Protein AF-A0A1V5TAX4-F1 (afdb_monomer_lite)

Radius of gyration: 34.19 Å; chains: 1; bounding box: 86×56×98 Å

Structure (mmCIF, N/CA/C/O backbone):
data_AF-A0A1V5TAX4-F1
#
_entry.id   AF-A0A1V5TAX4-F1
#
loop_
_atom_site.group_PDB
_atom_site.id
_atom_site.type_symbol
_atom_site.label_atom_id
_atom_site.label_alt_id
_atom_site.label_comp_id
_atom_site.label_asym_id
_atom_site.label_entity_id
_atom_site.label_seq_id
_atom_site.pdbx_PDB_ins_code
_atom_site.Cartn_x
_atom_site.Cartn_y
_atom_site.Cartn_z
_atom_site.occupancy
_atom_site.B_iso_or_equiv
_atom_site.auth_seq_id
_atom_site.auth_comp_id
_atom_site.auth_asym_id
_atom_site.auth_atom_id
_atom_site.pdbx_PDB_model_num
ATOM 1 N N . MET A 1 1 ? 27.373 -28.537 -57.378 1.00 30.25 1 MET A N 1
ATOM 2 C CA . MET A 1 1 ? 28.022 -27.230 -57.664 1.00 30.25 1 MET A CA 1
ATOM 3 C C . MET A 1 1 ? 27.100 -26.155 -57.091 1.00 30.25 1 MET A C 1
ATOM 5 O O . MET A 1 1 ? 25.917 -26.263 -57.348 1.00 30.25 1 MET A O 1
ATOM 9 N N . LEU A 1 2 ? 27.549 -25.235 -56.225 1.00 28.95 2 LEU A N 1
ATOM 10 C CA . LEU A 1 2 ? 26.648 -24.230 -55.622 1.00 28.95 2 LEU A CA 1
ATOM 11 C C . LEU A 1 2 ? 26.411 -23.094 -56.626 1.00 28.95 2 LEU A C 1
ATOM 13 O O . LEU A 1 2 ? 27.360 -22.399 -56.983 1.00 28.95 2 LEU A O 1
ATOM 17 N N . GLU A 1 3 ? 25.168 -22.939 -57.076 1.00 29.92 3 GLU A N 1
ATOM 18 C CA . GLU A 1 3 ? 24.719 -21.819 -57.904 1.00 29.92 3 GLU A CA 1
ATOM 19 C C . GLU A 1 3 ? 24.086 -20.773 -56.977 1.00 29.92 3 GLU A C 1
ATOM 21 O O . GLU A 1 3 ? 23.146 -21.067 -56.239 1.00 29.92 3 GLU A O 1
ATOM 26 N N . GLY A 1 4 ? 24.651 -19.566 -56.957 1.00 33.88 4 GLY A N 1
ATOM 27 C CA . GLY A 1 4 ? 24.093 -18.413 -56.251 1.00 33.88 4 GLY A CA 1
ATOM 28 C C . GLY A 1 4 ? 23.714 -17.331 -57.257 1.00 33.88 4 GLY A C 1
ATOM 29 O O . GLY A 1 4 ? 24.447 -17.110 -58.224 1.00 33.88 4 GLY A O 1
ATOM 30 N N . CYS A 1 5 ? 22.576 -16.674 -57.034 1.00 30.06 5 CYS A N 1
ATOM 31 C CA . CYS A 1 5 ? 22.114 -15.544 -57.839 1.00 30.06 5 CYS A CA 1
ATOM 32 C C . CYS A 1 5 ? 22.278 -14.237 -57.060 1.00 30.06 5 CYS A C 1
ATOM 34 O O . CYS A 1 5 ? 21.798 -14.126 -55.935 1.00 30.06 5 CYS A O 1
ATOM 36 N N . ASP A 1 6 ? 22.884 -13.243 -57.705 1.00 34.69 6 ASP A N 1
ATOM 37 C CA . ASP A 1 6 ? 22.826 -11.834 -57.312 1.00 34.69 6 ASP A CA 1
ATOM 38 C C . ASP A 1 6 ? 22.212 -11.041 -58.477 1.00 34.69 6 ASP A C 1
ATOM 40 O O . ASP A 1 6 ? 22.542 -11.285 -59.641 1.00 34.69 6 ASP A O 1
ATOM 44 N N . ALA A 1 7 ? 21.251 -10.164 -58.179 1.00 27.81 7 ALA A N 1
ATOM 45 C CA . ALA A 1 7 ? 20.572 -9.284 -59.140 1.00 27.81 7 ALA A CA 1
ATOM 46 C C . ALA A 1 7 ? 20.101 -9.937 -60.470 1.00 27.81 7 ALA A C 1
ATOM 48 O O . ALA A 1 7 ? 20.047 -9.282 -61.511 1.00 27.81 7 ALA A O 1
ATOM 49 N N . GLY A 1 8 ? 19.735 -11.225 -60.454 1.00 26.69 8 GLY A N 1
ATOM 50 C CA . GLY A 1 8 ? 19.229 -11.947 -61.630 1.00 26.69 8 GLY A CA 1
ATOM 51 C C . GLY A 1 8 ? 20.292 -12.538 -62.571 1.00 26.69 8 GLY A C 1
ATOM 52 O O . GLY A 1 8 ? 19.939 -12.941 -63.679 1.00 26.69 8 GLY A O 1
ATOM 53 N N . GLN A 1 9 ? 21.565 -12.628 -62.163 1.00 28.41 9 GLN A N 1
ATOM 54 C CA . GLN A 1 9 ? 22.606 -13.363 -62.902 1.00 28.41 9 GLN A CA 1
ATOM 55 C C . GLN A 1 9 ? 23.028 -14.654 -62.183 1.00 28.41 9 GLN A C 1
ATOM 57 O O . GLN A 1 9 ? 23.311 -14.643 -60.987 1.00 28.41 9 GLN A O 1
ATOM 62 N N . ILE A 1 10 ? 23.109 -15.761 -62.938 1.00 32.53 10 ILE A N 1
ATOM 63 C CA . ILE A 1 10 ? 23.636 -17.056 -62.474 1.00 32.53 10 ILE A CA 1
ATOM 64 C C . ILE A 1 10 ? 25.164 -16.968 -62.427 1.00 32.53 10 ILE A C 1
ATOM 66 O O . ILE A 1 10 ? 25.805 -16.770 -63.463 1.00 32.53 10 ILE A O 1
ATOM 70 N N . LEU A 1 11 ? 25.759 -17.141 -61.245 1.00 37.88 11 LEU A N 1
ATOM 71 C CA . LEU A 1 11 ? 27.212 -17.115 -61.068 1.00 37.88 11 LEU A CA 1
ATOM 72 C C . LEU A 1 11 ? 27.762 -18.540 -60.916 1.00 37.88 11 LEU A C 1
ATOM 74 O O . LEU A 1 11 ? 27.433 -19.255 -59.971 1.00 37.88 11 LEU A O 1
ATOM 78 N N . VAL A 1 12 ? 28.629 -18.949 -61.849 1.00 31.73 12 VAL A N 1
ATOM 79 C CA . VAL A 1 12 ? 29.267 -20.277 -61.861 1.00 31.73 12 VAL A CA 1
ATOM 80 C C . VAL A 1 12 ? 30.652 -20.185 -61.217 1.00 31.73 12 VAL A C 1
ATOM 82 O O . VAL A 1 12 ? 31.579 -19.605 -61.782 1.00 31.73 12 VAL A O 1
ATOM 85 N N . GLY A 1 13 ? 30.805 -20.756 -60.021 1.00 32.81 13 GLY A N 1
ATOM 86 C CA . GLY A 1 13 ? 32.071 -20.766 -59.286 1.00 32.81 13 GLY A CA 1
ATOM 87 C C . GLY A 1 13 ? 33.007 -21.897 -59.720 1.00 32.81 13 GLY A C 1
ATOM 88 O O . GLY A 1 13 ? 32.785 -23.060 -59.383 1.00 32.81 13 GLY A O 1
ATOM 89 N N . GLY A 1 14 ? 34.099 -21.556 -60.406 1.00 28.22 14 GLY A N 1
ATOM 90 C CA . GLY A 1 14 ? 35.268 -22.426 -60.527 1.00 28.22 14 GLY A CA 1
ATOM 91 C C . GLY A 1 14 ? 36.064 -22.447 -59.218 1.00 28.22 14 GLY A C 1
ATOM 92 O O . GLY A 1 14 ? 36.423 -21.394 -58.711 1.00 28.22 14 GLY A O 1
ATOM 93 N N . ALA A 1 15 ? 36.295 -23.652 -58.689 1.00 32.88 15 ALA A N 1
ATOM 94 C CA . ALA A 1 15 ? 37.219 -24.043 -57.617 1.00 32.88 15 ALA A CA 1
ATOM 95 C C . ALA A 1 15 ? 37.524 -23.021 -56.490 1.00 32.88 15 ALA A C 1
ATOM 97 O O . ALA A 1 15 ? 38.348 -22.127 -56.641 1.00 32.88 15 ALA A O 1
ATOM 98 N N . LEU A 1 16 ? 36.994 -23.344 -55.300 1.00 35.94 16 LEU A N 1
ATOM 99 C CA . LEU A 1 16 ? 37.415 -22.888 -53.962 1.00 35.94 16 LEU A CA 1
ATOM 100 C C . LEU A 1 16 ? 36.917 -21.496 -53.526 1.00 35.94 16 LEU A C 1
ATOM 102 O O . LEU A 1 16 ? 37.687 -20.556 -53.399 1.00 35.94 16 LEU A O 1
ATOM 106 N N . ALA A 1 17 ? 35.632 -21.464 -53.155 1.00 36.53 17 ALA A N 1
ATOM 107 C CA . ALA A 1 17 ? 34.961 -20.438 -52.346 1.00 36.53 17 ALA A CA 1
ATOM 108 C C . ALA A 1 17 ? 34.808 -19.045 -53.006 1.00 36.53 17 ALA A C 1
ATOM 110 O O . ALA A 1 17 ? 35.741 -18.246 -52.987 1.00 36.53 17 ALA A O 1
ATOM 111 N N . PRO A 1 18 ? 33.618 -18.703 -53.543 1.00 38.00 18 PRO A N 1
ATOM 112 C CA . PRO A 1 18 ? 33.317 -17.319 -53.892 1.00 38.00 18 PRO A CA 1
ATOM 113 C C . PRO A 1 18 ? 33.297 -16.452 -52.623 1.00 38.00 18 PRO A C 1
ATOM 115 O O . PRO A 1 18 ? 32.702 -16.827 -51.611 1.00 38.00 18 PRO A O 1
ATOM 118 N N . TYR A 1 19 ? 33.958 -15.298 -52.682 1.00 39.53 19 TYR A N 1
ATOM 119 C CA . TYR A 1 19 ? 33.909 -14.270 -51.644 1.00 39.53 19 TYR A CA 1
ATOM 120 C C . TYR A 1 19 ? 32.885 -13.212 -52.053 1.00 39.53 19 TYR A C 1
ATOM 122 O O . TYR A 1 19 ? 32.942 -12.704 -53.171 1.00 39.53 19 TYR A O 1
ATOM 130 N N . PHE A 1 20 ? 31.972 -12.869 -51.146 1.00 42.69 20 PHE A N 1
ATOM 131 C CA . PHE A 1 20 ? 30.978 -11.815 -51.346 1.00 42.69 20 PHE A CA 1
ATOM 132 C C . PHE A 1 20 ? 31.385 -10.581 -50.528 1.00 42.69 20 PHE A C 1
ATOM 134 O O . PHE A 1 20 ? 31.726 -10.708 -49.352 1.00 42.69 20 PHE A O 1
ATOM 141 N N . GLY A 1 21 ? 31.369 -9.397 -51.140 1.00 37.69 21 GLY A N 1
ATOM 142 C CA . GLY A 1 21 ? 31.559 -8.108 -50.467 1.00 37.69 21 GLY A CA 1
ATOM 143 C C . GLY A 1 21 ? 30.286 -7.269 -50.570 1.00 37.69 21 GLY A C 1
ATOM 144 O O . GLY A 1 21 ? 29.580 -7.390 -51.562 1.00 37.69 21 GLY A O 1
ATOM 145 N N . GLU A 1 22 ? 29.998 -6.449 -49.552 1.00 38.50 22 GLU A N 1
ATOM 146 C CA . GLU A 1 22 ? 28.878 -5.481 -49.546 1.00 38.50 22 GLU A CA 1
ATOM 147 C C . GLU A 1 22 ? 27.509 -6.084 -49.918 1.00 38.50 22 GLU A C 1
ATOM 149 O O . GLU A 1 22 ? 26.767 -5.581 -50.761 1.00 38.50 22 GLU A O 1
ATOM 154 N N . VAL A 1 23 ? 27.170 -7.196 -49.264 1.00 41.09 23 VAL A N 1
ATOM 155 C CA . VAL A 1 23 ? 25.893 -7.891 -49.447 1.00 41.09 23 VAL A CA 1
ATOM 156 C C . VAL A 1 23 ? 24.772 -7.074 -48.794 1.00 41.09 23 VAL A C 1
ATOM 158 O O . VAL A 1 23 ? 24.582 -7.134 -47.583 1.00 41.09 23 VAL A O 1
ATOM 161 N N . ASN A 1 24 ? 24.034 -6.316 -49.605 1.00 35.78 24 ASN A N 1
ATOM 162 C CA . ASN A 1 24 ? 22.920 -5.464 -49.160 1.00 35.78 24 ASN A CA 1
ATOM 163 C C . ASN A 1 24 ? 21.535 -6.117 -49.359 1.00 35.78 24 ASN A C 1
ATOM 165 O O . ASN A 1 24 ? 20.512 -5.484 -49.105 1.00 35.78 24 ASN A O 1
ATOM 169 N N . GLN A 1 25 ? 21.487 -7.357 -49.856 1.00 35.28 25 GLN A N 1
ATOM 170 C CA . GLN A 1 25 ? 20.264 -8.138 -50.065 1.00 35.28 25 GLN A CA 1
ATOM 171 C C . GLN A 1 25 ? 20.465 -9.587 -49.592 1.00 35.28 25 GLN A C 1
ATOM 173 O O . GLN A 1 25 ? 21.597 -10.072 -49.604 1.00 35.28 25 GLN A O 1
ATOM 178 N N . PRO A 1 26 ? 19.399 -10.300 -49.180 1.00 38.97 26 PRO A N 1
ATOM 179 C CA . PRO A 1 26 ? 19.498 -11.700 -48.773 1.00 38.97 26 PRO A CA 1
ATOM 180 C C . PRO A 1 26 ? 20.116 -12.572 -49.870 1.00 38.97 26 PRO A C 1
ATOM 182 O O . PRO A 1 26 ? 19.692 -12.507 -51.024 1.00 38.97 26 PRO A O 1
ATOM 185 N N . ILE A 1 27 ? 21.074 -13.429 -49.508 1.00 46.72 27 ILE A N 1
ATOM 186 C CA . ILE A 1 27 ? 21.619 -14.416 -50.447 1.00 46.72 27 ILE A CA 1
ATOM 187 C C . ILE A 1 27 ? 20.744 -15.662 -50.387 1.00 46.72 27 ILE A C 1
ATOM 189 O O . ILE A 1 27 ? 20.585 -16.278 -49.328 1.00 46.72 27 ILE A O 1
ATOM 193 N N . TYR A 1 28 ? 20.195 -16.030 -51.539 1.00 39.81 28 TYR A N 1
ATOM 194 C CA . TYR A 1 28 ? 19.432 -17.255 -51.713 1.00 39.81 28 TYR A CA 1
ATOM 195 C C . TYR A 1 28 ? 20.344 -18.363 -52.237 1.00 39.81 28 TYR A C 1
ATOM 197 O O . TYR A 1 28 ? 21.023 -18.195 -53.254 1.00 39.81 28 TYR A O 1
ATOM 205 N N . PHE A 1 29 ? 20.365 -19.491 -51.532 1.00 48.44 29 PHE A N 1
ATOM 206 C CA . PHE A 1 29 ? 21.137 -20.664 -51.923 1.00 48.44 29 PHE A CA 1
ATOM 207 C C . PHE A 1 29 ? 20.187 -21.740 -52.430 1.00 48.44 29 PHE A C 1
ATOM 209 O O . PHE A 1 29 ? 19.303 -22.175 -51.696 1.00 48.44 29 PHE A O 1
ATOM 216 N N . VAL A 1 30 ? 20.407 -22.200 -53.661 1.00 41.31 30 VAL A N 1
ATOM 217 C CA . VAL A 1 30 ? 19.669 -23.329 -54.231 1.00 41.31 30 VAL A CA 1
ATOM 218 C C . VAL A 1 30 ? 20.560 -24.561 -54.182 1.00 41.31 30 VAL A C 1
ATOM 220 O O . VAL A 1 30 ? 21.715 -24.541 -54.621 1.00 41.31 30 VAL A O 1
ATOM 223 N N . ALA A 1 31 ? 20.041 -25.648 -53.617 1.00 45.34 31 ALA A N 1
ATOM 224 C CA . ALA A 1 31 ? 20.740 -26.922 -53.641 1.00 45.34 31 ALA A CA 1
ATOM 225 C C . ALA A 1 31 ? 20.833 -27.431 -55.087 1.00 45.34 31 ALA A C 1
ATOM 227 O O . ALA A 1 31 ? 19.845 -27.458 -55.817 1.00 45.34 31 ALA A O 1
ATOM 228 N N . ALA A 1 32 ? 22.025 -27.865 -55.497 1.00 48.00 32 ALA A N 1
ATOM 229 C CA . ALA A 1 32 ? 22.217 -28.436 -56.822 1.00 48.00 32 ALA A CA 1
ATOM 230 C C . ALA A 1 32 ? 21.344 -29.690 -57.005 1.00 48.00 32 ALA A C 1
ATOM 232 O O . ALA A 1 32 ? 21.260 -30.539 -56.111 1.00 48.00 32 ALA A O 1
ATOM 233 N N . SER A 1 33 ? 20.714 -29.813 -58.174 1.00 43.41 33 SER A N 1
ATOM 234 C CA . SER A 1 33 ? 19.749 -30.877 -58.486 1.00 43.41 33 SER A CA 1
ATOM 235 C C . SER A 1 33 ? 20.352 -32.289 -58.531 1.00 43.41 33 SER A C 1
ATOM 237 O O . SER A 1 33 ? 19.613 -33.263 -58.635 1.00 43.41 33 SER A O 1
ATOM 239 N N . ASP A 1 34 ? 21.680 -32.410 -58.487 1.00 50.28 34 ASP A N 1
ATOM 240 C CA . ASP A 1 34 ? 22.449 -33.656 -58.570 1.00 50.28 34 ASP A CA 1
ATOM 241 C C . ASP A 1 34 ? 22.854 -34.242 -57.202 1.00 50.28 34 ASP A C 1
ATOM 243 O O . ASP A 1 34 ? 23.460 -35.311 -57.147 1.00 50.28 34 ASP A O 1
ATOM 247 N N . LEU A 1 35 ? 22.509 -33.581 -56.092 1.00 46.31 35 LEU A N 1
ATOM 248 C CA . LEU A 1 35 ? 22.797 -34.058 -54.735 1.00 46.31 35 LEU A CA 1
ATOM 249 C C . LEU A 1 35 ? 21.830 -35.182 -54.313 1.00 46.31 35 LEU A C 1
ATOM 251 O O . LEU A 1 35 ? 20.613 -35.034 -54.434 1.00 46.31 35 LEU A O 1
ATOM 255 N N . THR A 1 36 ? 22.331 -36.245 -53.682 1.00 44.72 36 THR A N 1
ATOM 256 C CA . THR A 1 36 ? 21.549 -37.378 -53.140 1.00 44.72 36 THR A CA 1
ATOM 257 C C . THR A 1 36 ? 21.039 -37.125 -51.711 1.00 44.72 36 THR A C 1
ATOM 259 O O . THR A 1 36 ? 21.420 -36.143 -51.072 1.00 44.72 36 THR A O 1
ATOM 262 N N . GLU A 1 37 ? 20.132 -37.964 -51.195 1.00 40.34 37 GLU A N 1
ATOM 263 C CA . GLU A 1 37 ? 19.499 -37.798 -49.865 1.00 40.34 37 GLU A CA 1
ATOM 264 C C . GLU A 1 37 ? 20.478 -37.873 -48.680 1.00 40.34 37 GLU A C 1
ATOM 266 O O . GLU A 1 37 ? 20.164 -37.405 -47.589 1.00 40.34 37 GLU A O 1
ATOM 271 N N . THR A 1 38 ? 21.673 -38.428 -48.887 1.00 39.81 38 THR A N 1
ATOM 272 C CA . THR A 1 38 ? 22.721 -38.535 -47.862 1.00 39.81 38 THR A CA 1
ATOM 273 C C . THR A 1 38 ? 23.759 -37.416 -47.928 1.00 39.81 38 THR A C 1
ATOM 275 O O . THR A 1 38 ? 24.617 -37.321 -47.050 1.00 39.81 38 THR A O 1
ATOM 278 N N . ASP A 1 39 ? 23.705 -36.570 -48.958 1.00 40.12 39 ASP A N 1
ATOM 279 C CA . ASP A 1 39 ? 24.700 -35.524 -49.175 1.00 40.12 39 ASP A CA 1
ATOM 280 C C . ASP A 1 39 ? 24.410 -34.287 -48.321 1.00 40.12 39 ASP A C 1
ATOM 282 O O . ASP A 1 39 ? 23.273 -33.836 -48.192 1.00 40.12 39 ASP A O 1
ATOM 286 N N . THR A 1 40 ? 25.464 -33.709 -47.744 1.00 40.34 40 THR A N 1
ATOM 287 C CA . THR A 1 40 ? 25.391 -32.500 -46.913 1.00 40.34 40 THR A CA 1
ATOM 288 C C . THR A 1 40 ? 26.030 -31.323 -47.645 1.00 40.34 40 THR A C 1
ATOM 290 O O . THR A 1 40 ? 27.172 -31.420 -48.096 1.00 40.34 40 THR A O 1
ATOM 293 N N . VAL A 1 41 ? 25.334 -30.187 -47.722 1.00 42.78 41 VAL A N 1
ATOM 294 C CA . VAL A 1 41 ? 25.905 -28.941 -48.252 1.00 42.78 41 VAL A CA 1
ATOM 295 C C . VAL A 1 41 ? 26.553 -28.170 -47.106 1.00 42.78 41 VAL A C 1
ATOM 297 O O . VAL A 1 41 ? 25.899 -27.845 -46.118 1.00 42.78 41 VAL A O 1
ATOM 300 N N . LYS A 1 42 ? 27.852 -27.879 -47.227 1.00 39.78 42 LYS A N 1
ATOM 301 C CA . LYS A 1 42 ? 28.581 -27.036 -46.273 1.00 39.78 42 LYS A CA 1
ATOM 302 C C . LYS A 1 42 ? 28.733 -25.630 -46.840 1.00 39.78 42 LYS A C 1
ATOM 304 O O . LYS A 1 42 ? 29.505 -25.426 -47.775 1.00 39.78 42 LYS A O 1
ATOM 309 N N . VAL A 1 43 ? 28.044 -24.664 -46.240 1.00 44.09 43 VAL A N 1
ATOM 310 C CA . VAL A 1 43 ? 28.235 -23.238 -46.534 1.00 44.09 43 VAL A CA 1
ATOM 311 C C . VAL A 1 43 ? 29.195 -22.658 -45.500 1.00 44.09 43 VAL A C 1
ATOM 313 O O . VAL A 1 43 ? 28.977 -22.781 -44.295 1.00 44.09 43 VAL A O 1
ATOM 316 N N . ARG A 1 44 ? 30.285 -22.041 -45.965 1.00 36.66 44 ARG A N 1
ATOM 317 C CA . ARG A 1 44 ? 31.215 -21.293 -45.113 1.00 36.66 44 ARG A CA 1
ATOM 318 C C . ARG A 1 44 ? 31.006 -19.809 -45.358 1.00 36.66 44 ARG A C 1
ATOM 320 O O . ARG A 1 44 ? 31.268 -19.332 -46.456 1.00 36.66 44 ARG A O 1
ATOM 327 N N . VAL A 1 45 ? 30.556 -19.098 -44.329 1.00 42.34 45 VAL A N 1
ATOM 328 C CA . VAL A 1 45 ? 30.417 -17.639 -44.349 1.00 42.34 45 VAL A CA 1
ATOM 329 C C . VAL A 1 45 ? 31.594 -17.047 -43.578 1.00 42.34 45 VAL A C 1
ATOM 331 O O . VAL A 1 45 ? 31.777 -17.336 -42.396 1.00 42.34 45 VAL A O 1
ATOM 334 N N . GLY A 1 46 ? 32.423 -16.256 -44.257 1.00 34.38 46 GLY A N 1
ATOM 335 C CA . GLY A 1 46 ? 33.508 -15.488 -43.647 1.00 34.38 46 GLY A CA 1
ATOM 336 C C . GLY A 1 46 ? 33.181 -13.999 -43.685 1.00 34.38 46 GLY A C 1
ATOM 337 O O . GLY A 1 46 ? 32.728 -13.505 -44.711 1.00 34.38 46 GLY A O 1
ATOM 338 N N . LEU A 1 47 ? 33.416 -13.286 -42.582 1.00 35.75 47 LEU A N 1
ATOM 339 C CA . LEU A 1 47 ? 33.350 -11.823 -42.531 1.00 35.75 47 LEU A CA 1
ATOM 340 C C . LEU A 1 47 ? 34.770 -11.261 -42.672 1.00 35.75 47 LEU A C 1
ATOM 342 O O . LEU A 1 47 ? 35.685 -11.723 -41.991 1.00 35.75 47 LEU A O 1
ATOM 346 N N . ILE A 1 48 ? 34.957 -10.272 -43.547 1.00 33.81 48 ILE A N 1
ATOM 347 C CA . ILE A 1 48 ? 36.207 -9.504 -43.633 1.00 33.81 48 ILE A CA 1
ATOM 348 C C . ILE A 1 48 ? 36.194 -8.472 -42.486 1.00 33.81 48 ILE A C 1
ATOM 350 O O . ILE A 1 48 ? 35.179 -7.818 -42.265 1.00 33.81 48 ILE A O 1
ATOM 354 N N . GLU A 1 49 ? 37.292 -8.407 -41.720 1.00 30.23 49 GLU A N 1
ATOM 355 C CA . GLU A 1 49 ? 37.508 -7.674 -40.450 1.00 30.23 49 GLU A CA 1
ATOM 356 C C . GLU A 1 49 ? 36.594 -6.450 -40.210 1.00 30.23 49 GLU A C 1
ATOM 358 O O . GLU A 1 49 ? 36.626 -5.474 -40.951 1.00 30.23 49 GLU A O 1
ATOM 363 N N . SER A 1 50 ? 35.788 -6.424 -39.141 1.00 32.06 50 SER A N 1
ATOM 364 C CA . SER A 1 50 ? 36.188 -5.725 -37.900 1.00 32.06 50 SER A CA 1
ATOM 365 C C . SER A 1 50 ? 35.404 -6.134 -36.637 1.00 32.06 50 SER A C 1
ATOM 367 O O . SER A 1 50 ? 35.462 -5.444 -35.623 1.00 32.06 50 SER A O 1
ATOM 369 N N . SER A 1 51 ? 34.624 -7.216 -36.670 1.00 35.62 51 SER A N 1
ATOM 370 C CA . SER A 1 51 ? 33.617 -7.475 -35.626 1.00 35.62 51 SER A CA 1
ATOM 371 C C . SER A 1 51 ? 33.360 -8.967 -35.426 1.00 35.62 51 SER A C 1
ATOM 373 O O . SER A 1 51 ? 33.068 -9.705 -36.361 1.00 35.62 51 SER A O 1
ATOM 375 N N . ALA A 1 52 ? 33.503 -9.427 -34.183 1.00 36.50 52 ALA A N 1
ATOM 376 C CA . ALA A 1 52 ? 33.409 -10.837 -33.816 1.00 36.50 52 ALA A CA 1
ATOM 377 C C . ALA A 1 52 ? 31.945 -11.297 -33.684 1.00 36.50 52 ALA A C 1
ATOM 379 O O . ALA A 1 52 ? 31.383 -11.285 -32.593 1.00 36.50 52 ALA A O 1
ATOM 380 N N . SER A 1 53 ? 31.306 -11.704 -34.775 1.00 36.53 53 SER A N 1
ATOM 381 C CA . SER A 1 53 ? 29.925 -12.211 -34.762 1.00 36.53 53 SER A CA 1
ATOM 382 C C . SER A 1 53 ? 29.780 -13.562 -34.048 1.00 36.53 53 SER A C 1
ATOM 384 O O . SER A 1 53 ? 30.692 -14.385 -34.086 1.00 36.53 53 SER A O 1
ATOM 386 N N . ARG A 1 54 ? 28.622 -13.823 -33.421 1.00 35.12 54 ARG A N 1
ATOM 387 C CA . ARG A 1 54 ? 28.194 -15.159 -32.954 1.00 35.12 54 ARG A CA 1
ATOM 388 C C . ARG A 1 54 ? 26.804 -15.483 -33.537 1.00 35.12 54 ARG A C 1
ATOM 390 O O . ARG A 1 54 ? 25.959 -14.593 -33.535 1.00 35.12 54 ARG A O 1
ATOM 397 N N . PRO A 1 55 ? 26.537 -16.714 -34.011 1.00 35.12 55 PRO A N 1
ATOM 398 C CA . PRO A 1 55 ? 25.211 -17.154 -34.421 1.00 35.12 55 PRO A CA 1
ATOM 399 C C . PRO A 1 55 ? 24.356 -17.306 -33.169 1.00 35.12 55 PRO A C 1
ATOM 401 O O . PRO A 1 55 ? 24.779 -17.954 -32.209 1.00 35.12 55 PRO A O 1
ATOM 404 N N . MET A 1 56 ? 23.177 -16.688 -33.165 1.00 35.97 56 MET A N 1
ATOM 405 C CA . MET A 1 56 ? 22.322 -16.680 -31.977 1.00 35.97 56 MET A CA 1
ATOM 406 C C . MET A 1 56 ? 21.041 -17.494 -32.104 1.00 35.97 56 MET A C 1
ATOM 408 O O . MET A 1 56 ? 20.495 -17.851 -31.067 1.00 35.97 56 MET A O 1
ATOM 412 N N . GLN A 1 57 ? 20.589 -17.879 -33.302 1.00 38.97 57 GLN A N 1
ATOM 413 C CA . GLN A 1 57 ? 19.410 -18.739 -33.413 1.00 38.97 57 GLN A CA 1
ATOM 414 C C . GLN A 1 57 ? 19.294 -19.434 -34.770 1.00 38.97 57 GLN A C 1
ATOM 416 O O . GLN A 1 57 ? 19.604 -18.868 -35.813 1.00 38.97 57 GLN A O 1
ATOM 421 N N . THR A 1 58 ? 18.814 -20.674 -34.724 1.00 35.81 58 THR A N 1
ATOM 422 C CA . THR A 1 58 ? 18.153 -21.355 -35.839 1.00 35.81 58 THR A CA 1
ATOM 423 C C . THR A 1 58 ? 16.670 -21.358 -35.501 1.00 35.81 58 THR A C 1
ATOM 425 O O . THR A 1 58 ? 16.263 -21.987 -34.521 1.00 35.81 58 THR A O 1
ATOM 428 N N . ASN A 1 59 ? 15.856 -20.621 -36.253 1.00 34.53 59 ASN A N 1
ATOM 429 C CA . ASN A 1 59 ? 14.412 -20.782 -36.146 1.00 34.53 59 ASN A CA 1
ATOM 430 C C . ASN A 1 59 ? 14.041 -22.095 -36.859 1.00 34.53 59 ASN A C 1
ATOM 432 O O . ASN A 1 59 ? 14.447 -22.319 -37.993 1.00 34.53 59 ASN A O 1
ATOM 436 N N . LYS A 1 60 ? 13.344 -23.014 -36.183 1.00 37.88 60 LYS A N 1
ATOM 437 C CA . LYS A 1 60 ? 13.015 -24.332 -36.761 1.00 37.88 60 LYS A CA 1
ATOM 438 C C . LYS A 1 60 ? 11.828 -24.289 -37.724 1.00 37.88 60 LYS A C 1
ATOM 440 O O . LYS A 1 60 ? 11.632 -25.245 -38.463 1.00 37.88 60 LYS A O 1
ATOM 445 N N . GLU A 1 61 ? 11.046 -23.208 -37.713 1.00 33.66 61 GLU A N 1
ATOM 446 C CA . GLU A 1 61 ? 9.863 -23.054 -38.575 1.00 33.66 61 GLU A CA 1
ATOM 447 C C . GLU A 1 61 ? 10.149 -22.269 -39.867 1.00 33.66 61 GLU A C 1
ATOM 449 O O . GLU A 1 61 ? 9.365 -22.325 -40.813 1.00 33.66 61 GLU A O 1
ATOM 454 N N . ARG A 1 62 ? 11.285 -21.561 -39.936 1.00 35.97 62 ARG A N 1
ATOM 455 C CA . ARG A 1 62 ? 11.826 -20.912 -41.141 1.00 35.97 62 ARG A CA 1
ATOM 456 C C . ARG A 1 62 ? 13.345 -21.035 -41.104 1.00 35.97 62 ARG A C 1
ATOM 458 O O . ARG A 1 62 ? 13.942 -20.565 -40.141 1.00 35.97 62 ARG A O 1
ATOM 465 N N . GLU A 1 63 ? 13.962 -21.623 -42.129 1.00 40.06 63 GLU A N 1
ATOM 466 C CA . GLU A 1 63 ? 15.422 -21.812 -42.234 1.00 40.06 63 GLU A CA 1
ATOM 467 C C . GLU A 1 63 ? 16.157 -20.478 -42.481 1.00 40.06 63 GLU A C 1
ATOM 469 O O . GLU A 1 63 ? 16.698 -20.214 -43.555 1.00 40.06 63 GLU A O 1
ATOM 474 N N . ILE A 1 64 ? 16.126 -19.598 -41.478 1.00 36.25 64 ILE A N 1
ATOM 475 C CA . ILE A 1 64 ? 16.757 -18.279 -41.479 1.00 36.25 64 ILE A CA 1
ATOM 476 C C . ILE A 1 64 ? 17.824 -18.258 -40.386 1.00 36.25 64 ILE A C 1
ATOM 478 O O . ILE A 1 64 ? 17.559 -18.606 -39.232 1.00 36.25 64 ILE A O 1
ATOM 482 N N . ILE A 1 65 ? 19.034 -17.840 -40.761 1.00 40.53 65 ILE A N 1
ATOM 483 C CA . ILE A 1 65 ? 20.158 -17.634 -39.841 1.00 40.53 65 ILE A CA 1
ATOM 484 C C . ILE A 1 65 ? 20.592 -16.172 -39.918 1.00 40.53 65 ILE A C 1
ATOM 486 O O . ILE A 1 65 ? 20.989 -15.703 -40.984 1.00 40.53 65 ILE A O 1
ATOM 490 N N . THR A 1 66 ? 20.564 -15.490 -38.771 1.00 38.72 66 THR A N 1
ATOM 491 C CA . THR A 1 66 ? 20.974 -14.086 -38.623 1.00 38.72 66 THR A CA 1
ATOM 492 C C . THR A 1 66 ? 22.349 -13.997 -37.955 1.00 38.72 66 THR A C 1
ATOM 494 O O . THR A 1 66 ? 22.577 -14.583 -36.891 1.00 38.72 66 THR A O 1
ATOM 497 N N . LEU A 1 67 ? 23.283 -13.256 -38.562 1.00 38.81 67 LEU A N 1
ATOM 498 C CA . LEU A 1 67 ? 24.615 -12.972 -38.008 1.00 38.81 67 LEU A CA 1
ATOM 499 C C . LEU A 1 67 ? 24.670 -11.521 -37.507 1.00 38.81 67 LEU A C 1
ATOM 501 O O . LEU A 1 67 ? 24.536 -10.602 -38.306 1.00 38.81 67 LEU A O 1
ATOM 505 N N . ARG A 1 68 ? 24.905 -11.302 -36.202 1.00 38.50 68 ARG A N 1
ATOM 506 C CA . ARG A 1 68 ? 25.052 -9.950 -35.619 1.00 38.50 68 ARG A CA 1
ATOM 507 C C . ARG A 1 68 ? 26.505 -9.482 -35.583 1.00 38.50 68 ARG A C 1
ATOM 509 O O . ARG A 1 68 ? 27.416 -10.265 -35.307 1.00 38.50 68 ARG A O 1
ATOM 516 N N . LYS A 1 69 ? 26.727 -8.189 -35.799 1.00 38.19 69 LYS A N 1
ATOM 517 C CA . LYS A 1 69 ? 28.036 -7.528 -35.726 1.00 38.19 69 LYS A CA 1
ATOM 518 C C . LYS A 1 69 ? 28.342 -7.135 -34.268 1.00 38.19 69 LYS A C 1
ATOM 520 O O . LYS A 1 69 ? 27.635 -6.314 -33.702 1.00 38.19 69 LYS A O 1
ATOM 525 N N . ASN A 1 70 ? 29.364 -7.713 -33.623 1.00 33.88 70 ASN A N 1
ATOM 526 C CA . ASN A 1 70 ? 29.766 -7.274 -32.269 1.00 33.88 70 ASN A CA 1
ATOM 527 C C . ASN A 1 70 ? 30.595 -5.985 -32.322 1.00 33.88 70 ASN A C 1
ATOM 529 O O . ASN A 1 70 ? 31.534 -5.888 -33.109 1.00 33.88 70 ASN A O 1
ATOM 533 N N . THR A 1 71 ? 30.325 -5.059 -31.404 1.00 31.28 71 THR A N 1
ATOM 534 C CA . THR A 1 71 ? 31.037 -3.778 -31.231 1.00 31.28 71 THR A CA 1
ATOM 535 C C . THR A 1 71 ? 32.278 -3.854 -30.332 1.00 31.28 71 THR A C 1
ATOM 537 O O . THR A 1 71 ? 32.948 -2.845 -30.127 1.00 31.28 71 THR A O 1
ATOM 540 N N . THR A 1 72 ? 32.641 -5.022 -29.789 1.00 27.91 72 THR A N 1
ATOM 541 C CA . THR A 1 72 ? 33.836 -5.146 -28.936 1.00 27.91 72 THR A CA 1
ATOM 542 C C . THR A 1 72 ? 35.109 -5.258 -29.779 1.00 27.91 72 THR A C 1
ATOM 544 O O . THR A 1 72 ? 35.376 -6.289 -30.396 1.00 27.91 72 THR A O 1
ATOM 547 N N . THR A 1 73 ? 35.930 -4.210 -29.773 1.00 28.83 73 THR A N 1
ATOM 548 C CA . THR A 1 73 ? 37.282 -4.208 -30.344 1.00 28.83 73 THR A CA 1
ATOM 549 C C . THR A 1 73 ? 38.193 -5.117 -29.514 1.00 28.83 73 THR A C 1
ATOM 551 O O . THR A 1 73 ? 38.731 -4.711 -28.485 1.00 28.83 73 THR A O 1
ATOM 554 N N . GLN A 1 74 ? 38.389 -6.367 -29.941 1.00 26.84 74 GLN A N 1
ATOM 555 C CA . GLN A 1 74 ? 39.539 -7.146 -29.473 1.00 26.84 74 GLN A CA 1
ATOM 556 C C . GLN A 1 74 ? 40.811 -6.588 -30.120 1.00 26.84 74 GLN A C 1
ATOM 558 O O . GLN A 1 74 ? 40.866 -6.375 -31.331 1.00 26.84 74 GLN A O 1
ATOM 563 N N . GLN A 1 75 ? 41.830 -6.317 -29.301 1.00 25.11 75 GLN A N 1
ATOM 564 C CA . GLN A 1 75 ? 43.135 -5.853 -29.769 1.00 25.11 75 GLN A CA 1
ATOM 565 C C . GLN A 1 75 ? 43.774 -6.897 -30.694 1.00 25.11 75 GLN A C 1
ATOM 567 O O . GLN A 1 75 ? 43.974 -8.045 -30.300 1.00 25.11 75 GLN A O 1
ATOM 572 N N . LYS A 1 76 ? 44.124 -6.470 -31.913 1.00 29.16 76 LYS A N 1
ATOM 573 C CA . LYS A 1 76 ? 44.946 -7.232 -32.863 1.00 29.16 76 LYS A CA 1
ATOM 574 C C . LYS A 1 76 ? 46.295 -7.590 -32.219 1.00 29.16 76 LYS A C 1
ATOM 576 O O . LYS A 1 76 ? 47.000 -6.670 -31.795 1.00 29.16 76 LYS A O 1
ATOM 581 N N . PRO A 1 77 ? 46.727 -8.863 -32.207 1.00 25.05 77 PRO A N 1
ATOM 582 C CA . PRO A 1 77 ? 48.142 -9.171 -32.078 1.00 25.05 77 PRO A CA 1
ATOM 583 C C . PRO A 1 77 ? 48.854 -8.642 -33.329 1.00 25.05 77 PRO A C 1
ATOM 585 O O . PRO A 1 77 ? 48.424 -8.882 -34.458 1.00 25.05 77 PRO A O 1
ATOM 588 N N . PHE A 1 78 ? 49.922 -7.875 -33.141 1.00 24.94 78 PHE A N 1
ATOM 589 C CA . PHE A 1 78 ? 50.748 -7.392 -34.244 1.00 24.94 78 PHE A CA 1
ATOM 590 C C . PHE A 1 78 ? 51.483 -8.573 -34.899 1.00 24.94 78 PHE A C 1
ATOM 592 O O . PHE A 1 78 ? 52.284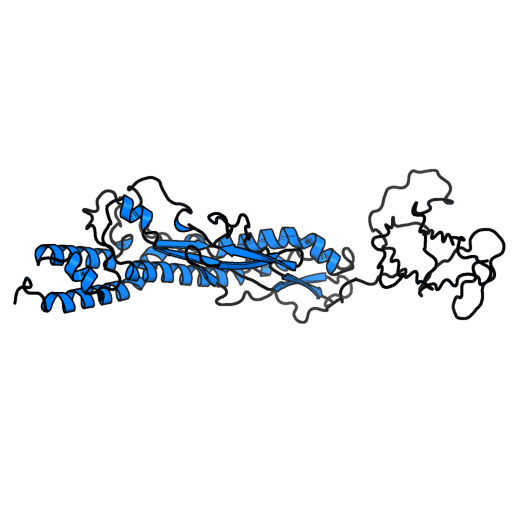 -9.223 -34.230 1.00 24.94 78 PHE A O 1
ATOM 599 N N . GLY A 1 79 ? 51.269 -8.800 -36.202 1.00 31.05 79 GLY A N 1
ATOM 600 C CA . GLY A 1 79 ? 52.215 -9.559 -37.034 1.00 31.05 79 GLY A CA 1
ATOM 601 C C . GLY A 1 79 ? 51.718 -10.776 -37.825 1.00 31.05 79 GLY A C 1
ATOM 602 O O . GLY A 1 79 ? 52.575 -11.495 -38.330 1.00 31.05 79 GLY A O 1
ATOM 603 N N . GLU A 1 80 ? 50.415 -11.022 -37.999 1.00 25.64 80 GLU A N 1
ATOM 604 C CA . GLU A 1 80 ? 49.934 -12.159 -38.813 1.00 25.64 80 GLU A CA 1
ATOM 605 C C . GLU A 1 80 ? 49.182 -11.732 -40.088 1.00 25.64 80 GLU A C 1
ATOM 607 O O . GLU A 1 80 ? 48.453 -10.740 -40.107 1.00 25.64 80 GLU A O 1
ATOM 612 N N . ASN A 1 81 ? 49.418 -12.482 -41.175 1.00 25.23 81 ASN A N 1
ATOM 613 C CA . ASN A 1 81 ? 48.818 -12.310 -42.501 1.00 25.23 81 ASN A CA 1
ATOM 614 C C . ASN A 1 81 ? 47.285 -12.221 -42.412 1.00 25.23 81 ASN A C 1
ATOM 616 O O . ASN A 1 81 ? 46.635 -13.093 -41.848 1.00 25.23 81 ASN A O 1
ATOM 620 N N . THR A 1 82 ? 46.704 -11.222 -43.072 1.00 26.42 82 THR A N 1
ATOM 621 C CA . THR A 1 82 ? 45.261 -10.914 -43.153 1.00 26.42 82 THR A CA 1
ATOM 622 C C . THR A 1 82 ? 44.407 -11.953 -43.894 1.00 26.42 82 THR A C 1
ATOM 624 O O . THR A 1 82 ? 43.227 -11.725 -44.151 1.00 26.42 82 THR A O 1
ATOM 627 N N . ALA A 1 83 ? 44.966 -13.118 -44.214 1.00 26.44 83 ALA A N 1
ATOM 628 C CA . ALA A 1 83 ? 44.210 -14.266 -44.672 1.00 26.44 83 ALA A CA 1
ATOM 629 C C . ALA A 1 83 ? 43.993 -15.200 -43.480 1.00 26.44 83 ALA A C 1
ATOM 631 O O . ALA A 1 83 ? 44.955 -15.745 -42.945 1.00 26.44 83 ALA A O 1
ATOM 632 N N . THR A 1 84 ? 42.728 -15.480 -43.162 1.00 27.56 84 THR A N 1
ATOM 633 C CA . THR A 1 84 ? 42.268 -16.548 -42.249 1.00 27.56 84 THR A CA 1
ATOM 634 C C . THR A 1 84 ? 42.006 -16.144 -40.793 1.00 27.56 84 THR A C 1
ATOM 636 O O . THR A 1 84 ? 42.608 -16.669 -39.867 1.00 27.56 84 THR A O 1
ATOM 639 N N . TYR A 1 85 ? 40.960 -15.348 -40.570 1.00 25.89 85 TYR A N 1
ATOM 640 C CA . TYR A 1 85 ? 40.112 -15.553 -39.391 1.00 25.89 85 TYR A CA 1
ATOM 641 C C . TYR A 1 85 ? 38.690 -15.852 -39.860 1.00 25.89 85 TYR A C 1
ATOM 643 O O . TYR A 1 85 ? 37.850 -14.974 -40.019 1.00 25.89 85 TYR A O 1
ATOM 651 N N . CYS A 1 86 ? 38.448 -17.129 -40.158 1.00 26.25 86 CYS A N 1
ATOM 652 C CA . CYS A 1 86 ? 37.097 -17.640 -40.345 1.00 26.25 86 CYS A CA 1
ATOM 653 C C . CYS A 1 86 ? 36.395 -17.673 -38.985 1.00 26.25 86 CYS A C 1
ATOM 655 O O . CYS A 1 86 ? 36.989 -18.072 -37.982 1.00 26.25 86 CYS A O 1
ATOM 657 N N . PHE A 1 87 ? 35.112 -17.324 -38.960 1.00 31.25 87 PHE A N 1
ATOM 658 C CA . PHE A 1 87 ? 34.235 -17.715 -37.867 1.00 31.25 87 PHE A CA 1
ATOM 659 C C . PHE A 1 87 ? 34.292 -19.255 -37.707 1.00 31.25 87 PHE A C 1
ATOM 661 O O . PHE A 1 87 ? 34.096 -19.959 -38.701 1.00 31.25 87 PHE A O 1
ATOM 668 N N . PRO A 1 88 ? 34.569 -19.825 -36.517 1.00 28.36 88 PRO A N 1
ATOM 669 C CA . PRO A 1 88 ? 34.663 -21.273 -36.337 1.00 28.36 88 PRO A CA 1
ATOM 670 C C . PRO A 1 88 ? 33.276 -21.880 -36.079 1.00 28.36 88 PRO A C 1
ATOM 672 O O . PRO A 1 88 ? 33.069 -22.594 -35.101 1.00 28.36 88 PRO A O 1
ATOM 675 N N . GLY A 1 89 ? 32.302 -21.571 -36.933 1.00 32.72 89 GLY A N 1
ATOM 676 C CA . GLY A 1 89 ? 31.010 -22.248 -36.936 1.00 32.72 89 GLY A CA 1
ATOM 677 C C . GLY A 1 89 ? 30.776 -22.905 -38.279 1.00 32.72 89 GLY A C 1
ATOM 678 O O . GLY A 1 89 ? 30.534 -22.223 -39.270 1.00 32.72 89 GLY A O 1
ATOM 679 N N . GLU A 1 90 ? 30.849 -24.234 -38.311 1.00 33.44 90 GLU A N 1
ATOM 680 C CA . GLU A 1 90 ? 30.293 -25.002 -39.420 1.00 33.44 90 GLU A CA 1
ATOM 681 C C . GLU A 1 90 ? 28.782 -25.107 -39.205 1.00 33.44 90 GLU A C 1
ATOM 683 O O . GLU A 1 90 ? 28.326 -25.612 -38.179 1.00 33.44 90 GLU A O 1
ATOM 688 N N . ILE A 1 91 ? 28.005 -24.609 -40.163 1.00 40.84 91 ILE A N 1
ATOM 689 C CA . ILE A 1 91 ? 26.553 -24.758 -40.160 1.00 40.84 91 ILE A CA 1
ATOM 690 C C . ILE A 1 91 ? 26.230 -25.982 -41.016 1.00 40.84 91 ILE A C 1
ATOM 692 O O . ILE A 1 91 ? 26.624 -26.060 -42.180 1.00 40.84 91 ILE A O 1
ATOM 696 N N . VAL A 1 92 ? 25.543 -26.953 -40.418 1.00 37.91 92 VAL A N 1
ATOM 697 C CA . VAL A 1 92 ? 25.096 -28.178 -41.086 1.00 37.91 92 VAL A CA 1
ATOM 698 C C . VAL A 1 92 ? 23.594 -28.061 -41.307 1.00 37.91 92 VAL A C 1
ATOM 700 O O . VAL A 1 92 ? 22.845 -27.989 -40.335 1.00 37.91 92 VAL A O 1
ATOM 703 N N . TRP A 1 93 ? 23.156 -28.014 -42.565 1.00 44.41 93 TRP A N 1
ATOM 704 C CA . TRP A 1 93 ? 21.731 -27.981 -42.905 1.00 44.41 93 TRP A CA 1
ATOM 705 C C . TRP A 1 93 ? 21.212 -29.377 -43.259 1.00 44.41 93 TRP A C 1
ATOM 707 O O . TRP A 1 93 ? 21.796 -30.035 -44.127 1.00 44.41 93 TRP A O 1
ATOM 717 N N . PRO A 1 94 ? 20.132 -29.851 -42.612 1.00 38.03 94 PRO A N 1
ATOM 718 C CA . PRO A 1 94 ? 19.347 -30.964 -43.126 1.00 38.03 94 PRO A CA 1
ATOM 719 C C . PRO A 1 94 ? 18.538 -30.504 -44.350 1.00 38.03 94 PRO A C 1
ATOM 721 O O . PRO A 1 94 ? 18.050 -29.386 -44.407 1.00 38.03 94 PRO A O 1
ATOM 724 N N . LYS A 1 95 ? 18.434 -31.369 -45.359 1.00 43.53 95 LYS A N 1
ATOM 725 C CA . LYS A 1 95 ? 18.113 -31.033 -46.757 1.00 43.53 95 LYS A CA 1
ATOM 726 C C . LYS A 1 95 ? 16.630 -30.726 -47.059 1.00 43.53 95 LYS A C 1
ATOM 728 O O . LYS A 1 95 ? 16.149 -31.112 -48.121 1.00 43.53 95 LYS A O 1
ATOM 733 N N . MET A 1 96 ? 15.878 -30.096 -46.158 1.00 32.62 96 MET A N 1
ATOM 734 C CA . MET A 1 96 ? 14.449 -29.823 -46.389 1.00 32.62 96 MET A CA 1
ATOM 735 C C . MET A 1 96 ? 14.106 -28.337 -46.314 1.00 32.62 96 MET A C 1
ATOM 737 O O . MET A 1 96 ? 13.244 -27.924 -45.545 1.00 32.62 96 MET A O 1
ATOM 741 N N . GLY A 1 97 ? 14.723 -27.569 -47.206 1.00 37.75 97 GLY A N 1
ATOM 742 C CA . GLY A 1 97 ? 14.311 -26.210 -47.510 1.00 37.75 97 GLY A CA 1
ATOM 743 C C . GLY A 1 97 ? 15.324 -25.509 -48.400 1.00 37.75 97 GLY A C 1
ATOM 744 O O . GLY A 1 97 ? 16.532 -25.714 -48.276 1.00 37.75 97 GLY A O 1
ATOM 745 N N . ASP A 1 98 ? 14.831 -24.687 -49.323 1.00 36.03 98 ASP A N 1
ATOM 746 C CA . ASP A 1 98 ? 15.609 -23.517 -49.701 1.00 36.03 98 ASP A CA 1
ATOM 747 C C . ASP A 1 98 ? 15.644 -22.614 -48.469 1.00 36.03 98 ASP A C 1
ATOM 749 O O . ASP A 1 98 ? 14.601 -22.367 -47.854 1.00 36.03 98 ASP A O 1
ATOM 753 N N . GLY A 1 99 ? 16.814 -22.108 -48.105 1.00 37.00 99 GLY A N 1
ATOM 754 C CA . GLY A 1 99 ? 16.926 -21.251 -46.935 1.00 37.00 99 GLY A CA 1
ATOM 755 C C . GLY A 1 99 ? 17.679 -19.970 -47.226 1.00 37.00 99 GLY A C 1
ATOM 756 O O . GLY A 1 99 ? 18.390 -19.820 -48.223 1.00 37.00 99 GLY A O 1
ATOM 757 N N . PHE A 1 100 ? 17.472 -19.017 -46.328 1.00 34.34 100 PHE A N 1
ATOM 758 C CA . PHE A 1 100 ? 17.909 -17.643 -46.492 1.00 34.34 100 PHE A CA 1
ATOM 759 C C . PHE A 1 100 ? 18.969 -17.330 -45.443 1.00 34.34 100 PHE A C 1
ATOM 761 O O . PHE A 1 100 ? 18.762 -17.527 -44.243 1.00 34.34 100 PHE A O 1
ATOM 768 N N . VAL A 1 101 ? 20.101 -16.786 -45.885 1.00 38.91 101 VAL A N 1
ATOM 769 C CA . VAL A 1 101 ? 21.041 -16.121 -44.980 1.00 38.91 101 VAL A CA 1
ATOM 770 C C . VAL A 1 101 ? 20.785 -14.627 -45.099 1.00 38.91 101 VAL A C 1
ATOM 772 O O . VAL A 1 101 ? 21.072 -14.019 -46.131 1.00 38.91 101 VAL A O 1
ATOM 775 N N . VAL A 1 102 ? 20.216 -14.047 -44.044 1.00 36.34 102 VAL A N 1
ATOM 776 C CA . VAL A 1 102 ? 20.009 -12.602 -43.937 1.00 36.34 102 VAL A CA 1
ATOM 777 C C . VAL A 1 102 ? 21.104 -12.051 -43.032 1.00 36.34 102 VAL A C 1
ATOM 779 O O . VAL A 1 102 ? 21.158 -12.339 -41.837 1.00 36.34 102 VAL A O 1
ATOM 782 N N . VAL A 1 103 ? 22.007 -11.272 -43.619 1.00 36.78 103 VAL A N 1
ATOM 783 C CA . VAL A 1 103 ? 22.927 -10.412 -42.872 1.00 36.78 103 VAL A CA 1
ATOM 784 C C . VAL A 1 103 ? 22.242 -9.051 -42.804 1.00 36.78 103 VAL A C 1
ATOM 786 O O . VAL A 1 103 ? 22.237 -8.327 -43.792 1.00 36.78 103 VAL A O 1
ATOM 789 N N . GLY A 1 104 ? 21.580 -8.749 -41.688 1.00 36.03 104 GLY A N 1
ATOM 790 C CA . GLY A 1 104 ? 20.811 -7.514 -41.519 1.00 36.03 104 GLY A CA 1
ATOM 791 C C . GLY A 1 104 ? 21.137 -6.812 -40.204 1.00 36.03 104 GLY A C 1
ATOM 792 O O . GLY A 1 104 ? 21.349 -7.473 -39.189 1.00 36.03 104 GLY A O 1
ATOM 793 N N . ASP A 1 105 ? 21.143 -5.478 -40.241 1.00 44.78 105 ASP A N 1
ATOM 794 C CA . ASP A 1 105 ? 21.178 -4.563 -39.083 1.00 44.78 105 ASP A CA 1
ATOM 795 C C . ASP A 1 105 ? 19.761 -4.323 -38.503 1.00 44.78 105 ASP A C 1
ATOM 797 O O . ASP A 1 105 ? 19.488 -3.303 -37.869 1.00 44.78 105 ASP A O 1
ATOM 801 N N . GLU A 1 106 ? 18.822 -5.233 -38.769 1.00 58.72 106 GLU A N 1
ATOM 802 C CA . GLU A 1 106 ? 17.425 -5.095 -38.364 1.00 58.72 106 GLU A CA 1
ATOM 803 C C . GLU A 1 106 ? 17.250 -5.528 -36.904 1.00 58.72 106 GLU A C 1
ATOM 805 O O . GLU A 1 106 ? 17.739 -6.580 -36.487 1.00 58.72 106 GLU A O 1
ATOM 810 N N . CYS A 1 107 ? 16.579 -4.682 -36.125 1.00 65.44 107 CYS A N 1
ATOM 811 C CA . CYS A 1 107 ? 16.222 -4.974 -34.742 1.00 65.44 107 CYS A CA 1
ATOM 812 C C . CYS A 1 107 ? 15.112 -6.027 -34.685 1.00 65.44 107 CYS A C 1
ATOM 814 O O . CYS A 1 107 ? 14.261 -6.069 -35.575 1.00 65.44 107 CYS A O 1
ATOM 816 N N . ASP A 1 108 ? 15.105 -6.856 -33.638 1.00 71.50 108 ASP A N 1
ATOM 817 C CA . ASP A 1 108 ? 14.053 -7.866 -33.451 1.00 71.50 108 ASP A CA 1
ATOM 818 C C . ASP A 1 108 ? 12.694 -7.195 -33.179 1.00 71.50 108 ASP A C 1
ATOM 820 O O . ASP A 1 108 ? 11.646 -7.695 -33.586 1.00 71.50 108 ASP A O 1
ATOM 824 N N . GLU A 1 109 ? 12.729 -6.054 -32.489 1.00 73.44 109 GLU A N 1
ATOM 825 C CA . GLU A 1 109 ? 11.573 -5.233 -32.141 1.00 73.44 109 GLU A CA 1
ATOM 826 C C . GLU A 1 109 ? 11.544 -3.942 -32.978 1.00 73.44 109 GLU A C 1
ATOM 828 O O . GLU A 1 109 ? 12.580 -3.380 -33.352 1.00 73.44 109 GLU A O 1
ATOM 833 N N . GLU A 1 110 ? 10.340 -3.433 -33.248 1.00 78.94 110 GLU A N 1
ATOM 834 C CA . GLU A 1 110 ? 10.151 -2.194 -34.007 1.00 78.94 110 GLU A CA 1
ATOM 835 C C . GLU A 1 110 ? 10.765 -0.985 -33.279 1.00 78.94 110 GLU A C 1
ATOM 837 O O . GLU A 1 110 ? 10.583 -0.782 -32.075 1.00 78.94 110 GLU A O 1
ATOM 842 N N . ILE A 1 111 ? 11.462 -0.123 -34.029 1.00 84.25 111 ILE A N 1
ATOM 843 C CA . ILE A 1 111 ? 11.948 1.158 -33.509 1.00 84.25 111 ILE A CA 1
ATOM 844 C C . ILE A 1 111 ? 10.784 2.150 -33.463 1.00 84.25 111 ILE A C 1
ATOM 846 O O . ILE A 1 111 ? 10.495 2.847 -34.436 1.00 84.25 111 ILE A O 1
ATOM 850 N N . VAL A 1 112 ? 10.155 2.246 -32.297 1.00 87.44 112 VAL A N 1
ATOM 851 C CA . VAL A 1 112 ? 9.113 3.237 -32.014 1.00 87.44 112 VAL A CA 1
ATOM 852 C C . VAL A 1 112 ? 9.756 4.596 -31.720 1.00 87.44 112 VAL A C 1
ATOM 854 O O . VAL A 1 112 ? 10.645 4.701 -30.876 1.00 87.44 112 VAL A O 1
ATOM 857 N N . VAL A 1 113 ? 9.316 5.651 -32.408 1.00 88.50 113 VAL A N 1
ATOM 858 C CA . VAL A 1 113 ? 9.731 7.041 -32.132 1.00 88.50 113 VAL A CA 1
ATOM 859 C C . VAL A 1 113 ? 8.890 7.594 -30.981 1.00 88.50 113 VAL A C 1
ATOM 861 O O . VAL A 1 113 ? 7.700 7.311 -30.908 1.00 88.50 113 VAL A O 1
ATOM 864 N N . CYS A 1 114 ? 9.495 8.358 -30.069 1.00 87.69 114 CYS A N 1
ATOM 865 C CA . CYS A 1 114 ? 8.763 8.922 -28.933 1.00 87.69 114 CYS A CA 1
ATOM 866 C C . CYS A 1 114 ? 7.671 9.910 -29.383 1.00 87.69 114 CYS A C 1
ATOM 868 O O . CYS A 1 114 ? 7.964 10.875 -30.088 1.00 87.69 114 CYS A O 1
ATOM 870 N N . ASP A 1 115 ? 6.443 9.725 -28.892 1.00 83.31 115 ASP A N 1
ATOM 871 C CA . ASP A 1 115 ? 5.332 10.668 -29.107 1.00 83.31 115 ASP A CA 1
ATOM 872 C C . ASP A 1 115 ? 5.444 11.921 -28.219 1.00 83.31 115 ASP A C 1
ATOM 874 O O . ASP A 1 115 ? 4.906 12.982 -28.542 1.00 83.31 115 ASP A O 1
ATOM 878 N N . ASN A 1 116 ? 6.141 11.801 -27.083 1.00 78.69 116 ASN A N 1
ATOM 879 C CA . ASN A 1 116 ? 6.377 12.877 -26.128 1.00 78.69 116 ASN A CA 1
ATOM 880 C C . ASN A 1 116 ? 7.801 12.797 -25.547 1.00 78.69 116 ASN A C 1
ATOM 882 O O . ASN A 1 116 ? 8.290 11.726 -25.177 1.00 78.69 116 ASN A O 1
ATOM 886 N N . TYR A 1 117 ? 8.456 13.952 -25.441 1.00 80.94 117 TYR A N 1
ATOM 887 C CA . TYR A 1 117 ? 9.808 14.094 -24.899 1.00 80.94 117 TYR A CA 1
ATOM 888 C C . TYR A 1 117 ? 9.821 14.422 -23.401 1.00 80.94 117 TYR A C 1
ATOM 890 O O . TYR A 1 117 ? 10.858 14.263 -22.751 1.00 80.94 117 TYR A O 1
ATOM 898 N N . ASP A 1 118 ? 8.681 14.833 -22.842 1.00 84.56 118 ASP A N 1
ATOM 899 C CA . ASP A 1 118 ? 8.553 15.084 -21.412 1.00 84.56 118 ASP A CA 1
ATOM 900 C C . ASP A 1 118 ? 8.691 13.782 -20.599 1.00 84.56 118 ASP A C 1
ATOM 902 O O . ASP A 1 118 ? 8.331 12.697 -21.069 1.00 84.56 118 ASP A O 1
ATOM 906 N N . PRO A 1 119 ? 9.212 13.854 -19.358 1.00 85.12 119 PRO A N 1
ATOM 907 C CA . PRO A 1 119 ? 9.222 12.711 -18.456 1.00 85.12 119 PRO A CA 1
ATOM 908 C C . PRO A 1 119 ? 7.809 12.162 -18.226 1.00 85.12 119 PRO A C 1
ATOM 910 O O . PRO A 1 119 ? 6.869 12.931 -18.022 1.00 85.12 119 PRO A O 1
ATOM 913 N N . GLN A 1 120 ? 7.683 10.833 -18.173 1.00 90.44 120 GLN A N 1
ATOM 914 C CA . GLN A 1 120 ? 6.432 10.165 -17.825 1.00 90.44 120 GLN A CA 1
ATOM 915 C C . GLN A 1 120 ? 5.873 10.706 -16.499 1.00 90.44 120 GLN A C 1
ATOM 917 O O . GLN A 1 120 ? 6.563 10.703 -15.474 1.00 90.44 120 GLN A O 1
ATOM 922 N N . ILE A 1 121 ? 4.607 11.126 -16.521 1.00 90.94 121 ILE A N 1
ATOM 923 C CA . ILE A 1 121 ? 3.861 11.494 -15.316 1.00 90.94 121 ILE A CA 1
ATOM 924 C C . ILE A 1 121 ? 3.482 10.210 -14.582 1.00 90.94 121 ILE A C 1
ATOM 926 O O . ILE A 1 121 ? 2.939 9.274 -15.172 1.00 90.94 121 ILE A O 1
ATOM 930 N N . PHE A 1 122 ? 3.774 10.161 -13.286 1.00 93.00 122 PHE A N 1
ATOM 931 C CA . PHE A 1 122 ? 3.408 9.026 -12.457 1.00 93.00 122 PHE A CA 1
ATOM 932 C C . PHE A 1 122 ? 1.884 8.982 -12.265 1.00 93.00 122 PHE A C 1
ATOM 934 O O . PHE A 1 122 ? 1.309 10.012 -11.894 1.00 93.00 122 PHE A O 1
ATOM 941 N N . PRO A 1 123 ? 1.228 7.825 -12.483 1.00 88.81 123 PRO A N 1
ATOM 942 C CA . PRO A 1 123 ? -0.220 7.712 -12.348 1.00 88.81 123 PRO A CA 1
ATOM 943 C C . PRO A 1 123 ? -0.721 8.119 -10.956 1.00 88.81 123 PRO A C 1
ATOM 945 O O . PRO A 1 123 ? -0.098 7.819 -9.934 1.00 88.81 123 PRO A O 1
ATOM 948 N N . GLU A 1 124 ? -1.868 8.792 -10.912 1.00 84.56 124 GLU A N 1
ATOM 949 C CA . GLU A 1 124 ? -2.582 9.053 -9.660 1.00 84.56 124 GLU A CA 1
ATOM 950 C C . GLU A 1 124 ? -3.257 7.773 -9.149 1.00 84.56 124 GLU A C 1
ATOM 952 O O . GLU A 1 124 ? -3.703 6.942 -9.940 1.00 84.56 124 GLU A O 1
ATOM 957 N N . HIS A 1 125 ? -3.339 7.623 -7.822 1.00 79.75 125 HIS A N 1
ATOM 958 C CA . HIS A 1 125 ? -4.092 6.557 -7.147 1.00 79.75 125 HIS A CA 1
ATOM 959 C C . HIS A 1 125 ? -3.720 5.125 -7.571 1.00 79.75 125 HIS A C 1
ATOM 961 O O . HIS A 1 125 ? -4.582 4.263 -7.735 1.00 79.75 125 HIS A O 1
ATOM 967 N N . ILE A 1 126 ? -2.422 4.860 -7.735 1.00 87.50 126 ILE A N 1
ATOM 968 C CA . ILE A 1 126 ? -1.889 3.566 -8.199 1.00 87.50 126 ILE A CA 1
ATOM 969 C C . ILE A 1 126 ? -1.706 2.532 -7.070 1.00 87.50 126 ILE A C 1
ATOM 971 O O . ILE A 1 126 ? -1.227 1.418 -7.294 1.00 87.50 126 ILE A O 1
ATOM 975 N N . VAL A 1 127 ? -2.023 2.914 -5.831 1.00 93.81 127 VAL A N 1
ATOM 976 C CA . VAL A 1 127 ? -1.877 2.055 -4.655 1.00 93.81 127 VAL A CA 1
ATOM 977 C C . VAL A 1 127 ? -2.923 0.939 -4.655 1.00 93.81 127 VAL A C 1
ATOM 979 O O . VAL A 1 127 ? -4.127 1.185 -4.698 1.00 93.81 127 VAL A O 1
ATOM 982 N N . GLU A 1 128 ? -2.455 -0.298 -4.505 1.00 95.69 128 GLU A N 1
ATOM 983 C CA . GLU A 1 128 ? -3.281 -1.486 -4.292 1.00 95.69 128 GLU A CA 1
ATOM 984 C C . GLU A 1 128 ? -3.263 -1.849 -2.802 1.00 95.69 128 GLU A C 1
ATOM 986 O O . GLU A 1 128 ? -2.233 -2.255 -2.262 1.00 95.69 128 GLU A O 1
ATOM 991 N N . ILE A 1 129 ? -4.397 -1.696 -2.118 1.00 96.62 129 ILE A N 1
ATOM 992 C CA . ILE A 1 129 ? -4.507 -2.060 -0.700 1.00 96.62 129 ILE A CA 1
ATOM 993 C C . ILE A 1 129 ? -4.653 -3.576 -0.584 1.00 96.62 129 ILE A C 1
ATOM 995 O O . ILE A 1 129 ? -5.565 -4.151 -1.176 1.00 96.62 129 ILE A O 1
ATOM 999 N N . VAL A 1 130 ? -3.801 -4.205 0.223 1.00 96.31 130 VAL A N 1
ATOM 1000 C CA . VAL A 1 130 ? -3.839 -5.648 0.495 1.00 96.31 130 VAL A CA 1
ATOM 1001 C C . VAL A 1 130 ? -3.913 -5.940 1.997 1.00 96.31 130 VAL A C 1
ATOM 1003 O O . VAL A 1 130 ? -3.396 -5.193 2.829 1.00 96.31 130 VAL A O 1
ATOM 1006 N N . LYS A 1 131 ? -4.565 -7.044 2.350 1.00 94.62 131 LYS A N 1
ATOM 1007 C CA . LYS A 1 131 ? -4.737 -7.579 3.710 1.00 94.62 131 LYS A CA 1
ATOM 1008 C C . LYS A 1 131 ? -4.049 -8.932 3.841 1.00 94.62 131 LYS A C 1
ATOM 1010 O O . LYS A 1 131 ? -3.431 -9.419 2.897 1.00 94.62 131 LYS A O 1
ATOM 1015 N N . GLU A 1 132 ? -4.102 -9.542 5.025 1.00 92.56 132 GLU A N 1
ATOM 1016 C CA . GLU A 1 132 ? -3.524 -10.873 5.243 1.00 92.56 132 GLU A CA 1
ATOM 1017 C C . GLU A 1 132 ? -4.202 -11.934 4.377 1.00 92.56 132 GLU A C 1
ATOM 1019 O O . GLU A 1 132 ? -5.424 -11.985 4.267 1.00 92.56 132 GLU A O 1
ATOM 1024 N N . ASN A 1 133 ? -3.386 -12.827 3.821 1.00 94.75 133 ASN A N 1
ATOM 1025 C CA . ASN A 1 133 ? -3.778 -13.895 2.903 1.00 94.75 133 ASN A CA 1
ATOM 1026 C C . ASN A 1 133 ? -4.431 -13.446 1.581 1.00 94.75 133 ASN A C 1
ATOM 1028 O O . ASN A 1 133 ? -4.874 -14.313 0.824 1.00 94.75 133 ASN A O 1
ATOM 1032 N N . ASP A 1 134 ? -4.432 -12.151 1.254 1.00 96.69 134 ASP A N 1
ATOM 1033 C CA . ASP A 1 134 ? -4.918 -11.674 -0.042 1.00 96.69 134 ASP A CA 1
ATOM 1034 C C . ASP A 1 134 ? -4.086 -12.271 -1.191 1.00 96.69 134 ASP A C 1
ATOM 1036 O O . ASP A 1 134 ? -2.850 -12.330 -1.101 1.00 96.69 134 ASP A O 1
ATOM 1040 N N . PRO A 1 135 ? -4.738 -12.741 -2.270 1.00 96.56 135 PRO A N 1
ATOM 1041 C CA . PRO A 1 135 ? -4.053 -13.327 -3.410 1.00 96.56 135 PRO A CA 1
ATOM 1042 C C . PRO A 1 135 ? -3.280 -12.262 -4.191 1.00 96.56 135 PRO A C 1
ATOM 1044 O O . PRO A 1 135 ? -3.725 -11.128 -4.344 1.00 96.56 135 PRO A O 1
ATOM 1047 N N . TRP A 1 136 ? -2.140 -12.658 -4.751 1.00 96.69 136 TRP A N 1
ATOM 1048 C CA . TRP A 1 136 ? -1.348 -11.807 -5.632 1.00 96.69 136 TRP A CA 1
ATOM 1049 C C . TRP A 1 136 ? -0.907 -12.580 -6.863 1.00 96.69 136 TRP A C 1
ATOM 1051 O O . TRP A 1 136 ? -0.357 -13.675 -6.747 1.00 96.69 136 TRP A O 1
ATOM 1061 N N . GLN A 1 137 ? -1.144 -12.008 -8.037 1.00 95.31 137 GLN A N 1
ATOM 1062 C CA . GLN A 1 137 ? -0.806 -12.595 -9.328 1.00 95.31 137 GLN A CA 1
ATOM 1063 C C . GLN A 1 137 ? 0.017 -11.599 -10.140 1.00 95.31 137 GLN A C 1
ATOM 1065 O O . GLN A 1 137 ? -0.219 -10.391 -10.059 1.00 95.31 137 GLN A O 1
ATOM 1070 N N . TRP A 1 138 ? 0.992 -12.103 -10.891 1.00 94.25 138 TRP A N 1
ATOM 1071 C CA . TRP A 1 138 ? 1.842 -11.306 -11.773 1.00 94.25 138 TRP A CA 1
ATOM 1072 C C . TRP A 1 138 ? 2.370 -12.165 -12.923 1.00 94.25 138 TRP A C 1
ATOM 1074 O O . TRP A 1 138 ? 2.311 -13.393 -12.861 1.00 94.25 138 TRP A O 1
ATOM 1084 N N . LEU A 1 139 ? 2.878 -11.521 -13.970 1.00 88.56 139 LEU A N 1
ATOM 1085 C CA . LEU A 1 139 ? 3.711 -12.180 -14.975 1.00 88.56 139 LEU A CA 1
ATOM 1086 C C . LEU A 1 139 ? 5.168 -11.960 -14.581 1.00 88.56 139 LEU A C 1
ATOM 1088 O O . LEU A 1 139 ? 5.566 -10.822 -14.319 1.00 88.56 139 LEU A O 1
ATOM 1092 N N . ASP A 1 140 ? 5.958 -13.025 -14.520 1.00 81.31 140 ASP A N 1
ATOM 1093 C CA . ASP A 1 140 ? 7.385 -12.878 -14.252 1.00 81.31 140 ASP A CA 1
ATOM 1094 C C . ASP A 1 140 ? 8.148 -12.323 -15.468 1.00 81.31 140 ASP A C 1
ATOM 1096 O O . ASP A 1 140 ? 7.590 -11.935 -16.497 1.00 81.31 140 ASP A O 1
ATOM 1100 N N . TYR A 1 141 ? 9.473 -12.252 -15.347 1.00 71.81 141 TYR A N 1
ATOM 1101 C CA . TYR A 1 141 ? 10.330 -11.693 -16.388 1.00 71.81 141 TYR A CA 1
ATOM 1102 C C . TYR A 1 141 ? 10.391 -12.522 -17.683 1.00 71.81 141 TYR A C 1
ATOM 1104 O O . TYR A 1 141 ? 10.904 -11.981 -18.667 1.00 71.81 141 TYR A O 1
ATOM 1112 N N . LEU A 1 142 ? 9.931 -13.780 -17.667 1.00 74.50 142 LEU A N 1
ATOM 1113 C CA . LEU A 1 142 ? 9.789 -14.665 -18.829 1.00 74.50 142 LEU A CA 1
ATOM 1114 C C . LEU A 1 142 ? 8.385 -14.576 -19.446 1.00 74.50 142 LEU A C 1
ATOM 1116 O O . LEU A 1 142 ? 8.155 -15.127 -20.518 1.00 74.50 142 LEU A O 1
ATOM 1120 N N . GLY A 1 143 ? 7.465 -13.855 -18.799 1.00 79.25 143 GLY A N 1
ATOM 1121 C CA . GLY A 1 143 ? 6.062 -13.792 -19.191 1.00 79.25 143 GLY A CA 1
ATOM 1122 C C . GLY A 1 143 ? 5.227 -14.940 -18.625 1.00 79.25 143 GLY A C 1
ATOM 1123 O O . GLY A 1 143 ? 4.062 -15.068 -19.002 1.00 79.25 143 GLY A O 1
ATOM 1124 N N . ASP A 1 144 ? 5.781 -15.744 -17.712 1.00 87.50 144 ASP A N 1
ATOM 1125 C CA . ASP A 1 144 ? 5.056 -16.859 -17.115 1.00 87.50 144 ASP A CA 1
ATOM 1126 C C . ASP A 1 144 ? 4.135 -16.359 -15.987 1.00 87.50 144 ASP A C 1
ATOM 1128 O O . ASP A 1 144 ? 4.559 -15.571 -15.131 1.00 87.50 144 ASP A O 1
ATOM 1132 N N . PRO A 1 145 ? 2.869 -16.816 -15.936 1.00 93.50 145 PRO A N 1
ATOM 1133 C CA . PRO A 1 145 ? 1.967 -16.491 -14.841 1.00 93.50 145 PRO A CA 1
ATOM 1134 C C . PRO A 1 145 ? 2.450 -17.053 -13.504 1.00 93.50 145 PRO A C 1
ATOM 1136 O O . PRO A 1 145 ? 2.642 -18.259 -13.326 1.00 93.50 145 PRO A O 1
ATOM 1139 N N . GLN A 1 146 ? 2.563 -16.170 -12.520 1.00 95.06 146 GLN A N 1
ATOM 1140 C CA . GLN A 1 146 ? 2.913 -16.493 -11.147 1.00 95.06 146 GLN A CA 1
ATOM 1141 C C . GLN A 1 146 ? 1.799 -16.070 -10.191 1.00 95.06 146 GLN A C 1
ATOM 1143 O O . GLN A 1 146 ? 1.023 -15.147 -10.446 1.00 95.06 146 GLN A O 1
ATOM 1148 N N . SER A 1 147 ? 1.720 -16.762 -9.056 1.00 95.69 147 SER A N 1
ATOM 1149 C CA . SER A 1 147 ? 0.751 -16.456 -8.010 1.00 95.69 147 SER A CA 1
ATOM 1150 C C . SER A 1 147 ? 1.302 -16.760 -6.625 1.00 95.69 147 SER A C 1
ATOM 1152 O O . SER A 1 147 ? 1.997 -17.758 -6.424 1.00 95.69 147 SER A O 1
ATOM 1154 N N . THR A 1 148 ? 0.935 -15.933 -5.656 1.00 96.75 148 THR A N 1
ATOM 1155 C CA . THR A 1 148 ? 1.222 -16.110 -4.234 1.00 96.75 148 THR A CA 1
ATOM 1156 C C . THR A 1 148 ? 0.111 -15.453 -3.403 1.00 96.75 148 THR A C 1
ATOM 1158 O O . THR A 1 148 ? -0.957 -15.144 -3.932 1.00 96.75 148 THR A O 1
ATOM 1161 N N . ASN A 1 149 ? 0.326 -15.254 -2.107 1.00 97.00 149 ASN A N 1
ATOM 1162 C CA . ASN A 1 149 ? -0.512 -14.391 -1.277 1.00 97.00 149 ASN A CA 1
ATOM 1163 C C . ASN A 1 149 ? 0.339 -13.629 -0.254 1.00 97.00 149 ASN A C 1
ATOM 1165 O O . ASN A 1 149 ? 1.519 -13.928 -0.056 1.00 97.00 149 ASN A O 1
ATOM 1169 N N . THR A 1 150 ? -0.248 -12.634 0.400 1.00 95.81 150 THR A N 1
ATOM 1170 C CA . THR A 1 150 ? 0.432 -11.835 1.437 1.00 95.81 150 THR A CA 1
ATOM 1171 C C . THR A 1 150 ? 0.782 -12.644 2.693 1.00 95.81 150 THR A C 1
ATOM 1173 O O . THR A 1 150 ? 1.723 -12.291 3.406 1.00 95.81 150 THR A O 1
ATOM 1176 N N . GLY A 1 151 ? 0.098 -13.769 2.932 1.00 94.44 151 GLY A N 1
ATOM 1177 C CA . GLY A 1 151 ? 0.308 -14.648 4.081 1.00 94.44 151 GLY A CA 1
ATOM 1178 C C . GLY A 1 151 ? 0.045 -13.954 5.419 1.00 94.44 151 GLY A C 1
ATOM 1179 O O . GLY A 1 151 ? -0.762 -13.025 5.493 1.00 94.44 151 GLY A O 1
ATOM 1180 N N . THR A 1 152 ? 0.752 -14.378 6.475 1.00 92.69 152 THR A N 1
ATOM 1181 C CA . THR A 1 152 ? 0.668 -13.749 7.812 1.00 92.69 152 THR A CA 1
ATOM 1182 C C . THR A 1 152 ? 1.506 -12.467 7.883 1.00 92.69 152 THR A C 1
ATOM 1184 O O . THR A 1 152 ? 2.507 -12.400 8.608 1.00 92.69 152 THR A O 1
ATOM 1187 N N . ALA A 1 153 ? 1.162 -11.489 7.048 1.00 92.44 153 ALA A N 1
ATOM 1188 C CA . ALA A 1 153 ? 1.895 -10.240 6.869 1.00 92.44 153 ALA A CA 1
ATOM 1189 C C . ALA A 1 153 ? 1.919 -9.354 8.129 1.00 92.44 153 ALA A C 1
ATOM 1191 O O . ALA A 1 153 ? 2.865 -8.588 8.304 1.00 92.44 153 ALA A O 1
ATOM 1192 N N . CYS A 1 154 ? 1.001 -9.545 9.083 1.00 91.06 154 CYS A N 1
ATOM 1193 C CA . CYS A 1 154 ? 1.046 -8.854 10.377 1.00 91.06 154 CYS A CA 1
ATOM 1194 C C . CYS A 1 154 ? 2.301 -9.152 11.217 1.00 91.06 154 CYS A C 1
ATOM 1196 O O . CYS A 1 154 ? 2.570 -8.457 12.198 1.00 91.06 154 CYS A O 1
ATOM 1198 N N . LYS A 1 155 ? 3.096 -10.166 10.844 1.00 86.81 155 LYS A N 1
ATOM 1199 C CA . LYS A 1 155 ? 4.393 -10.459 11.473 1.00 86.81 155 LYS A CA 1
ATOM 1200 C C . LYS A 1 155 ? 5.509 -9.504 11.038 1.00 86.81 155 LYS A C 1
ATOM 1202 O O . LYS A 1 155 ? 6.561 -9.484 11.680 1.00 86.81 155 LYS A O 1
ATOM 1207 N N . GLU A 1 156 ? 5.325 -8.737 9.964 1.00 87.19 156 GLU A N 1
ATOM 1208 C CA . GLU A 1 156 ? 6.324 -7.770 9.503 1.00 87.19 156 GLU A CA 1
ATOM 1209 C C . GLU A 1 156 ? 6.546 -6.685 10.566 1.00 87.19 156 GLU A C 1
ATOM 1211 O O . GLU A 1 156 ? 5.627 -5.995 11.004 1.00 87.19 156 GLU A O 1
ATOM 1216 N N . GLY A 1 157 ? 7.792 -6.555 11.027 1.00 77.12 157 GLY A N 1
ATOM 1217 C CA . GLY A 1 157 ? 8.150 -5.599 12.075 1.00 77.12 157 GLY A CA 1
ATOM 1218 C C . GLY A 1 157 ? 7.467 -5.834 13.431 1.00 77.12 157 GLY A C 1
ATOM 1219 O O . GLY A 1 157 ? 7.491 -4.927 14.269 1.00 77.12 157 GLY A O 1
ATOM 1220 N N . ALA A 1 158 ? 6.866 -7.008 13.663 1.00 75.62 158 ALA A N 1
ATOM 1221 C CA . ALA A 1 158 ? 6.282 -7.363 14.951 1.00 75.62 158 ALA A CA 1
ATOM 1222 C C . ALA A 1 158 ? 7.366 -7.380 16.039 1.00 75.62 158 ALA A C 1
ATOM 1224 O O . ALA A 1 158 ? 8.454 -7.930 15.858 1.00 75.62 158 ALA A O 1
ATOM 1225 N N . ARG A 1 159 ? 7.073 -6.753 17.180 1.00 70.56 159 ARG A N 1
ATOM 1226 C CA . ARG A 1 159 ? 8.007 -6.643 18.306 1.00 70.56 159 ARG A CA 1
ATOM 1227 C C . ARG A 1 159 ? 7.678 -7.687 19.362 1.00 70.56 159 ARG A C 1
ATOM 1229 O O . ARG A 1 159 ? 6.512 -7.941 19.656 1.00 70.56 159 ARG A O 1
ATOM 1236 N N . SER A 1 160 ? 8.711 -8.271 19.963 1.00 70.12 160 SER A N 1
ATOM 1237 C CA . SER A 1 160 ? 8.539 -9.132 21.130 1.00 70.12 160 SER A CA 1
ATOM 1238 C C . SER A 1 160 ? 8.182 -8.282 22.349 1.00 70.12 160 SER A C 1
ATOM 1240 O O . SER A 1 160 ? 8.928 -7.371 22.702 1.00 70.12 160 SER A O 1
ATOM 1242 N N . GLY A 1 161 ? 7.072 -8.605 23.010 1.00 74.62 161 GLY A N 1
ATOM 1243 C CA . GLY A 1 161 ? 6.660 -7.975 24.264 1.00 74.62 161 GLY A CA 1
ATOM 1244 C C . GLY A 1 161 ? 5.556 -6.926 24.123 1.00 74.62 161 GLY A C 1
ATOM 1245 O O . GLY A 1 161 ? 5.065 -6.628 23.034 1.00 74.62 161 GLY A O 1
ATOM 1246 N N . CYS A 1 162 ? 5.158 -6.386 25.275 1.00 77.19 162 CYS A N 1
ATOM 1247 C CA . CYS A 1 162 ? 3.990 -5.511 25.424 1.00 77.19 162 CYS A CA 1
ATOM 1248 C C . CYS A 1 162 ? 4.345 -4.045 25.683 1.00 77.19 162 CYS A C 1
ATOM 1250 O O . CYS A 1 162 ? 3.466 -3.232 25.946 1.00 77.19 162 CYS A O 1
ATOM 1252 N N . GLU A 1 163 ? 5.629 -3.700 25.582 1.00 68.06 163 GLU A N 1
ATOM 1253 C CA . GLU A 1 163 ? 6.112 -2.326 25.736 1.00 68.06 163 GLU A CA 1
ATOM 1254 C C . GLU A 1 163 ? 5.746 -1.445 24.540 1.00 68.06 163 GLU A C 1
ATOM 1256 O O . GLU A 1 163 ? 5.655 -0.235 24.685 1.00 68.06 163 GLU A O 1
ATOM 1261 N N . THR A 1 164 ? 5.540 -2.029 23.352 1.00 71.94 164 THR A N 1
ATOM 1262 C CA . THR A 1 164 ? 5.110 -1.295 22.152 1.00 71.94 164 THR A CA 1
ATOM 1263 C C . THR A 1 164 ? 4.097 -2.110 21.349 1.00 71.94 164 THR A C 1
ATOM 1265 O O . THR A 1 164 ? 4.462 -2.908 20.486 1.00 71.94 164 THR A O 1
ATOM 1268 N N . ILE A 1 165 ? 2.815 -1.947 21.688 1.00 76.56 165 ILE A N 1
ATOM 1269 C CA . ILE A 1 165 ? 1.699 -2.695 21.091 1.00 76.56 165 ILE A CA 1
ATOM 1270 C C . ILE A 1 165 ? 1.237 -1.989 19.816 1.00 76.56 165 ILE A C 1
ATOM 1272 O O . ILE A 1 165 ? 0.891 -0.808 19.858 1.00 76.56 165 ILE A O 1
ATOM 1276 N N . ARG A 1 166 ? 1.189 -2.719 18.699 1.00 80.75 166 ARG A N 1
ATOM 1277 C CA . ARG A 1 166 ? 0.620 -2.240 17.434 1.00 80.75 166 ARG A CA 1
ATOM 1278 C C . ARG A 1 166 ? -0.761 -2.841 17.225 1.00 80.75 166 ARG A C 1
ATOM 1280 O O . ARG A 1 166 ? -0.919 -4.053 17.301 1.00 80.75 166 ARG A O 1
ATOM 1287 N N . PHE A 1 167 ? -1.749 -1.993 16.971 1.00 85.75 167 PHE A N 1
ATOM 1288 C CA . PHE A 1 167 ? -3.127 -2.423 16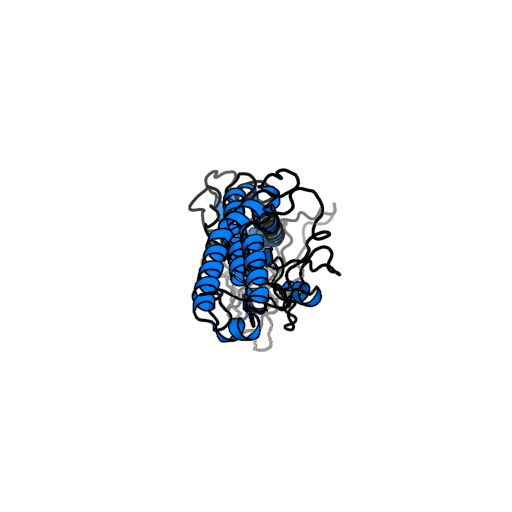.720 1.00 85.75 167 PHE A CA 1
ATOM 1289 C C . PHE A 1 167 ? -3.438 -2.511 15.232 1.00 85.75 167 PHE A C 1
ATOM 1291 O O . PHE A 1 167 ? -4.072 -3.467 14.790 1.00 85.75 167 PHE A O 1
ATOM 1298 N N . GLY A 1 168 ? -2.964 -1.528 14.475 1.00 90.00 168 GLY A N 1
ATOM 1299 C CA . GLY A 1 168 ? -2.989 -1.497 13.025 1.00 90.00 168 GLY A CA 1
ATOM 1300 C C . GLY A 1 168 ? -1.574 -1.360 12.479 1.00 90.00 168 GLY A C 1
ATOM 1301 O O . GLY A 1 168 ? -0.641 -0.997 13.206 1.00 90.00 168 GLY A O 1
ATOM 1302 N N . VAL A 1 169 ? -1.410 -1.764 11.225 1.00 91.06 169 VAL A N 1
ATOM 1303 C CA . VAL A 1 169 ? -0.142 -1.689 10.510 1.00 91.06 169 VAL A CA 1
ATOM 1304 C C . VAL A 1 169 ? -0.422 -1.320 9.058 1.00 91.06 169 VAL A C 1
ATOM 1306 O O . VAL A 1 169 ? -1.169 -2.032 8.384 1.00 91.06 169 VAL A O 1
ATOM 1309 N N . THR A 1 170 ? 0.248 -0.271 8.575 1.00 94.94 170 THR A N 1
ATOM 1310 C CA . THR A 1 170 ? 0.272 0.132 7.165 1.00 94.94 170 THR A CA 1
ATOM 1311 C C . THR A 1 170 ? 1.709 0.244 6.655 1.00 94.94 170 THR A C 1
ATOM 1313 O O . THR A 1 170 ? 2.526 0.935 7.260 1.00 94.94 170 THR A O 1
ATOM 1316 N N . TYR A 1 171 ? 2.048 -0.435 5.553 1.00 95.00 171 TYR A N 1
ATOM 1317 C CA . TYR A 1 171 ? 3.366 -0.325 4.904 1.00 95.00 171 TYR A CA 1
ATOM 1318 C C . TYR A 1 171 ? 3.350 -0.806 3.448 1.00 95.00 171 TYR A C 1
ATOM 1320 O O . TYR A 1 171 ? 2.527 -1.628 3.054 1.00 95.00 171 TYR A O 1
ATOM 1328 N N . VAL A 1 172 ? 4.313 -0.343 2.645 1.00 96.44 172 VAL A N 1
ATOM 1329 C CA . VAL A 1 172 ? 4.527 -0.850 1.280 1.00 96.44 172 VAL A CA 1
ATOM 1330 C C . VAL A 1 172 ? 5.123 -2.263 1.298 1.00 96.44 172 VAL A C 1
ATOM 1332 O O . VAL A 1 172 ? 6.190 -2.500 1.873 1.00 96.44 172 VAL A O 1
ATOM 1335 N N . MET A 1 173 ? 4.469 -3.221 0.641 1.00 95.81 173 MET A N 1
ATOM 1336 C CA . MET A 1 173 ? 4.982 -4.588 0.545 1.00 95.81 173 MET A CA 1
ATOM 1337 C C . MET A 1 173 ? 6.097 -4.669 -0.500 1.00 95.81 173 MET A C 1
ATOM 1339 O O . MET A 1 173 ? 5.855 -4.745 -1.702 1.00 95.81 173 MET A O 1
ATOM 1343 N N . GLN A 1 174 ? 7.348 -4.693 -0.036 1.00 94.81 174 GLN A N 1
ATOM 1344 C CA . GLN A 1 174 ? 8.507 -4.878 -0.920 1.00 94.81 174 GLN A CA 1
ATOM 1345 C C . GLN A 1 174 ? 8.599 -6.292 -1.505 1.00 94.81 174 GLN A C 1
ATOM 1347 O O . GLN A 1 174 ? 9.210 -6.482 -2.558 1.00 94.81 174 GLN A O 1
ATOM 1352 N N . GLU A 1 175 ? 8.031 -7.266 -0.796 1.00 94.88 175 GLU A N 1
ATOM 1353 C CA . GLU A 1 175 ? 7.898 -8.654 -1.218 1.00 94.88 175 GLU A CA 1
ATOM 1354 C C . GLU A 1 175 ? 6.513 -9.169 -0.821 1.00 94.88 175 GLU A C 1
ATOM 1356 O O . GLU A 1 175 ? 6.098 -9.004 0.328 1.00 94.88 175 GLU A O 1
ATOM 1361 N N . ILE A 1 176 ? 5.824 -9.846 -1.739 1.00 95.94 176 ILE A N 1
ATOM 1362 C CA . ILE A 1 176 ? 4.579 -10.570 -1.450 1.00 95.94 176 ILE A CA 1
ATOM 1363 C C . ILE A 1 176 ? 4.872 -12.063 -1.566 1.00 95.94 176 ILE A C 1
ATOM 1365 O O . ILE A 1 176 ? 5.583 -12.491 -2.470 1.00 95.94 176 ILE A O 1
ATOM 1369 N N . GLY A 1 177 ? 4.376 -12.864 -0.623 1.00 94.50 177 GLY A N 1
ATOM 1370 C CA . GLY A 1 177 ? 4.723 -14.282 -0.500 1.00 94.50 177 GLY A CA 1
ATOM 1371 C C . GLY A 1 177 ? 5.793 -14.584 0.552 1.00 94.50 177 GLY A C 1
ATOM 1372 O O . GLY A 1 177 ? 6.010 -15.748 0.877 1.00 94.50 177 GLY A O 1
ATOM 1373 N N . LYS A 1 178 ? 6.429 -13.562 1.149 1.00 93.06 178 LYS A N 1
ATOM 1374 C CA . LYS A 1 178 ? 7.429 -13.724 2.227 1.00 93.06 178 LYS A CA 1
ATOM 1375 C C . LYS A 1 178 ? 6.894 -14.523 3.421 1.00 93.06 178 LYS A C 1
ATOM 1377 O O . LYS A 1 178 ? 7.631 -15.326 3.986 1.00 93.06 178 LYS A O 1
ATOM 1382 N N . TYR A 1 179 ? 5.627 -14.311 3.770 1.00 91.81 179 TYR A N 1
ATOM 1383 C CA . TYR A 1 179 ? 4.928 -14.973 4.877 1.00 91.81 179 TYR A CA 1
ATOM 1384 C C . TYR A 1 179 ? 3.897 -16.004 4.404 1.00 91.81 179 TYR A C 1
ATOM 1386 O O . TYR A 1 179 ? 3.004 -16.378 5.164 1.00 91.81 179 TYR A O 1
ATOM 1394 N N . SER A 1 180 ? 3.994 -16.427 3.142 1.00 92.81 180 SER A N 1
ATOM 1395 C CA . SER A 1 180 ? 3.078 -17.378 2.521 1.00 92.81 180 SER A CA 1
ATOM 1396 C C . SER A 1 180 ? 3.673 -18.782 2.458 1.00 92.81 180 SER A C 1
ATOM 1398 O O . SER A 1 180 ? 4.887 -18.960 2.382 1.00 92.81 180 SER A O 1
ATOM 1400 N N . ASN A 1 181 ? 2.800 -19.787 2.409 1.00 90.12 181 ASN A N 1
ATOM 1401 C CA . ASN A 1 181 ? 3.177 -21.194 2.254 1.00 90.12 181 ASN A CA 1
ATOM 1402 C C . ASN A 1 181 ? 3.314 -21.628 0.780 1.00 90.12 181 ASN A C 1
ATOM 1404 O O . ASN A 1 181 ? 3.536 -22.802 0.504 1.00 90.12 181 ASN A O 1
ATOM 1408 N N . THR A 1 182 ? 3.161 -20.709 -0.177 1.00 87.25 182 THR A N 1
ATOM 1409 C CA . THR A 1 182 ? 3.194 -21.004 -1.624 1.00 87.25 182 THR A CA 1
ATOM 1410 C C . THR A 1 182 ? 4.603 -21.259 -2.166 1.00 87.25 182 THR A C 1
ATOM 1412 O O . THR A 1 182 ? 4.745 -21.789 -3.265 1.00 87.25 182 THR A O 1
ATOM 1415 N N . GLY A 1 183 ? 5.650 -20.842 -1.444 1.00 86.50 183 GLY A N 1
ATOM 1416 C CA . GLY A 1 183 ? 7.048 -20.932 -1.887 1.00 86.50 183 GLY A CA 1
ATOM 1417 C C . GLY A 1 183 ? 7.442 -19.944 -2.995 1.00 86.50 183 GLY A C 1
ATOM 1418 O O . GLY A 1 183 ? 8.624 -19.843 -3.318 1.00 86.50 183 GLY A O 1
ATOM 1419 N N . LYS A 1 184 ? 6.487 -19.183 -3.547 1.00 91.94 184 LYS A N 1
ATOM 1420 C CA . LYS A 1 184 ? 6.715 -18.151 -4.569 1.00 91.94 184 LYS A CA 1
ATOM 1421 C C . LYS A 1 184 ? 6.689 -16.760 -3.948 1.00 91.94 184 LYS A C 1
ATOM 1423 O O . LYS A 1 184 ? 5.840 -16.471 -3.099 1.00 91.94 184 LYS A O 1
ATOM 1428 N N . LYS A 1 185 ? 7.586 -15.890 -4.413 1.00 93.50 185 LYS A N 1
ATOM 1429 C CA . LYS A 1 185 ? 7.696 -14.505 -3.953 1.00 93.50 185 LYS A CA 1
ATOM 1430 C C . LYS A 1 185 ? 7.673 -13.550 -5.134 1.00 93.50 185 LYS A C 1
ATOM 1432 O O . LYS A 1 185 ? 8.461 -13.725 -6.053 1.00 93.50 185 LYS A O 1
ATOM 1437 N N . TYR A 1 186 ? 6.795 -12.560 -5.063 1.00 94.75 186 TYR A N 1
ATOM 1438 C CA . TYR A 1 186 ? 6.823 -11.384 -5.922 1.00 94.75 186 TYR A CA 1
ATOM 1439 C C . TYR A 1 186 ? 7.731 -10.340 -5.283 1.00 94.75 186 TYR A C 1
ATOM 1441 O O . TYR A 1 186 ? 7.589 -10.062 -4.088 1.00 94.75 186 TYR A O 1
ATOM 1449 N N . VAL A 1 187 ? 8.628 -9.746 -6.063 1.00 93.88 187 VAL A N 1
ATOM 1450 C CA . VAL A 1 187 ? 9.427 -8.590 -5.645 1.00 93.88 187 VAL A CA 1
ATOM 1451 C C . VAL A 1 187 ? 8.802 -7.318 -6.211 1.00 93.88 187 VAL A C 1
ATOM 1453 O O . VAL A 1 187 ? 8.442 -7.261 -7.380 1.00 93.88 187 VAL A O 1
ATOM 1456 N N . LEU A 1 188 ? 8.697 -6.265 -5.399 1.00 94.31 188 LEU A N 1
ATOM 1457 C CA . LEU A 1 188 ? 8.160 -4.977 -5.842 1.00 94.31 188 LEU A CA 1
ATOM 1458 C C . LEU A 1 188 ? 8.819 -4.505 -7.149 1.00 94.31 188 LEU A C 1
ATOM 1460 O O . LEU A 1 188 ? 10.048 -4.421 -7.227 1.00 94.31 188 LEU A O 1
ATOM 1464 N N . ALA A 1 189 ? 7.975 -4.163 -8.127 1.00 91.50 189 ALA A N 1
ATOM 1465 C CA . ALA A 1 189 ? 8.331 -3.755 -9.484 1.00 91.50 189 ALA A CA 1
ATOM 1466 C C . ALA A 1 189 ? 8.949 -4.860 -10.369 1.00 91.50 189 ALA A C 1
ATOM 1468 O O . ALA A 1 189 ? 9.634 -4.570 -11.352 1.00 91.50 189 ALA A O 1
ATOM 1469 N N . GLU A 1 190 ? 8.722 -6.134 -10.052 1.00 89.38 190 GLU A N 1
ATOM 1470 C CA . GLU A 1 190 ? 9.199 -7.260 -10.863 1.00 89.38 190 GLU A CA 1
ATOM 1471 C C . GLU A 1 190 ? 8.479 -7.377 -12.214 1.00 89.38 190 GLU A C 1
ATOM 1473 O O . GLU A 1 190 ? 9.114 -7.723 -13.216 1.00 89.38 190 GLU A O 1
ATOM 1478 N N . ASP A 1 191 ? 7.188 -7.050 -12.251 1.00 89.94 191 ASP A N 1
ATOM 1479 C CA . ASP A 1 191 ? 6.305 -7.177 -13.413 1.00 89.94 191 ASP A CA 1
ATOM 1480 C C . ASP A 1 191 ? 6.142 -5.868 -14.202 1.00 89.94 191 ASP A C 1
ATOM 1482 O O . ASP A 1 191 ? 5.343 -5.810 -15.141 1.00 89.94 191 ASP A O 1
ATOM 1486 N N . ILE A 1 192 ? 6.933 -4.831 -13.889 1.00 91.00 192 ILE A N 1
ATOM 1487 C CA . ILE A 1 192 ? 6.961 -3.616 -14.712 1.00 91.00 192 ILE A CA 1
ATOM 1488 C C . ILE A 1 192 ? 7.440 -3.943 -16.126 1.00 91.00 192 ILE A C 1
ATOM 1490 O O . ILE A 1 192 ? 8.369 -4.746 -16.331 1.00 91.00 192 ILE A O 1
ATOM 1494 N N . LYS A 1 193 ? 6.850 -3.245 -17.093 1.00 88.19 193 LYS A N 1
ATOM 1495 C CA . LYS A 1 193 ? 7.241 -3.290 -18.501 1.00 88.19 193 LYS A CA 1
ATOM 1496 C C . LYS A 1 193 ? 7.951 -1.993 -18.860 1.00 88.19 193 LYS A C 1
ATOM 1498 O O . LYS A 1 193 ? 7.453 -0.915 -18.563 1.00 88.19 193 LYS A O 1
ATOM 1503 N N . ILE A 1 194 ? 9.126 -2.109 -19.468 1.00 89.06 194 ILE A N 1
ATOM 1504 C CA . ILE A 1 194 ? 9.916 -0.967 -19.934 1.00 89.06 194 ILE A CA 1
ATOM 1505 C C . ILE A 1 194 ? 9.668 -0.860 -21.430 1.00 89.06 194 ILE A C 1
ATOM 1507 O O . ILE A 1 194 ? 9.980 -1.802 -22.158 1.00 89.06 194 ILE A O 1
ATOM 1511 N N . LYS A 1 195 ? 9.099 0.259 -21.868 1.00 89.56 195 LYS A N 1
ATOM 1512 C CA . LYS A 1 195 ? 8.839 0.536 -23.278 1.00 89.56 195 LYS A CA 1
ATOM 1513 C C . LYS A 1 195 ? 9.817 1.587 -23.777 1.00 89.56 195 LYS A C 1
ATOM 1515 O O . LYS A 1 195 ? 9.608 2.764 -23.485 1.00 89.56 195 LYS A O 1
ATOM 1520 N N . PRO A 1 196 ? 10.904 1.188 -24.455 1.00 90.50 196 PRO A N 1
ATOM 1521 C CA . PRO A 1 196 ? 11.823 2.145 -25.035 1.00 90.50 196 PRO A CA 1
ATOM 1522 C C . PRO A 1 196 ? 11.178 2.852 -26.231 1.00 90.50 196 PRO A C 1
ATOM 1524 O O . PRO A 1 196 ? 10.423 2.248 -26.990 1.00 90.50 196 PRO A O 1
ATOM 1527 N N . CYS A 1 197 ? 11.522 4.119 -26.418 1.00 91.44 197 CYS A N 1
ATOM 1528 C CA . CYS A 1 197 ? 11.236 4.880 -27.624 1.00 91.44 197 CYS A CA 1
ATOM 1529 C C . CYS A 1 197 ? 12.476 5.687 -28.020 1.00 91.44 197 CYS A C 1
ATOM 1531 O O . CYS A 1 197 ? 13.307 6.041 -27.175 1.00 91.44 197 CYS A O 1
ATOM 1533 N N . LEU A 1 198 ? 12.620 5.950 -29.313 1.00 92.19 198 LEU A N 1
ATOM 1534 C CA . LEU A 1 198 ? 13.741 6.693 -29.867 1.00 92.19 198 LEU A CA 1
ATOM 1535 C C . LEU A 1 198 ? 13.395 8.183 -29.959 1.00 92.19 198 LEU A C 1
ATOM 1537 O O . LEU A 1 198 ? 12.464 8.576 -30.665 1.00 92.19 198 LEU A O 1
ATOM 1541 N N . ASP A 1 199 ? 14.164 9.008 -29.260 1.00 90.31 199 ASP A N 1
ATOM 1542 C CA . ASP A 1 199 ? 14.185 10.457 -29.404 1.00 90.31 199 ASP A CA 1
ATOM 1543 C C . ASP A 1 199 ? 15.034 10.835 -30.622 1.00 90.31 199 ASP A C 1
ATOM 1545 O O . ASP A 1 199 ? 16.248 10.611 -30.645 1.00 90.31 199 ASP A O 1
ATOM 1549 N N . LYS A 1 200 ? 14.367 11.412 -31.626 1.00 86.94 200 LYS A N 1
ATOM 1550 C CA . LYS A 1 200 ? 14.964 11.908 -32.873 1.00 86.94 200 LYS A CA 1
ATOM 1551 C C . LYS A 1 200 ? 15.002 13.437 -32.959 1.00 86.94 200 LYS A C 1
ATOM 1553 O O . LYS A 1 200 ? 15.179 13.985 -34.047 1.00 86.94 200 LYS A O 1
ATOM 1558 N N . SER A 1 201 ? 14.791 14.140 -31.845 1.00 84.06 201 SER A N 1
ATOM 1559 C CA . SER A 1 201 ? 14.809 15.608 -31.813 1.00 84.06 201 SER A CA 1
ATOM 1560 C C . SER A 1 201 ? 16.180 16.189 -32.181 1.00 84.06 201 SER A C 1
ATOM 1562 O O . SER A 1 201 ? 16.241 17.256 -32.793 1.00 84.06 201 SER A O 1
ATOM 1564 N N . ASP A 1 202 ? 17.261 15.459 -31.883 1.00 82.81 202 ASP A N 1
ATOM 1565 C CA . ASP A 1 202 ? 18.620 15.727 -32.353 1.00 82.81 202 ASP A CA 1
ATOM 1566 C C . ASP A 1 202 ? 19.086 14.609 -33.312 1.00 82.81 202 ASP A C 1
ATOM 1568 O O . ASP A 1 202 ? 19.446 13.521 -32.858 1.00 82.81 202 ASP A O 1
ATOM 1572 N N . PRO A 1 203 ? 19.120 14.853 -34.638 1.00 76.88 203 PRO A N 1
ATOM 1573 C CA . PRO A 1 203 ? 19.531 13.853 -35.629 1.00 76.88 203 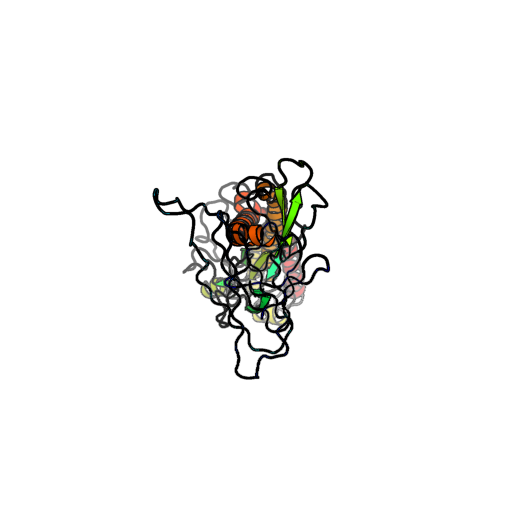PRO A CA 1
ATOM 1574 C C . PRO A 1 203 ? 20.984 13.381 -35.497 1.00 76.88 203 PRO A C 1
ATOM 1576 O O . PRO A 1 203 ? 21.364 12.387 -36.113 1.00 76.88 203 PRO A O 1
ATOM 1579 N N . VAL A 1 204 ? 21.822 14.116 -34.759 1.00 80.94 204 VAL A N 1
ATOM 1580 C CA . VAL A 1 204 ? 23.245 13.797 -34.576 1.00 80.94 204 VAL A CA 1
ATOM 1581 C C . VAL A 1 204 ? 23.498 13.061 -33.254 1.00 80.94 204 VAL A C 1
ATOM 1583 O O . VAL A 1 204 ? 24.543 12.424 -33.099 1.00 80.94 204 VAL A O 1
ATOM 1586 N N . ASP A 1 205 ? 22.537 13.103 -32.327 1.00 84.50 205 ASP A N 1
ATOM 1587 C CA . ASP A 1 205 ? 22.598 12.493 -30.995 1.00 84.50 205 ASP A CA 1
ATOM 1588 C C . ASP A 1 205 ? 21.242 11.880 -30.599 1.00 84.50 205 ASP A C 1
ATOM 1590 O O . ASP A 1 205 ? 20.649 12.218 -29.570 1.00 84.50 205 ASP A O 1
ATOM 1594 N N . GLU A 1 206 ? 20.749 10.964 -31.440 1.00 90.44 206 GLU A N 1
ATOM 1595 C CA . GLU A 1 206 ? 19.527 10.208 -31.161 1.00 90.44 206 GLU A CA 1
ATOM 1596 C C . GLU A 1 206 ? 19.677 9.386 -29.869 1.00 90.44 206 GLU A C 1
ATOM 1598 O O . GLU A 1 206 ? 20.680 8.688 -29.641 1.00 90.44 206 GLU A O 1
ATOM 1603 N N . LYS A 1 207 ? 18.654 9.442 -29.014 1.00 91.81 207 LYS A N 1
ATOM 1604 C CA . LYS A 1 207 ? 18.681 8.875 -27.659 1.00 91.81 207 LYS A CA 1
ATOM 1605 C C . LYS A 1 207 ? 17.502 7.964 -27.405 1.00 91.81 207 LYS A C 1
ATOM 1607 O O . LYS A 1 207 ? 16.395 8.206 -27.857 1.00 91.81 207 LYS A O 1
ATOM 1612 N N . TRP A 1 208 ? 17.728 6.942 -26.601 1.00 91.44 208 TRP A N 1
ATOM 1613 C CA . TRP A 1 208 ? 16.665 6.097 -26.093 1.00 91.44 208 TRP A CA 1
ATOM 1614 C C . TRP A 1 208 ? 16.080 6.687 -24.817 1.00 91.44 208 TRP A C 1
ATOM 1616 O O . TRP A 1 208 ? 16.790 6.888 -23.825 1.00 91.44 208 TRP A O 1
ATOM 1626 N N . PHE A 1 209 ? 14.774 6.918 -24.847 1.00 91.12 209 PHE A N 1
ATOM 1627 C CA . PHE A 1 209 ? 13.944 7.143 -23.672 1.00 91.12 209 PHE A CA 1
ATOM 1628 C C . PHE A 1 209 ? 13.080 5.922 -23.409 1.00 91.12 209 PHE A C 1
ATOM 1630 O O . PHE A 1 209 ? 13.063 4.977 -24.192 1.00 91.12 209 PHE A O 1
ATOM 1637 N N . PHE A 1 210 ? 12.395 5.917 -22.273 1.00 89.31 210 PHE A N 1
ATOM 1638 C CA . PHE A 1 210 ? 11.473 4.851 -21.938 1.00 89.31 210 PHE A CA 1
ATOM 1639 C C . PHE A 1 210 ? 10.331 5.353 -21.075 1.00 89.31 210 PHE A C 1
ATOM 1641 O O . PHE A 1 210 ? 10.495 6.293 -20.289 1.00 89.31 210 PHE A O 1
ATOM 1648 N N . ASP A 1 211 ? 9.232 4.620 -21.174 1.00 89.62 211 ASP A N 1
ATOM 1649 C CA . ASP A 1 211 ? 8.126 4.669 -20.236 1.00 89.62 211 ASP A CA 1
ATOM 1650 C C . ASP A 1 211 ? 8.040 3.352 -19.458 1.00 89.62 211 ASP A C 1
ATOM 1652 O O . ASP A 1 211 ? 8.462 2.282 -19.918 1.00 89.62 211 ASP A O 1
ATOM 1656 N N . ILE A 1 212 ? 7.518 3.443 -18.238 1.00 91.50 212 ILE A N 1
ATOM 1657 C CA . ILE A 1 212 ? 7.282 2.314 -17.345 1.00 91.50 212 ILE A CA 1
ATOM 1658 C C . ILE A 1 212 ? 5.783 2.036 -17.304 1.00 91.50 212 ILE A C 1
ATOM 1660 O O . ILE A 1 212 ? 4.986 2.870 -16.877 1.00 91.50 212 ILE A O 1
ATOM 1664 N N . GLU A 1 213 ? 5.400 0.830 -17.695 1.00 90.38 213 GLU A N 1
ATOM 1665 C CA . GLU A 1 213 ? 4.027 0.342 -17.618 1.00 90.38 213 GLU A CA 1
ATOM 1666 C C . GLU A 1 213 ? 3.868 -0.761 -16.573 1.00 90.38 213 GLU A C 1
ATOM 1668 O O . GLU A 1 213 ? 4.848 -1.320 -16.072 1.00 90.38 213 GLU A O 1
ATOM 1673 N N . ASN A 1 214 ? 2.606 -1.103 -16.288 1.00 90.88 214 ASN A N 1
ATOM 1674 C CA . ASN A 1 214 ? 2.223 -2.070 -15.260 1.00 90.88 214 ASN A CA 1
ATOM 1675 C C . ASN A 1 214 ? 2.797 -1.692 -13.882 1.00 90.88 214 ASN A C 1
ATOM 1677 O O . ASN A 1 214 ? 3.360 -2.514 -13.165 1.00 90.88 214 ASN A O 1
ATOM 1681 N N . ILE A 1 215 ? 2.705 -0.404 -13.538 1.00 92.75 215 ILE A N 1
ATOM 1682 C CA . ILE A 1 215 ? 3.116 0.105 -12.230 1.00 92.75 215 ILE A CA 1
ATOM 1683 C C . ILE A 1 215 ? 2.087 -0.355 -11.200 1.00 92.75 215 ILE A C 1
ATOM 1685 O O . ILE A 1 215 ? 0.905 -0.056 -11.333 1.00 92.75 215 ILE A O 1
ATOM 1689 N N . ARG A 1 216 ? 2.555 -1.054 -10.166 1.00 92.69 216 ARG A N 1
ATOM 1690 C CA . ARG A 1 216 ? 1.727 -1.593 -9.086 1.00 92.69 216 ARG A CA 1
ATOM 1691 C C . ARG A 1 216 ? 2.394 -1.328 -7.749 1.00 92.69 216 ARG A C 1
ATOM 1693 O O . ARG A 1 216 ? 3.563 -1.682 -7.564 1.00 92.69 216 ARG A O 1
ATOM 1700 N N . VAL A 1 217 ? 1.669 -0.711 -6.819 1.00 96.75 217 VAL A N 1
ATOM 1701 C CA . VAL A 1 217 ? 2.198 -0.362 -5.492 1.00 96.75 217 VAL A CA 1
ATOM 1702 C C . VAL A 1 217 ? 1.346 -1.015 -4.407 1.00 96.75 217 VAL A C 1
ATOM 1704 O O . VAL A 1 217 ? 0.370 -0.420 -3.954 1.00 96.75 217 VAL A O 1
ATOM 1707 N N . PRO A 1 218 ? 1.690 -2.241 -3.976 1.00 97.00 218 PRO A N 1
ATOM 1708 C CA . PRO A 1 218 ? 0.965 -2.919 -2.916 1.00 97.00 218 PRO A CA 1
ATOM 1709 C C . PRO A 1 218 ? 1.258 -2.278 -1.558 1.00 97.00 218 PRO A C 1
ATOM 1711 O O . PRO A 1 218 ? 2.401 -2.286 -1.088 1.00 97.00 218 PRO A O 1
ATOM 1714 N N . ILE A 1 219 ? 0.224 -1.765 -0.898 1.00 97.50 219 ILE A N 1
ATOM 1715 C CA . ILE A 1 219 ? 0.285 -1.305 0.490 1.00 97.50 219 ILE A CA 1
ATOM 1716 C C . ILE A 1 219 ? -0.512 -2.278 1.349 1.00 97.50 219 ILE A C 1
ATOM 1718 O O . ILE A 1 219 ? -1.725 -2.418 1.202 1.00 97.50 219 ILE A O 1
ATOM 1722 N N . PHE A 1 220 ? 0.179 -2.952 2.264 1.00 97.12 220 PHE A N 1
ATOM 1723 C CA . PHE A 1 220 ? -0.477 -3.731 3.298 1.00 97.12 220 PHE A CA 1
ATOM 1724 C C . PHE A 1 220 ? -1.135 -2.782 4.287 1.00 97.12 220 PHE A C 1
ATOM 1726 O O . PHE A 1 220 ? -0.475 -1.857 4.757 1.00 97.12 220 PHE A O 1
ATOM 1733 N N . SER A 1 221 ? -2.403 -3.017 4.610 1.00 96.06 221 SER A N 1
ATOM 1734 C CA . SER A 1 221 ? -3.111 -2.286 5.658 1.00 96.06 221 SER A CA 1
ATOM 1735 C C . SER A 1 221 ? -4.110 -3.208 6.346 1.00 96.06 221 SER A C 1
ATOM 1737 O O . SER A 1 221 ? -5.072 -3.683 5.734 1.00 96.06 221 SER A O 1
ATOM 1739 N N . ALA A 1 222 ? -3.868 -3.510 7.619 1.00 93.81 222 ALA A N 1
ATOM 1740 C CA . ALA A 1 222 ? -4.724 -4.406 8.384 1.00 93.81 222 ALA A CA 1
ATOM 1741 C C . ALA A 1 222 ? -4.670 -4.124 9.885 1.00 93.81 222 ALA A C 1
ATOM 1743 O O . ALA A 1 222 ? -3.760 -3.474 10.400 1.00 93.81 222 ALA A O 1
ATOM 1744 N N . ILE A 1 223 ? -5.643 -4.695 10.593 1.00 91.38 223 ILE A N 1
ATOM 1745 C CA . ILE A 1 223 ? -5.589 -4.835 12.045 1.00 91.38 223 ILE A CA 1
ATOM 1746 C C . ILE A 1 223 ? -4.768 -6.075 12.352 1.00 91.38 223 ILE A C 1
ATOM 1748 O O . ILE A 1 223 ? -5.121 -7.178 11.940 1.00 91.38 223 ILE A O 1
ATOM 1752 N N . CYS A 1 224 ? -3.716 -5.903 13.136 1.00 89.44 224 CYS A N 1
ATOM 1753 C CA . CYS A 1 224 ? -2.834 -6.987 13.535 1.00 89.44 224 CYS A CA 1
ATOM 1754 C C . CYS A 1 224 ? -3.110 -7.378 14.985 1.00 89.44 224 CYS A C 1
ATOM 1756 O O . CYS A 1 224 ? -2.310 -7.129 15.883 1.00 89.44 224 CYS A O 1
ATOM 1758 N N . SER A 1 225 ? -4.275 -7.992 15.221 1.00 87.75 225 SER A N 1
ATOM 1759 C CA . SER A 1 225 ? -4.826 -8.230 16.565 1.00 87.75 225 SER A CA 1
ATOM 1760 C C . SER A 1 225 ? -4.043 -9.231 17.422 1.00 87.75 225 SER A C 1
ATOM 1762 O O . SER A 1 225 ? -4.243 -9.272 18.633 1.00 87.75 225 SER A O 1
ATOM 1764 N N . GLU A 1 226 ? -3.155 -10.042 16.838 1.00 87.50 226 GLU A N 1
ATOM 1765 C CA . GLU A 1 226 ? -2.406 -11.072 17.573 1.00 87.50 226 GLU A CA 1
ATOM 1766 C C . GLU A 1 226 ? -1.566 -10.479 18.718 1.00 87.50 226 GLU A C 1
ATOM 1768 O O . GLU A 1 226 ? -1.664 -10.936 19.859 1.00 87.50 226 GLU A O 1
ATOM 1773 N N . GLN A 1 227 ? -0.791 -9.421 18.451 1.00 83.50 227 GLN A N 1
ATOM 1774 C CA . GLN A 1 227 ? 0.040 -8.787 19.479 1.00 83.50 227 GLN A CA 1
ATOM 1775 C C . GLN A 1 227 ? -0.811 -8.110 20.578 1.00 83.50 227 GLN A C 1
ATOM 1777 O O . GLN A 1 227 ? -0.575 -8.414 21.752 1.00 83.50 227 GLN A O 1
ATOM 1782 N N . PRO A 1 228 ? -1.821 -7.265 20.268 1.00 85.25 228 PRO A N 1
ATOM 1783 C CA . PRO A 1 228 ? -2.744 -6.733 21.272 1.00 85.25 228 PRO A CA 1
ATOM 1784 C C . PRO A 1 228 ? -3.385 -7.817 22.147 1.00 85.25 228 PRO A C 1
ATOM 1786 O O . PRO A 1 228 ? -3.357 -7.705 23.377 1.00 85.25 228 PRO A O 1
ATOM 1789 N N . ASN A 1 229 ? -3.882 -8.898 21.535 1.00 86.62 229 ASN A N 1
ATOM 1790 C CA . ASN A 1 229 ? -4.519 -10.009 22.244 1.00 86.62 229 ASN A CA 1
ATOM 1791 C C . ASN A 1 229 ? -3.549 -10.684 23.230 1.00 86.62 229 ASN A C 1
ATOM 1793 O O . ASN A 1 229 ? -3.912 -10.941 24.385 1.00 86.62 229 ASN A O 1
ATOM 1797 N N . ASN A 1 230 ? -2.303 -10.917 22.803 1.00 85.62 230 ASN A N 1
ATOM 1798 C CA . ASN A 1 230 ? -1.239 -11.475 23.645 1.00 85.62 230 ASN A CA 1
ATOM 1799 C C . ASN A 1 230 ? -0.841 -10.533 24.794 1.00 85.62 230 ASN A C 1
ATOM 1801 O O . ASN A 1 230 ? -0.406 -10.995 25.847 1.00 85.62 230 ASN A O 1
ATOM 1805 N N . CYS A 1 231 ? -1.061 -9.229 24.626 1.00 81.69 231 CYS A N 1
ATOM 1806 C CA . CYS A 1 231 ? -0.774 -8.193 25.615 1.00 81.69 231 CYS A CA 1
ATOM 1807 C C . CYS A 1 231 ? -1.977 -7.768 26.470 1.00 81.69 231 CYS A C 1
ATOM 1809 O O . CYS A 1 231 ? -1.915 -6.753 27.160 1.00 81.69 231 CYS A O 1
ATOM 1811 N N . GLY A 1 232 ? -3.065 -8.545 26.464 1.00 81.38 232 GLY A N 1
ATOM 1812 C CA . GLY A 1 232 ? -4.208 -8.345 27.362 1.00 81.38 232 GLY A CA 1
ATOM 1813 C C . GLY A 1 232 ? -5.367 -7.527 26.785 1.00 81.38 232 GLY A C 1
ATOM 1814 O O . GLY A 1 232 ? -6.424 -7.463 27.416 1.00 81.38 232 GLY A O 1
ATOM 1815 N N . TRP A 1 233 ? -5.234 -6.987 25.572 1.00 84.06 233 TRP A N 1
ATOM 1816 C CA . TRP A 1 233 ? -6.323 -6.339 24.837 1.00 84.06 233 TRP A CA 1
ATOM 1817 C C . TRP A 1 233 ? -7.123 -7.397 24.090 1.00 84.06 233 TRP A C 1
ATOM 1819 O O . TRP A 1 233 ? -6.837 -7.696 22.940 1.00 84.06 233 TRP A O 1
ATOM 1829 N N . LYS A 1 234 ? -8.074 -8.036 24.772 1.00 84.62 234 LYS A N 1
ATOM 1830 C CA . LYS A 1 234 ? -8.732 -9.256 24.269 1.00 84.62 234 LYS A CA 1
ATOM 1831 C C . LYS A 1 234 ? -10.137 -9.035 23.720 1.00 84.62 234 LYS A C 1
ATOM 1833 O O . LYS A 1 234 ? -10.733 -9.987 23.223 1.00 84.62 234 LYS A O 1
ATOM 1838 N N . ILE A 1 235 ? -10.698 -7.837 23.880 1.00 91.94 235 ILE A N 1
ATOM 1839 C CA . ILE A 1 235 ? -12.096 -7.574 23.541 1.00 91.94 235 ILE A CA 1
ATOM 1840 C C . ILE A 1 235 ? -12.158 -6.519 22.446 1.00 91.94 235 ILE A C 1
ATOM 1842 O O . ILE A 1 235 ? -11.982 -5.332 22.710 1.00 91.94 235 ILE A O 1
ATOM 1846 N N . ASP A 1 236 ? -12.442 -6.976 21.233 1.00 93.75 236 ASP A N 1
ATOM 1847 C CA . ASP A 1 236 ? -12.807 -6.113 20.119 1.00 93.75 236 ASP A CA 1
ATOM 1848 C C . ASP A 1 236 ? -14.320 -5.877 20.121 1.00 93.75 236 ASP A C 1
ATOM 1850 O O . ASP A 1 236 ? -15.100 -6.830 20.051 1.00 93.75 236 ASP A O 1
ATOM 1854 N N . LEU A 1 237 ? -14.739 -4.616 20.202 1.00 95.44 237 LEU A N 1
ATOM 1855 C CA . LEU A 1 237 ? -16.151 -4.228 20.123 1.00 95.44 237 LEU A CA 1
ATOM 1856 C C . LEU A 1 237 ? -16.571 -3.762 18.718 1.00 95.44 237 LEU A C 1
ATOM 1858 O O . LEU A 1 237 ? -17.691 -3.279 18.542 1.00 95.44 237 LEU A O 1
ATOM 1862 N N . LEU A 1 238 ? -15.715 -3.961 17.709 1.00 94.75 238 LEU A N 1
ATOM 1863 C CA . LEU A 1 238 ? -16.012 -3.721 16.296 1.00 94.75 238 LEU A CA 1
ATOM 1864 C C . LEU A 1 238 ? -16.475 -2.275 16.035 1.00 94.75 238 LEU A C 1
ATOM 1866 O O . LEU A 1 238 ? -15.801 -1.325 16.430 1.00 94.75 238 LEU A O 1
ATOM 1870 N N . ASP A 1 239 ? -17.614 -2.107 15.355 1.00 96.19 239 ASP A N 1
ATOM 1871 C CA . ASP A 1 239 ? -18.289 -0.828 15.117 1.00 96.19 239 ASP A CA 1
ATOM 1872 C C . ASP A 1 239 ? -19.345 -0.474 16.184 1.00 96.19 239 ASP A C 1
ATOM 1874 O O . ASP A 1 239 ? -20.086 0.505 16.034 1.00 96.19 239 ASP A O 1
ATOM 1878 N N . GLY A 1 240 ? -19.460 -1.279 17.243 1.00 96.50 240 GLY A N 1
ATOM 1879 C CA . GLY A 1 240 ? -20.472 -1.098 18.278 1.00 96.50 240 GLY A CA 1
ATOM 1880 C C . GLY A 1 240 ? -21.904 -1.409 17.831 1.00 96.50 240 GLY A C 1
ATOM 1881 O O . GLY A 1 240 ? -22.830 -0.978 18.508 1.00 96.50 240 GLY A O 1
ATOM 1882 N N . LYS A 1 241 ? -22.119 -2.122 16.714 1.00 96.94 241 LYS A N 1
ATOM 1883 C CA . LYS A 1 241 ? -23.468 -2.517 16.253 1.00 96.94 241 LYS A CA 1
ATOM 1884 C C . LYS A 1 241 ? -23.816 -3.978 16.518 1.00 96.94 241 LYS A C 1
ATOM 1886 O O . LYS A 1 241 ? -24.982 -4.354 16.449 1.00 96.94 241 LYS A O 1
ATOM 1891 N N . ASN A 1 242 ? -22.826 -4.821 16.803 1.00 96.81 242 ASN A N 1
ATOM 1892 C CA . ASN A 1 242 ? -23.064 -6.236 17.069 1.00 96.81 242 ASN A CA 1
ATOM 1893 C C . ASN A 1 242 ? -23.582 -6.437 18.502 1.00 96.81 242 ASN A C 1
ATOM 1895 O O . ASN A 1 242 ? -22.793 -6.480 19.446 1.00 96.81 242 ASN A O 1
ATOM 1899 N N . HIS A 1 243 ? -24.902 -6.571 18.653 1.00 95.25 243 HIS A N 1
ATOM 1900 C CA . HIS A 1 243 ? -25.544 -6.729 19.959 1.00 95.25 243 HIS A CA 1
ATOM 1901 C C . HIS A 1 243 ? -25.058 -7.971 20.718 1.00 95.25 243 HIS A C 1
ATOM 1903 O O . HIS A 1 243 ? -24.802 -7.852 21.910 1.00 95.25 243 HIS A O 1
ATOM 1909 N N . ASP A 1 244 ? -24.829 -9.111 20.055 1.00 96.19 244 ASP A N 1
ATOM 1910 C CA . ASP A 1 244 ? -24.327 -10.329 20.714 1.00 96.19 244 ASP A CA 1
ATOM 1911 C C . ASP A 1 244 ? -22.947 -10.092 21.350 1.00 96.19 244 ASP A C 1
ATOM 1913 O O . ASP A 1 244 ? -22.674 -10.508 22.480 1.00 96.19 244 ASP A O 1
ATOM 1917 N N . THR A 1 245 ? -22.065 -9.383 20.639 1.00 95.62 245 THR A N 1
ATOM 1918 C CA . THR A 1 245 ? -20.753 -8.980 21.161 1.00 95.62 245 THR A CA 1
ATOM 1919 C C . THR A 1 245 ? -20.905 -8.013 22.335 1.00 95.62 245 THR A C 1
ATOM 1921 O O . THR A 1 245 ? -20.231 -8.180 23.354 1.00 95.62 245 THR A O 1
ATOM 1924 N N . LEU A 1 246 ? -21.791 -7.019 22.225 1.00 96.94 246 LEU A N 1
ATOM 1925 C CA . LEU A 1 246 ? -22.023 -6.047 23.295 1.00 96.94 246 LEU A CA 1
ATOM 1926 C C . LEU A 1 246 ? -22.599 -6.714 24.553 1.00 96.94 246 LEU A C 1
ATOM 1928 O O . LEU A 1 246 ? -22.054 -6.513 25.634 1.00 96.94 246 LEU A O 1
ATOM 1932 N N . GLU A 1 247 ? -23.618 -7.564 24.429 1.00 96.19 247 GLU A N 1
ATOM 1933 C CA . GLU A 1 247 ? -24.234 -8.297 25.546 1.00 96.19 247 GLU A CA 1
ATOM 1934 C C . GLU A 1 247 ? -23.237 -9.224 26.244 1.00 96.19 247 GLU A C 1
ATOM 1936 O O . GLU A 1 247 ? -23.181 -9.286 27.474 1.00 96.19 247 GLU A O 1
ATOM 1941 N N . LYS A 1 248 ? -22.392 -9.907 25.463 1.00 96.06 248 LYS A N 1
ATOM 1942 C CA . LYS A 1 248 ? -21.365 -10.810 25.989 1.00 96.06 248 LYS A CA 1
ATOM 1943 C C . LYS A 1 248 ? -20.322 -10.091 26.844 1.00 96.06 248 LYS A C 1
ATOM 1945 O O . LYS A 1 248 ? -19.822 -10.674 27.808 1.00 96.06 248 LYS A O 1
ATOM 1950 N N . TYR A 1 249 ? -19.941 -8.870 26.471 1.00 95.25 249 TYR A N 1
ATOM 1951 C CA . TYR A 1 249 ? -18.800 -8.179 27.076 1.00 95.25 249 TYR A CA 1
ATOM 1952 C C . TYR A 1 249 ? -19.171 -6.973 27.944 1.00 95.25 249 TYR A C 1
ATOM 1954 O O . TYR A 1 249 ? -18.338 -6.555 28.746 1.00 95.25 249 TYR A O 1
ATOM 1962 N N . ILE A 1 250 ? -20.395 -6.450 27.846 1.00 95.69 250 ILE A N 1
ATOM 1963 C CA . ILE A 1 250 ? -20.912 -5.317 28.623 1.00 95.69 250 ILE A CA 1
ATOM 1964 C C . ILE A 1 250 ? -22.103 -5.793 29.462 1.00 95.69 250 ILE A C 1
ATOM 1966 O O . ILE A 1 250 ? -23.269 -5.599 29.132 1.00 95.69 250 ILE A O 1
ATOM 1970 N N . THR A 1 251 ? -21.795 -6.443 30.582 1.00 95.00 251 THR A N 1
ATOM 1971 C CA . THR A 1 251 ? -22.797 -7.149 31.399 1.00 95.00 251 THR A CA 1
ATOM 1972 C C . THR A 1 251 ? -23.491 -6.277 32.447 1.00 95.00 251 THR A C 1
ATOM 1974 O O . THR A 1 251 ? -24.459 -6.708 33.068 1.00 95.00 251 THR A O 1
ATOM 1977 N N . ASN A 1 252 ? -22.953 -5.090 32.731 1.00 96.25 252 ASN A N 1
ATOM 1978 C CA . ASN A 1 252 ? -23.475 -4.174 33.744 1.00 96.25 252 ASN A CA 1
ATOM 1979 C C . ASN A 1 252 ? -23.001 -2.733 33.491 1.00 96.25 252 ASN A C 1
ATOM 1981 O O . ASN A 1 252 ? -22.120 -2.480 32.664 1.00 96.25 252 ASN A O 1
ATOM 1985 N N . TYR A 1 253 ? -23.558 -1.795 34.261 1.00 95.50 253 TYR A N 1
ATOM 1986 C CA . TYR A 1 253 ? -23.266 -0.369 34.127 1.00 95.50 253 TYR A CA 1
ATOM 1987 C C . TYR A 1 253 ? -21.802 0.004 34.413 1.00 95.50 253 TYR A C 1
ATOM 1989 O O . TYR A 1 253 ? -21.272 0.929 33.801 1.00 95.50 253 TYR A O 1
ATOM 1997 N N . GLU A 1 254 ? -21.113 -0.711 35.307 1.00 93.75 254 GLU A N 1
ATOM 1998 C CA . GLU A 1 254 ? -19.691 -0.459 35.574 1.00 93.75 254 GLU A CA 1
ATOM 1999 C C . GLU A 1 254 ? -18.832 -0.817 34.360 1.00 93.75 254 GLU A C 1
ATOM 2001 O O . GLU A 1 254 ? -18.012 -0.012 33.921 1.00 93.75 254 GLU A O 1
ATOM 2006 N N . THR A 1 255 ? -19.087 -1.976 33.750 1.00 93.44 255 THR A N 1
ATOM 2007 C CA . THR A 1 255 ? -18.403 -2.407 32.526 1.00 93.44 255 THR A CA 1
ATOM 2008 C C . THR A 1 255 ? -18.678 -1.463 31.357 1.00 93.44 255 THR A C 1
ATOM 2010 O O . THR A 1 255 ? -17.767 -1.120 30.608 1.00 93.44 255 THR A O 1
ATOM 2013 N N . TYR A 1 256 ? -19.912 -0.975 31.231 1.00 95.75 256 TYR A N 1
ATOM 2014 C CA . TYR A 1 256 ? -20.265 0.045 30.246 1.00 95.75 256 TYR A CA 1
ATOM 2015 C C . TYR A 1 256 ? -19.454 1.337 30.425 1.00 95.75 256 TYR A C 1
ATOM 2017 O O . TYR A 1 256 ? -18.885 1.849 29.461 1.00 95.75 256 TYR A O 1
ATOM 2025 N N . LYS A 1 257 ? -19.319 1.836 31.661 1.00 93.44 257 LYS A N 1
ATOM 2026 C CA . LYS A 1 257 ? -18.488 3.018 31.949 1.00 93.44 257 LYS A CA 1
ATOM 2027 C C . LYS A 1 257 ? -17.016 2.798 31.595 1.00 93.44 257 LYS A C 1
ATOM 2029 O O . LYS A 1 257 ? -16.355 3.740 31.164 1.00 93.44 257 LYS A O 1
ATOM 2034 N N . GLU A 1 258 ? -16.485 1.589 31.775 1.00 91.81 258 GLU A N 1
ATOM 2035 C CA . GLU A 1 258 ? -15.124 1.251 31.334 1.00 91.81 258 GLU A CA 1
ATOM 2036 C C . GLU A 1 258 ? -14.988 1.291 29.809 1.00 91.81 258 GLU A C 1
ATOM 2038 O O . GLU A 1 258 ? -14.013 1.846 29.303 1.00 91.81 258 GLU A O 1
ATOM 2043 N N . VAL A 1 259 ? -15.972 0.760 29.078 1.00 93.56 259 VAL A N 1
ATOM 2044 C CA . VAL A 1 259 ? -16.005 0.811 27.608 1.00 93.56 259 VAL A CA 1
ATOM 2045 C C . VAL A 1 259 ? -16.086 2.251 27.104 1.00 93.56 259 VAL A C 1
ATOM 2047 O O . VAL A 1 259 ? -15.355 2.606 26.181 1.00 93.56 259 VAL A O 1
ATOM 2050 N N . LEU A 1 260 ? -16.900 3.106 27.732 1.00 94.06 260 LEU A N 1
ATOM 2051 C CA . LEU A 1 260 ? -16.967 4.524 27.366 1.00 94.06 260 LEU A CA 1
ATOM 2052 C C . LEU A 1 260 ? -15.638 5.257 27.598 1.00 94.06 260 LEU A C 1
ATOM 2054 O O . LEU A 1 260 ? -15.205 6.047 26.764 1.00 94.06 260 LEU A O 1
ATOM 2058 N N . LYS A 1 261 ? -14.937 4.959 28.696 1.00 90.69 261 LYS A N 1
ATOM 2059 C CA . LYS A 1 261 ? -13.584 5.497 28.915 1.00 90.69 261 LYS A CA 1
ATOM 2060 C C . LYS A 1 261 ? -12.601 5.005 27.853 1.00 90.69 261 LYS A C 1
ATOM 2062 O O . LYS A 1 261 ? -11.762 5.782 27.405 1.00 90.69 261 LYS A O 1
ATOM 2067 N N . ALA A 1 262 ? -12.710 3.736 27.453 1.00 90.25 262 ALA A N 1
ATOM 2068 C CA . ALA A 1 262 ? -11.875 3.159 26.406 1.00 90.25 262 ALA A CA 1
ATOM 2069 C C . ALA A 1 262 ? -12.090 3.882 25.073 1.00 90.25 262 ALA A C 1
ATOM 2071 O O . ALA A 1 262 ? -11.125 4.312 24.446 1.00 90.25 262 ALA A O 1
ATOM 2072 N N . ILE A 1 263 ? -13.344 4.050 24.644 1.00 93.00 263 ILE A N 1
ATOM 2073 C CA . ILE A 1 263 ? -13.636 4.677 23.353 1.00 93.00 263 ILE A CA 1
ATOM 2074 C C . ILE A 1 263 ? -13.278 6.160 23.324 1.00 93.00 263 ILE A C 1
ATOM 2076 O O . ILE A 1 263 ? -12.778 6.628 22.308 1.00 93.00 263 ILE A O 1
ATOM 2080 N N . ASP A 1 264 ? -13.448 6.882 24.434 1.00 90.94 264 ASP A N 1
ATOM 2081 C CA . ASP A 1 264 ? -13.021 8.281 24.534 1.00 90.94 264 ASP A CA 1
ATOM 2082 C C . ASP A 1 264 ? -11.498 8.410 24.429 1.00 90.94 264 ASP A C 1
ATOM 2084 O O . ASP A 1 264 ? -10.992 9.310 23.757 1.00 90.94 264 ASP A O 1
ATOM 2088 N N . TRP A 1 265 ? -10.756 7.476 25.032 1.00 88.50 265 TRP A N 1
ATOM 2089 C CA . TRP A 1 265 ? -9.306 7.410 24.876 1.00 88.50 265 TRP A CA 1
ATOM 2090 C C . TRP A 1 265 ? -8.912 7.144 23.416 1.00 88.50 265 TRP A C 1
ATOM 2092 O O . TRP A 1 265 ? -8.096 7.879 22.858 1.00 88.50 265 TRP A O 1
ATOM 2102 N N . TRP A 1 266 ? -9.538 6.157 22.771 1.00 89.50 266 TRP A N 1
ATOM 2103 C CA . TRP A 1 266 ? -9.306 5.840 21.360 1.00 89.50 266 TRP A CA 1
ATOM 2104 C C . TRP A 1 266 ? -9.692 6.985 20.408 1.00 89.50 266 TRP A C 1
ATOM 2106 O O . TRP A 1 266 ? -8.989 7.216 19.432 1.00 89.50 266 TRP A O 1
ATOM 2116 N N . ALA A 1 267 ? -10.754 7.739 20.710 1.00 90.50 267 ALA A N 1
ATOM 2117 C CA . ALA A 1 267 ? -11.209 8.883 19.916 1.00 90.50 267 ALA A CA 1
ATOM 2118 C C . ALA A 1 267 ? -10.273 10.100 19.995 1.00 90.50 267 ALA A C 1
ATOM 2120 O O . ALA A 1 267 ? -10.247 10.917 19.073 1.00 90.50 267 ALA A O 1
ATOM 2121 N N . ILE A 1 268 ? -9.537 10.256 21.101 1.00 85.81 268 ILE A N 1
ATOM 2122 C CA . ILE A 1 268 ? -8.421 11.211 21.180 1.00 85.81 268 ILE A CA 1
ATOM 2123 C C . ILE A 1 268 ? -7.227 10.670 20.391 1.00 85.81 268 ILE A C 1
ATOM 2125 O O . ILE A 1 268 ? -6.569 11.435 19.693 1.00 85.81 268 ILE A O 1
ATOM 2129 N N . GLY A 1 269 ? -6.995 9.361 20.484 1.00 80.88 269 GLY A N 1
ATOM 2130 C CA . GLY A 1 269 ? -5.972 8.642 19.744 1.00 80.88 269 GLY A CA 1
ATOM 2131 C C . GLY A 1 269 ? -4.716 8.355 20.575 1.00 80.88 269 GLY A C 1
ATOM 2132 O O . GLY A 1 269 ? -4.313 9.172 21.416 1.00 80.88 269 GLY A O 1
ATOM 2133 N N . PRO A 1 270 ? -4.099 7.168 20.418 1.00 74.56 270 PRO A N 1
ATOM 2134 C CA . PRO A 1 270 ? -2.959 6.732 21.227 1.00 74.56 270 PRO A CA 1
ATOM 2135 C C . PRO A 1 270 ? -1.770 7.695 21.155 1.00 74.56 270 PRO A C 1
ATOM 2137 O O . PRO A 1 270 ? -1.083 7.890 22.161 1.00 74.56 270 PRO A O 1
ATOM 2140 N N . TYR A 1 271 ? -1.545 8.314 19.996 1.00 72.00 271 TYR A N 1
ATOM 2141 C CA . TYR A 1 271 ? -0.430 9.229 19.774 1.00 72.00 271 TYR A CA 1
ATOM 2142 C C . TYR A 1 271 ? -0.703 10.597 20.388 1.00 72.00 271 TYR A C 1
ATOM 2144 O O . TYR A 1 271 ? 0.157 11.155 21.069 1.00 72.00 271 TYR A O 1
ATOM 2152 N N . THR A 1 272 ? -1.924 11.107 20.241 1.00 70.62 272 THR A N 1
ATOM 2153 C CA . THR A 1 272 ? -2.325 12.395 20.822 1.00 70.62 272 THR A CA 1
ATOM 2154 C C . THR A 1 272 ? -2.392 12.355 22.353 1.00 70.62 272 THR A C 1
ATOM 2156 O O . THR A 1 272 ? -2.007 13.320 23.015 1.00 70.62 272 THR A O 1
ATOM 2159 N N . ASN A 1 273 ? -2.808 11.230 22.943 1.00 69.88 273 ASN A N 1
ATOM 2160 C CA . ASN A 1 273 ? -2.861 11.062 24.399 1.00 69.88 273 ASN A CA 1
ATOM 2161 C C . ASN A 1 273 ? -1.477 11.062 25.080 1.00 69.88 273 ASN A C 1
ATOM 2163 O O . ASN A 1 273 ? -1.401 11.248 26.295 1.00 69.88 273 ASN A O 1
ATOM 2167 N N . ASN A 1 274 ? -0.388 10.817 24.341 1.00 60.09 274 ASN A N 1
ATOM 2168 C CA . ASN A 1 274 ? 0.893 10.409 24.924 1.00 60.09 274 ASN A CA 1
ATOM 2169 C C . ASN A 1 274 ? 2.048 11.409 24.724 1.00 60.09 274 ASN A C 1
ATOM 2171 O O . ASN A 1 274 ? 3.215 11.021 24.654 1.00 60.09 274 ASN A O 1
ATOM 2175 N N . SER A 1 275 ? 1.749 12.711 24.694 1.00 54.38 275 SER A N 1
ATOM 2176 C CA . SER A 1 275 ? 2.709 13.806 24.455 1.00 54.38 275 SER A CA 1
ATOM 2177 C C . SER A 1 275 ? 3.850 13.971 25.485 1.00 54.38 275 SER A C 1
ATOM 2179 O O . SER A 1 275 ? 4.552 14.977 25.440 1.00 54.38 275 SER A O 1
ATOM 2181 N N . ASN A 1 276 ? 4.057 13.019 26.408 1.00 46.81 276 ASN A N 1
ATOM 2182 C CA . ASN A 1 276 ? 5.041 13.070 27.502 1.00 46.81 276 ASN A CA 1
ATOM 2183 C C . ASN A 1 276 ? 6.040 11.883 27.520 1.00 46.81 276 ASN A C 1
ATOM 2185 O O . ASN A 1 276 ? 6.507 11.487 28.588 1.00 46.81 276 ASN A O 1
ATOM 2189 N N . ASN A 1 277 ? 6.414 11.328 26.358 1.00 46.00 277 ASN A N 1
ATOM 2190 C CA . ASN A 1 277 ? 7.551 10.394 26.211 1.00 46.00 277 ASN A CA 1
ATOM 2191 C C . ASN A 1 277 ? 7.515 9.133 27.106 1.00 46.00 277 ASN A C 1
ATOM 2193 O O . ASN A 1 277 ? 8.543 8.672 27.597 1.00 46.00 277 ASN A O 1
ATOM 2197 N N . ASN A 1 278 ? 6.345 8.523 27.294 1.00 45.22 278 ASN A N 1
ATOM 2198 C CA . ASN A 1 278 ? 6.256 7.163 27.830 1.00 45.22 278 ASN A CA 1
ATOM 2199 C C . ASN A 1 278 ? 5.344 6.333 26.936 1.00 45.22 278 ASN A C 1
ATOM 2201 O O . ASN A 1 278 ? 4.160 6.143 27.204 1.00 45.22 278 ASN A O 1
ATOM 2205 N N . TYR A 1 279 ? 5.920 5.876 25.825 1.00 49.38 279 TYR A N 1
ATOM 2206 C CA . TYR A 1 279 ? 5.288 4.961 24.884 1.00 49.38 279 TYR A CA 1
ATOM 2207 C C . TYR A 1 279 ? 4.797 3.726 25.670 1.00 49.38 279 TYR A C 1
ATOM 2209 O O . TYR A 1 279 ? 5.590 2.965 26.211 1.00 49.38 279 TYR A O 1
ATOM 2217 N N . TYR A 1 280 ? 3.475 3.620 25.835 1.00 47.94 280 TYR A N 1
ATOM 2218 C CA . TYR A 1 280 ? 2.710 2.533 26.471 1.00 47.94 280 TYR A CA 1
ATOM 2219 C C . TYR A 1 280 ? 2.946 2.187 27.957 1.00 47.94 280 TYR A C 1
ATOM 2221 O O . TYR A 1 280 ? 2.129 1.470 28.529 1.00 47.94 280 TYR A O 1
ATOM 2229 N N . SER A 1 281 ? 3.966 2.720 28.635 1.00 41.28 281 SER A N 1
ATOM 2230 C CA . SER A 1 281 ? 4.344 2.285 29.997 1.00 41.28 281 SER A CA 1
ATOM 2231 C C . SER A 1 281 ? 3.454 2.792 31.151 1.00 41.28 281 SER A C 1
ATOM 2233 O O . SER A 1 281 ? 3.692 2.440 32.306 1.00 41.28 281 SER A O 1
ATOM 2235 N N . LYS A 1 282 ? 2.421 3.607 30.883 1.00 43.09 282 LYS A N 1
ATOM 2236 C CA . LYS A 1 282 ? 1.529 4.176 31.924 1.00 43.09 282 LYS A CA 1
ATOM 2237 C C . LYS A 1 282 ? 0.038 4.160 31.595 1.00 43.09 282 LYS A C 1
ATOM 2239 O O . LYS A 1 282 ? -0.749 4.798 32.296 1.00 43.09 282 LYS A O 1
ATOM 2244 N N . LEU A 1 283 ? -0.377 3.460 30.545 1.00 50.09 283 LEU A N 1
ATOM 2245 C CA . LEU A 1 283 ? -1.800 3.324 30.282 1.00 50.09 283 LEU A CA 1
ATOM 2246 C C . LEU A 1 283 ? -2.357 2.316 31.294 1.00 50.09 283 LEU A C 1
ATOM 2248 O O . LEU A 1 283 ? -1.969 1.151 31.324 1.00 50.09 283 LEU A O 1
ATOM 2252 N N . ASN A 1 284 ? -3.257 2.776 32.157 1.00 49.22 284 ASN A N 1
ATOM 2253 C CA . ASN A 1 284 ? -4.120 1.905 32.945 1.00 49.22 284 ASN A CA 1
ATOM 2254 C C . ASN A 1 284 ? -5.155 1.332 31.958 1.00 49.22 284 ASN A C 1
ATOM 2256 O O . ASN A 1 284 ? -6.267 1.837 31.825 1.00 49.22 284 ASN A O 1
ATOM 2260 N N . ILE A 1 285 ? -4.677 0.410 31.122 1.00 56.12 285 ILE A N 1
ATOM 2261 C CA . ILE A 1 285 ? -5.280 -0.011 29.860 1.00 56.12 285 ILE A CA 1
ATOM 2262 C C . ILE A 1 285 ? -6.624 -0.683 30.113 1.00 56.12 285 ILE A C 1
ATOM 2264 O O . ILE A 1 285 ? -6.723 -1.700 30.799 1.00 56.12 285 ILE A O 1
ATOM 2268 N N . THR A 1 286 ? -7.664 -0.145 29.492 1.00 66.38 286 THR A N 1
ATOM 2269 C CA . THR A 1 286 ? -8.936 -0.839 29.328 1.00 66.38 286 THR A CA 1
ATOM 2270 C C . THR A 1 286 ? -8.742 -1.980 28.331 1.00 66.38 286 THR A C 1
ATOM 2272 O O . THR A 1 286 ? -8.306 -1.730 27.218 1.00 66.38 286 THR A O 1
ATOM 2275 N N . LYS A 1 287 ? -9.115 -3.220 28.662 1.00 84.75 287 LYS A N 1
ATOM 2276 C CA . LYS A 1 287 ? -9.007 -4.423 27.796 1.00 84.75 287 LYS A CA 1
ATOM 2277 C C . LYS A 1 287 ? -9.768 -4.371 26.446 1.00 84.75 287 LYS A C 1
ATOM 2279 O O . LYS A 1 287 ? -9.810 -5.387 25.748 1.00 84.75 287 LYS A O 1
ATOM 2284 N N . TYR A 1 288 ? -10.392 -3.237 26.118 1.00 90.00 288 TYR A N 1
ATOM 2285 C CA . TYR A 1 288 ? -11.264 -3.016 2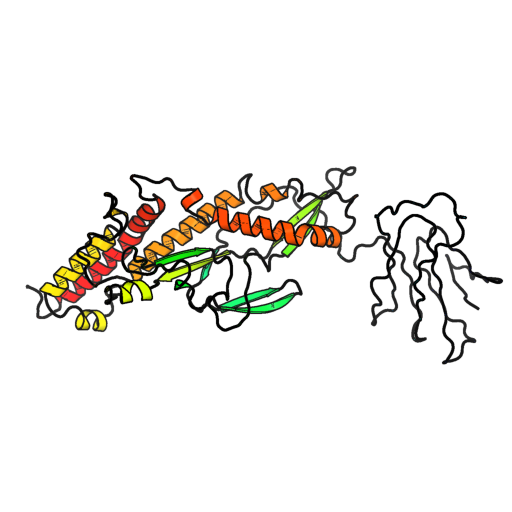4.965 1.00 90.00 288 TYR A CA 1
ATOM 2286 C C . TYR A 1 288 ? -10.552 -2.242 23.855 1.00 90.00 288 TYR A C 1
ATOM 2288 O O . TYR A 1 288 ? -9.906 -1.223 24.110 1.00 90.00 288 TYR A O 1
ATOM 2296 N N . TYR A 1 289 ? -10.730 -2.688 22.619 1.00 91.88 289 TYR A N 1
ATOM 2297 C CA . TYR A 1 289 ? -10.346 -1.957 21.415 1.00 91.88 289 TYR A CA 1
ATOM 2298 C C . TYR A 1 289 ? -11.470 -2.022 20.378 1.00 91.88 289 TYR A C 1
ATOM 2300 O O . TYR A 1 289 ? -12.451 -2.746 20.557 1.00 91.88 289 TYR A O 1
ATOM 2308 N N . PHE A 1 290 ? -11.346 -1.220 19.322 1.00 94.56 290 PHE A N 1
ATOM 2309 C CA . PHE A 1 290 ? -12.390 -1.065 18.314 1.00 94.56 290 PHE A CA 1
ATOM 2310 C C . PHE A 1 290 ? -11.765 -1.155 16.926 1.00 94.56 290 PHE A C 1
ATOM 2312 O O . PHE A 1 290 ? -11.224 -0.172 16.409 1.00 94.56 290 PHE A O 1
ATOM 2319 N N . SER A 1 291 ? -11.825 -2.345 16.330 1.00 94.75 291 SER A N 1
ATOM 2320 C CA . SER A 1 291 ? -11.229 -2.635 15.020 1.00 94.75 291 SER A CA 1
ATOM 2321 C C . SER A 1 291 ? -11.587 -1.614 13.951 1.00 94.75 291 SER A C 1
ATOM 2323 O O . SER A 1 291 ? -10.723 -1.193 13.188 1.00 94.75 291 SER A O 1
ATOM 2325 N N . GLN A 1 292 ? -12.839 -1.166 13.909 1.00 96.38 292 GLN A N 1
ATOM 2326 C CA . GLN A 1 292 ? -13.278 -0.260 12.851 1.00 96.38 292 GLN A CA 1
ATOM 2327 C C . GLN A 1 292 ? -12.701 1.149 12.971 1.00 96.38 292 GLN A C 1
ATOM 2329 O O . GLN A 1 292 ? -12.420 1.787 11.957 1.00 96.38 292 GLN A O 1
ATOM 2334 N N . GLY A 1 293 ? -12.446 1.621 14.191 1.00 96.38 293 GLY A N 1
ATOM 2335 C CA . GLY A 1 293 ? -11.704 2.863 14.387 1.00 96.38 293 GLY A CA 1
ATOM 2336 C C . GLY A 1 293 ? -10.232 2.723 13.990 1.00 96.38 293 GLY A C 1
ATOM 2337 O O . GLY A 1 293 ? -9.687 3.618 13.349 1.00 96.38 293 GLY A O 1
ATOM 2338 N N . ILE A 1 294 ? -9.613 1.574 14.281 1.00 95.00 294 ILE A N 1
ATOM 2339 C CA . ILE A 1 294 ? -8.232 1.272 13.874 1.00 95.00 294 ILE A CA 1
ATOM 2340 C C . ILE A 1 294 ? -8.122 1.197 12.344 1.00 95.00 294 ILE A C 1
ATOM 2342 O O . ILE A 1 294 ? -7.229 1.806 11.772 1.00 95.00 294 ILE A O 1
ATOM 2346 N N . ILE A 1 295 ? -9.058 0.537 11.653 1.00 95.75 295 ILE A N 1
ATOM 2347 C CA . ILE A 1 295 ? -9.093 0.517 10.178 1.00 95.75 295 ILE A CA 1
ATOM 2348 C C . ILE A 1 295 ? -9.191 1.935 9.617 1.00 95.75 295 ILE A C 1
ATOM 2350 O O . ILE A 1 295 ? -8.502 2.254 8.654 1.00 95.75 295 ILE A O 1
ATOM 2354 N N . ALA A 1 296 ? -10.013 2.802 10.216 1.00 96.94 296 ALA A N 1
ATOM 2355 C CA . ALA A 1 296 ? -10.117 4.191 9.778 1.00 96.94 296 ALA A CA 1
ATOM 2356 C C . ALA A 1 296 ? -8.799 4.967 9.964 1.00 96.94 296 ALA A C 1
ATOM 2358 O O . ALA A 1 296 ? -8.448 5.770 9.101 1.00 96.94 296 ALA A O 1
ATOM 2359 N N . HIS A 1 297 ? -8.061 4.709 11.049 1.00 96.12 297 HIS A N 1
ATOM 2360 C CA . HIS A 1 297 ? -6.717 5.258 11.275 1.00 96.12 297 HIS A CA 1
ATOM 2361 C C . HIS A 1 297 ? -5.745 4.812 10.180 1.00 96.12 297 HIS A C 1
ATOM 2363 O O . HIS A 1 297 ? -5.154 5.642 9.494 1.00 96.12 297 HIS A O 1
ATOM 2369 N N . GLU A 1 298 ? -5.654 3.505 9.941 1.00 95.94 298 GLU A N 1
ATOM 2370 C CA . GLU A 1 298 ? -4.758 2.930 8.932 1.00 95.94 298 GLU A CA 1
ATOM 2371 C C . GLU A 1 298 ? -5.117 3.372 7.503 1.00 95.94 298 GLU A C 1
ATOM 2373 O O . GLU A 1 298 ? -4.239 3.675 6.695 1.00 95.94 298 GLU A O 1
ATOM 2378 N N . GLN A 1 299 ? -6.409 3.535 7.201 1.00 96.38 299 GLN A N 1
ATOM 2379 C CA . GLN A 1 299 ? -6.877 4.111 5.937 1.00 96.38 299 GLN A CA 1
ATOM 2380 C C . GLN A 1 299 ? -6.278 5.508 5.708 1.00 96.38 299 GLN A C 1
ATOM 2382 O O . GLN A 1 299 ? -5.942 5.860 4.575 1.00 96.38 299 GLN A O 1
ATOM 2387 N N . LYS A 1 300 ? -6.114 6.319 6.763 1.00 96.56 300 LYS A N 1
ATOM 2388 C CA . LYS A 1 300 ? -5.491 7.638 6.628 1.00 96.56 300 LYS A CA 1
ATOM 2389 C C . LYS A 1 300 ? -4.012 7.532 6.262 1.00 96.56 300 LYS A C 1
ATOM 2391 O O . LYS A 1 300 ? -3.566 8.321 5.429 1.00 96.56 300 LYS A O 1
ATOM 2396 N N . HIS A 1 301 ? -3.287 6.555 6.803 1.00 96.12 301 HIS A N 1
ATOM 2397 C CA . HIS A 1 301 ? -1.905 6.285 6.400 1.00 96.12 301 HIS A CA 1
ATOM 2398 C C . HIS A 1 301 ? -1.801 5.845 4.945 1.00 96.12 301 HIS A C 1
ATOM 2400 O O . HIS A 1 301 ? -0.930 6.340 4.236 1.00 96.12 301 HIS A O 1
ATOM 2406 N N . VAL A 1 302 ? -2.718 5.005 4.457 1.00 96.94 302 VAL A N 1
ATOM 2407 C CA . VAL A 1 302 ? -2.765 4.644 3.030 1.00 96.94 302 VAL A CA 1
ATOM 2408 C C . VAL A 1 302 ? -2.921 5.893 2.155 1.00 96.94 302 VAL A C 1
ATOM 2410 O O . VAL A 1 302 ? -2.157 6.083 1.213 1.00 96.94 302 VAL A O 1
ATOM 2413 N N . LEU A 1 303 ? -3.862 6.783 2.495 1.00 95.62 303 LEU A N 1
ATOM 2414 C CA . LEU A 1 303 ? -4.089 8.030 1.750 1.00 95.62 303 LEU A CA 1
ATOM 2415 C C . LEU A 1 303 ? -2.878 8.975 1.798 1.00 95.62 303 LEU A C 1
ATOM 2417 O O . LEU A 1 303 ? -2.567 9.644 0.815 1.00 95.62 303 LEU A O 1
ATOM 2421 N N . GLN A 1 304 ? -2.200 9.053 2.946 1.00 95.69 304 GLN A N 1
ATOM 2422 C CA . GLN A 1 304 ? -0.972 9.836 3.099 1.00 95.69 304 GLN A CA 1
ATOM 2423 C C . GLN A 1 304 ? 0.167 9.247 2.257 1.00 95.69 304 GLN A C 1
ATOM 2425 O O . GLN A 1 304 ? 0.840 9.998 1.560 1.00 95.69 304 GLN A O 1
ATOM 2430 N N . ALA A 1 305 ? 0.349 7.923 2.271 1.00 95.69 305 ALA A N 1
ATOM 2431 C CA . ALA A 1 305 ? 1.368 7.238 1.481 1.00 95.69 305 ALA A CA 1
ATOM 2432 C C . ALA A 1 305 ? 1.139 7.403 -0.031 1.00 95.69 305 ALA A C 1
ATOM 2434 O O . ALA A 1 305 ? 2.092 7.698 -0.746 1.00 95.69 305 ALA A O 1
ATOM 2435 N N . ASP A 1 306 ? -0.105 7.278 -0.508 1.00 95.44 306 ASP A N 1
ATOM 2436 C CA . ASP A 1 306 ? -0.469 7.516 -1.916 1.00 95.44 306 ASP A CA 1
ATOM 2437 C C . ASP A 1 306 ? -0.166 8.965 -2.335 1.00 95.44 306 ASP A C 1
ATOM 2439 O O . ASP A 1 306 ? 0.491 9.214 -3.348 1.00 95.44 306 ASP A O 1
ATOM 2443 N N . SER A 1 307 ? -0.553 9.937 -1.501 1.00 94.06 307 SER A N 1
ATOM 2444 C CA . SER A 1 307 ? -0.285 11.355 -1.758 1.00 94.06 307 SER A CA 1
ATOM 2445 C C . SER A 1 307 ? 1.213 11.680 -1.771 1.00 94.06 307 SER A C 1
ATOM 2447 O O . SER A 1 307 ? 1.682 12.353 -2.691 1.00 94.06 307 SER A O 1
ATOM 2449 N N . CYS A 1 308 ? 1.976 11.193 -0.788 1.00 94.38 308 CYS A N 1
ATOM 2450 C CA . CYS A 1 308 ? 3.429 11.366 -0.732 1.00 94.38 308 CYS A CA 1
ATOM 2451 C C . CYS A 1 308 ? 4.119 10.734 -1.941 1.00 94.38 308 CYS A C 1
ATOM 2453 O O . CYS A 1 308 ? 4.979 11.369 -2.556 1.00 94.38 308 CYS A O 1
ATOM 2455 N N . LEU A 1 309 ? 3.702 9.522 -2.314 1.00 96.25 309 LEU A N 1
ATOM 2456 C CA . LEU A 1 309 ? 4.236 8.817 -3.467 1.00 96.25 309 LEU A CA 1
ATOM 2457 C C . LEU A 1 309 ? 4.007 9.626 -4.738 1.00 96.25 309 LEU A C 1
ATOM 2459 O O . LEU A 1 309 ? 4.962 9.868 -5.470 1.00 96.25 309 LEU A O 1
ATOM 2463 N N . ASN A 1 310 ? 2.781 10.086 -4.987 1.00 95.12 310 ASN A N 1
ATOM 2464 C CA . ASN A 1 310 ? 2.475 10.840 -6.196 1.00 95.12 310 ASN A CA 1
ATOM 2465 C C . ASN A 1 310 ? 3.289 12.145 -6.285 1.00 95.12 310 ASN A C 1
ATOM 2467 O O . ASN A 1 310 ? 3.922 12.408 -7.311 1.00 95.12 310 ASN A O 1
ATOM 2471 N N . VAL A 1 311 ? 3.357 12.917 -5.193 1.00 93.75 311 VAL A N 1
ATOM 2472 C CA . VAL A 1 311 ? 4.148 14.160 -5.136 1.00 93.75 311 VAL A CA 1
ATOM 2473 C C . VAL A 1 311 ? 5.630 13.882 -5.386 1.00 93.75 311 VAL A C 1
ATOM 2475 O O . VAL A 1 311 ? 6.274 14.585 -6.167 1.00 93.75 311 VAL A O 1
ATOM 2478 N N . TYR A 1 312 ? 6.183 12.850 -4.748 1.00 95.81 312 TYR A N 1
ATOM 2479 C CA . TYR A 1 312 ? 7.589 12.498 -4.897 1.00 95.81 312 TYR A CA 1
ATOM 2480 C C . TYR A 1 312 ? 7.913 11.997 -6.306 1.00 95.81 312 TYR A C 1
ATOM 2482 O O . TYR A 1 312 ? 8.868 12.478 -6.922 1.00 95.81 312 TYR A O 1
ATOM 2490 N N . MET A 1 313 ? 7.104 11.081 -6.842 1.00 95.56 313 MET A N 1
ATOM 2491 C CA . MET A 1 313 ? 7.320 10.480 -8.159 1.00 95.56 313 MET A CA 1
ATOM 2492 C C . MET A 1 313 ? 7.206 11.500 -9.294 1.00 95.56 313 MET A C 1
ATOM 2494 O O . MET A 1 313 ? 7.900 11.355 -10.297 1.00 95.56 313 MET A O 1
ATOM 2498 N N . ASN A 1 314 ? 6.419 12.564 -9.123 1.00 94.44 314 ASN A N 1
ATOM 2499 C CA . ASN A 1 314 ? 6.306 13.656 -10.095 1.00 94.44 314 ASN A CA 1
ATOM 2500 C C . ASN A 1 314 ? 7.327 14.799 -9.880 1.00 94.44 314 ASN A C 1
ATOM 2502 O O . ASN A 1 314 ? 7.379 15.754 -10.660 1.00 94.44 314 ASN A O 1
ATOM 2506 N N . SER A 1 315 ? 8.179 14.707 -8.852 1.00 93.75 315 SER A N 1
ATOM 2507 C CA . SER A 1 315 ? 9.258 15.669 -8.590 1.00 93.75 315 SER A CA 1
ATOM 2508 C C . SER A 1 315 ? 10.514 15.413 -9.440 1.00 93.75 315 SER A C 1
ATOM 2510 O O . SER A 1 315 ? 10.646 14.392 -10.117 1.00 93.75 315 SER A O 1
ATOM 2512 N N . ASP A 1 316 ? 11.499 16.312 -9.354 1.00 92.44 316 ASP A N 1
ATOM 2513 C CA . ASP A 1 316 ? 12.810 16.158 -10.013 1.00 92.44 316 ASP A CA 1
ATOM 2514 C C . ASP A 1 316 ? 13.639 14.975 -9.494 1.00 92.44 316 ASP A C 1
ATOM 2516 O O . ASP A 1 316 ? 14.575 14.547 -10.171 1.00 92.44 316 ASP A O 1
ATOM 2520 N N . ASN A 1 317 ? 13.276 14.436 -8.327 1.00 91.31 317 ASN A N 1
ATOM 2521 C CA . ASN A 1 317 ? 13.895 13.254 -7.730 1.00 91.31 317 ASN A CA 1
ATOM 2522 C C . ASN A 1 317 ? 13.105 11.960 -8.002 1.00 91.31 317 ASN A C 1
ATOM 2524 O O . ASN A 1 317 ? 13.566 10.891 -7.614 1.00 91.31 317 ASN A O 1
ATOM 2528 N N . GLY A 1 318 ? 11.936 12.055 -8.644 1.00 93.56 318 GLY A N 1
ATOM 2529 C CA . GLY A 1 318 ? 11.073 10.929 -8.999 1.00 93.56 318 GLY A CA 1
ATOM 2530 C C . GLY A 1 318 ? 11.334 10.405 -10.412 1.00 93.56 318 GLY A C 1
ATOM 2531 O O . GLY A 1 318 ? 12.478 10.220 -10.816 1.00 93.56 318 GLY A O 1
ATOM 2532 N N . MET A 1 319 ? 10.279 10.213 -11.207 1.00 92.00 319 MET A N 1
ATOM 2533 C CA . MET 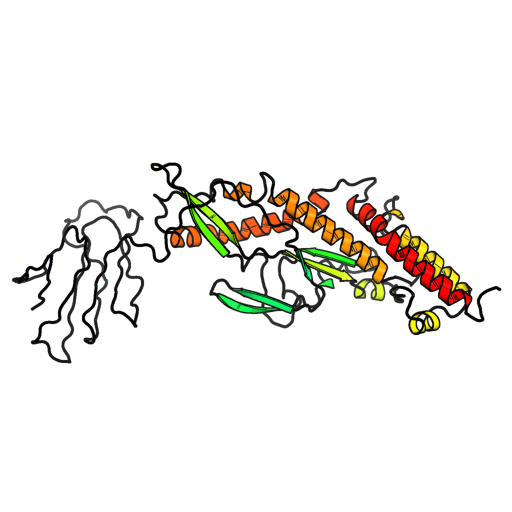A 1 319 ? 10.341 9.697 -12.586 1.00 92.00 319 MET A CA 1
ATOM 2534 C C . MET A 1 319 ? 11.279 10.497 -13.495 1.00 92.00 319 MET A C 1
ATOM 2536 O O . MET A 1 319 ? 11.890 9.946 -14.409 1.00 92.00 319 MET A O 1
ATOM 2540 N N . LYS A 1 320 ? 11.466 11.791 -13.217 1.00 92.12 320 LYS A N 1
ATOM 2541 C CA . LYS A 1 320 ? 12.350 12.663 -13.998 1.00 92.12 320 LYS A CA 1
ATOM 2542 C C . LYS A 1 320 ? 13.822 12.245 -13.963 1.00 92.12 320 LYS A C 1
ATOM 2544 O O . LYS A 1 320 ? 14.557 12.587 -14.889 1.00 92.12 320 LYS A O 1
ATOM 2549 N N . ILE A 1 321 ? 14.270 11.485 -12.956 1.00 90.19 321 ILE A N 1
ATOM 2550 C CA . ILE A 1 321 ? 15.664 11.007 -12.906 1.00 90.19 321 ILE A CA 1
ATOM 2551 C C . ILE A 1 321 ? 15.994 10.076 -14.075 1.00 90.19 321 ILE A C 1
ATOM 2553 O O . ILE A 1 321 ? 17.149 9.983 -14.482 1.00 90.19 321 ILE A O 1
ATOM 2557 N N . PHE A 1 322 ? 14.982 9.405 -14.627 1.00 90.12 322 PHE A N 1
ATOM 2558 C CA . PHE A 1 322 ? 15.128 8.484 -15.746 1.00 90.12 322 PHE A CA 1
ATOM 2559 C C . PHE A 1 322 ? 15.389 9.193 -17.078 1.00 90.12 322 PHE A C 1
ATOM 2561 O O . PHE A 1 322 ? 15.853 8.569 -18.026 1.00 90.12 322 PHE A O 1
ATOM 2568 N N . ARG A 1 323 ? 15.198 10.516 -17.129 1.00 87.38 323 ARG A N 1
ATOM 2569 C CA . ARG A 1 323 ? 15.606 11.376 -18.249 1.00 87.38 323 ARG A CA 1
ATOM 2570 C C . ARG A 1 323 ? 17.004 11.970 -18.026 1.00 87.38 323 ARG A C 1
ATOM 2572 O O . ARG A 1 323 ? 17.283 13.093 -18.439 1.00 87.38 323 ARG A O 1
ATOM 2579 N N . ARG A 1 324 ? 17.898 11.245 -17.343 1.00 85.94 324 ARG A N 1
ATOM 2580 C CA . ARG A 1 324 ? 19.301 11.634 -17.103 1.00 85.94 324 ARG A CA 1
ATOM 2581 C C . ARG A 1 324 ? 20.226 10.410 -17.181 1.00 85.94 324 ARG A C 1
ATOM 2583 O O . ARG A 1 324 ? 19.759 9.284 -16.991 1.00 85.94 324 ARG A O 1
ATOM 2590 N N . PRO A 1 325 ? 21.540 10.582 -17.434 1.00 82.25 325 PRO A N 1
ATOM 2591 C CA . PRO A 1 325 ? 22.503 9.489 -17.300 1.00 82.25 325 PRO A CA 1
ATOM 2592 C C . PRO A 1 325 ? 22.429 8.835 -15.905 1.00 82.25 325 PRO A C 1
ATOM 2594 O O . PRO A 1 325 ? 22.222 9.549 -14.921 1.00 82.25 325 PRO A O 1
ATOM 2597 N N . PRO A 1 326 ? 22.609 7.506 -15.783 1.00 84.69 326 PRO A N 1
ATOM 2598 C CA . PRO A 1 326 ? 22.968 6.544 -16.832 1.00 84.69 326 PRO A CA 1
ATOM 2599 C C . PRO A 1 326 ? 21.764 5.937 -17.584 1.00 84.69 326 PRO A C 1
ATOM 2601 O O . PRO A 1 326 ? 21.940 4.969 -18.315 1.00 84.69 326 PRO A O 1
ATOM 2604 N N . TYR A 1 327 ? 20.546 6.453 -17.388 1.00 86.69 327 TYR A N 1
ATOM 2605 C CA . TYR A 1 327 ? 19.321 5.868 -17.951 1.00 86.69 327 TYR A CA 1
ATOM 2606 C C . TYR A 1 327 ? 19.043 6.289 -19.396 1.00 86.69 327 TYR A C 1
ATOM 2608 O O . TYR A 1 327 ? 18.359 5.570 -20.115 1.00 86.69 327 TYR A O 1
ATOM 2616 N N . ILE A 1 328 ? 19.601 7.419 -19.834 1.00 87.00 328 ILE A N 1
ATOM 2617 C CA . ILE A 1 328 ? 19.594 7.819 -21.243 1.00 87.00 328 ILE A CA 1
ATOM 2618 C C . ILE A 1 328 ? 20.766 7.144 -21.949 1.00 87.00 328 ILE A C 1
ATOM 2620 O O . ILE A 1 328 ? 21.925 7.380 -21.595 1.00 87.00 328 ILE A O 1
ATOM 2624 N N . LEU A 1 329 ? 20.456 6.352 -22.974 1.00 87.44 329 LEU A N 1
ATOM 2625 C CA . LEU A 1 329 ? 21.438 5.660 -23.802 1.00 87.44 329 LEU A CA 1
ATOM 2626 C C . LEU A 1 329 ? 21.431 6.226 -25.224 1.00 87.44 329 LEU A C 1
ATOM 2628 O O . LEU A 1 329 ? 20.373 6.483 -25.784 1.00 87.44 329 LEU A O 1
ATOM 2632 N N . SER A 1 330 ? 22.609 6.408 -25.821 1.00 88.06 330 SER A N 1
ATOM 2633 C CA . SER A 1 330 ? 22.720 6.853 -27.218 1.00 88.06 330 SER A CA 1
ATOM 2634 C C . SER A 1 330 ? 22.432 5.704 -28.188 1.00 88.06 330 SER A C 1
ATOM 2636 O O . SER A 1 330 ? 22.937 4.591 -27.995 1.00 88.06 330 SER A O 1
ATOM 2638 N N . ARG A 1 331 ? 21.697 5.999 -29.266 1.00 86.62 331 ARG A N 1
ATOM 2639 C CA . ARG A 1 331 ? 21.418 5.075 -30.378 1.00 86.62 331 ARG A CA 1
ATOM 2640 C C . ARG A 1 331 ? 22.682 4.577 -31.078 1.00 86.62 331 ARG A C 1
ATOM 2642 O O . ARG A 1 331 ? 22.680 3.479 -31.630 1.00 86.62 331 ARG A O 1
ATOM 2649 N N . GLN A 1 332 ? 23.765 5.356 -31.028 1.00 83.69 332 GLN A N 1
ATOM 2650 C CA . GLN A 1 332 ? 25.064 4.975 -31.595 1.00 83.69 332 GLN A CA 1
ATOM 2651 C C . GLN A 1 332 ? 25.695 3.797 -30.840 1.00 83.69 332 GLN A C 1
ATOM 2653 O O . GLN A 1 332 ? 26.338 2.942 -31.444 1.00 83.69 332 GLN A O 1
ATOM 2658 N N . ASN A 1 333 ? 25.496 3.739 -29.519 1.00 81.44 333 ASN A N 1
ATOM 2659 C CA . ASN A 1 333 ? 26.056 2.688 -28.666 1.00 81.44 333 ASN A CA 1
ATOM 2660 C C . ASN A 1 333 ? 25.127 1.476 -28.540 1.00 81.44 333 ASN A C 1
ATOM 2662 O O . ASN A 1 333 ? 25.601 0.360 -28.339 1.00 81.44 333 ASN A O 1
ATOM 2666 N N . TYR A 1 334 ? 23.817 1.700 -28.649 1.00 85.38 334 TYR A N 1
ATOM 2667 C CA . TYR A 1 334 ? 22.791 0.672 -28.514 1.00 85.38 334 TYR A CA 1
ATOM 2668 C C . TYR A 1 334 ? 21.843 0.790 -29.683 1.00 85.38 334 TYR A C 1
ATOM 2670 O O . TYR A 1 334 ? 21.026 1.712 -29.732 1.00 85.38 334 TYR A O 1
ATOM 2678 N N . SER A 1 335 ? 22.002 -0.109 -30.652 1.00 83.19 335 SER A N 1
ATOM 2679 C CA . SER A 1 335 ? 21.277 0.044 -31.899 1.00 83.19 335 SER A CA 1
ATOM 2680 C C . SER A 1 335 ? 19.823 -0.384 -31.793 1.00 83.19 335 SER A C 1
ATOM 2682 O O . SER A 1 335 ? 18.965 0.204 -32.436 1.00 83.19 335 SER A O 1
ATOM 2684 N N . CYS A 1 336 ? 19.507 -1.348 -30.946 1.00 81.12 336 CYS A N 1
ATOM 2685 C CA . CYS A 1 336 ? 18.158 -1.877 -30.909 1.00 81.12 336 CYS A CA 1
ATOM 2686 C C . CYS A 1 336 ? 17.480 -1.673 -29.550 1.00 81.12 336 CYS A C 1
ATOM 2688 O O . CYS A 1 336 ? 18.161 -1.602 -28.519 1.00 81.12 336 CYS A O 1
ATOM 2690 N N . PRO A 1 337 ? 16.142 -1.537 -29.522 1.00 84.19 337 PRO A N 1
ATOM 2691 C CA . PRO A 1 337 ? 15.394 -1.355 -28.279 1.00 84.19 337 PRO A CA 1
ATOM 2692 C C . PRO A 1 337 ? 15.593 -2.531 -27.307 1.00 84.19 337 PRO A C 1
ATOM 2694 O O . PRO A 1 337 ? 15.682 -2.319 -26.095 1.00 84.19 337 PRO A O 1
ATOM 2697 N N . GLU A 1 338 ? 15.757 -3.759 -27.800 1.00 82.38 338 GLU A N 1
ATOM 2698 C CA . GLU A 1 338 ? 16.081 -4.928 -26.979 1.00 82.38 338 GLU A CA 1
ATOM 2699 C C . GLU A 1 338 ? 17.449 -4.812 -26.284 1.00 82.38 338 GLU A C 1
ATOM 2701 O O . GLU A 1 338 ? 17.585 -5.230 -25.131 1.00 82.38 338 GLU A O 1
ATOM 2706 N N . ASP A 1 339 ? 18.447 -4.181 -26.915 1.00 83.56 339 ASP A N 1
ATOM 2707 C CA . ASP A 1 339 ? 19.761 -3.945 -26.302 1.00 83.56 339 ASP A CA 1
ATOM 2708 C C . ASP A 1 339 ? 19.639 -2.973 -25.121 1.00 83.56 339 ASP A C 1
ATOM 2710 O O . ASP A 1 339 ? 20.191 -3.202 -24.039 1.00 83.56 339 ASP A O 1
ATOM 2714 N N . VAL A 1 340 ? 18.857 -1.908 -25.313 1.00 85.75 340 VAL A N 1
ATOM 2715 C CA . VAL A 1 340 ? 18.552 -0.897 -24.291 1.00 85.75 340 VAL A CA 1
ATOM 2716 C C . VAL A 1 340 ? 17.847 -1.537 -23.101 1.00 85.75 340 VAL A C 1
ATOM 2718 O O . VAL A 1 340 ? 18.264 -1.343 -21.955 1.00 85.75 340 VAL A O 1
ATOM 2721 N N . ILE A 1 341 ? 16.810 -2.341 -23.360 1.00 85.50 341 ILE A N 1
ATOM 2722 C CA . ILE A 1 341 ? 16.078 -3.063 -22.315 1.00 85.50 341 ILE A CA 1
ATOM 2723 C C . ILE A 1 341 ? 17.036 -3.982 -21.556 1.00 85.50 341 ILE A C 1
ATOM 2725 O O . ILE A 1 341 ? 17.064 -3.941 -20.325 1.00 85.50 341 ILE A O 1
ATOM 2729 N N . ASN A 1 342 ? 17.849 -4.777 -22.252 1.00 82.31 342 ASN A N 1
ATOM 2730 C CA . ASN A 1 342 ? 18.759 -5.733 -21.620 1.00 82.31 342 ASN A CA 1
ATOM 2731 C C . ASN A 1 342 ? 19.754 -5.062 -20.662 1.00 82.31 342 ASN A C 1
ATOM 2733 O O . ASN A 1 342 ? 20.025 -5.596 -19.582 1.00 82.31 342 ASN A O 1
ATOM 2737 N N . VAL A 1 343 ? 20.251 -3.876 -21.014 1.00 84.38 343 VAL A N 1
ATOM 2738 C CA . VAL A 1 343 ? 21.195 -3.120 -20.180 1.00 84.38 343 VAL A CA 1
ATOM 2739 C C . VAL A 1 343 ? 20.498 -2.413 -19.017 1.00 84.38 343 VAL A C 1
ATOM 2741 O O . VAL A 1 343 ? 20.983 -2.463 -17.883 1.00 84.38 343 VAL A O 1
ATOM 2744 N N . LEU A 1 344 ? 19.351 -1.773 -19.258 1.00 83.94 344 LEU A N 1
ATOM 2745 C CA . LEU A 1 344 ? 18.692 -0.944 -18.245 1.00 83.94 344 LEU A CA 1
ATOM 2746 C C . LEU A 1 344 ? 17.809 -1.739 -17.281 1.00 83.94 344 LEU A C 1
ATOM 2748 O O . LEU A 1 344 ? 17.676 -1.333 -16.125 1.00 83.94 344 LEU A O 1
ATOM 2752 N N . LYS A 1 345 ? 17.225 -2.870 -17.701 1.00 84.00 345 LYS A N 1
ATOM 2753 C CA . LYS A 1 345 ? 16.134 -3.566 -16.984 1.00 84.00 345 LYS A CA 1
ATOM 2754 C C . LYS A 1 345 ? 16.414 -3.776 -15.501 1.00 84.00 345 LYS A C 1
ATOM 2756 O O . LYS A 1 345 ? 15.567 -3.463 -14.667 1.00 84.00 345 LYS A O 1
ATOM 2761 N N . LYS A 1 346 ? 17.603 -4.266 -15.142 1.00 82.69 346 LYS A N 1
ATOM 2762 C CA . LYS A 1 346 ? 17.957 -4.526 -13.735 1.00 82.69 346 LYS A CA 1
ATOM 2763 C C . LYS A 1 346 ? 18.130 -3.239 -12.921 1.00 82.69 346 LYS A C 1
ATOM 2765 O O . LYS A 1 346 ? 17.619 -3.147 -11.801 1.00 82.69 346 LYS A O 1
ATOM 2770 N N . GLY A 1 347 ? 18.869 -2.273 -13.468 1.00 85.62 347 GLY A N 1
ATOM 2771 C CA . GLY A 1 347 ? 19.150 -0.998 -12.807 1.00 85.62 347 GLY A CA 1
ATOM 2772 C C . GLY A 1 347 ? 17.881 -0.172 -12.623 1.00 85.62 347 GLY A C 1
ATOM 2773 O O . GLY A 1 347 ? 17.583 0.255 -11.513 1.00 85.62 347 GLY A O 1
ATOM 2774 N N . LEU A 1 348 ? 17.082 -0.052 -13.682 1.00 88.44 348 LEU A N 1
ATOM 2775 C CA . LEU A 1 348 ? 15.807 0.657 -13.685 1.00 88.44 348 LEU A CA 1
ATOM 2776 C C . LEU A 1 348 ? 14.829 0.054 -12.675 1.00 88.44 348 LEU A C 1
ATOM 2778 O O . LEU A 1 348 ? 14.308 0.791 -11.846 1.00 88.44 348 LEU A O 1
ATOM 2782 N N . ARG A 1 349 ? 14.646 -1.275 -12.655 1.00 89.25 349 ARG A N 1
ATOM 2783 C CA . ARG A 1 349 ? 13.784 -1.946 -11.660 1.00 89.25 349 ARG A CA 1
ATOM 2784 C C . ARG A 1 349 ? 14.213 -1.659 -10.227 1.00 89.25 349 ARG A C 1
ATOM 2786 O O . ARG A 1 349 ? 13.379 -1.363 -9.378 1.00 89.25 349 ARG A O 1
ATOM 2793 N N . THR A 1 350 ? 15.515 -1.720 -9.963 1.00 90.12 350 THR A N 1
ATOM 2794 C CA . THR A 1 350 ? 16.066 -1.478 -8.623 1.00 90.12 350 THR A CA 1
ATOM 2795 C C . THR A 1 350 ? 15.843 -0.031 -8.192 1.00 90.12 350 THR A C 1
ATOM 2797 O O . THR A 1 350 ? 15.377 0.217 -7.081 1.00 90.12 350 THR A O 1
ATOM 2800 N N . SER A 1 351 ? 16.124 0.919 -9.081 1.00 92.44 351 SER A N 1
ATOM 2801 C CA . SER A 1 351 ? 15.928 2.343 -8.817 1.00 92.44 351 SER A CA 1
ATOM 2802 C C . SER A 1 351 ? 14.454 2.692 -8.661 1.00 92.44 351 SER A C 1
ATOM 2804 O O . SER A 1 351 ? 14.094 3.348 -7.693 1.00 92.44 351 SER A O 1
ATOM 2806 N N . PHE A 1 352 ? 13.585 2.186 -9.537 1.00 94.19 352 PHE A N 1
ATOM 2807 C CA . PHE A 1 352 ? 12.141 2.404 -9.464 1.00 94.19 352 PHE A CA 1
ATOM 2808 C C . PHE A 1 352 ? 11.537 1.834 -8.174 1.00 94.19 352 PHE A C 1
ATOM 2810 O O . PHE A 1 352 ? 10.804 2.534 -7.479 1.00 94.19 352 PHE A O 1
ATOM 2817 N N . LYS A 1 353 ? 11.933 0.614 -7.779 1.00 95.12 353 LYS A N 1
ATOM 2818 C CA . LYS A 1 353 ? 11.606 0.046 -6.462 1.00 95.12 353 LYS A CA 1
ATOM 2819 C C . LYS A 1 353 ? 12.044 0.979 -5.326 1.00 95.12 353 LYS A C 1
ATOM 2821 O O . LYS A 1 353 ? 11.267 1.226 -4.407 1.00 95.12 353 LYS A O 1
ATOM 2826 N N . GLY A 1 354 ? 13.273 1.495 -5.385 1.00 95.81 354 GLY A N 1
ATOM 2827 C CA . GLY A 1 354 ? 13.804 2.437 -4.397 1.00 95.81 354 GLY A CA 1
ATOM 2828 C C . GLY A 1 354 ? 12.984 3.726 -4.301 1.00 95.81 354 GLY A C 1
ATOM 2829 O O . GLY A 1 354 ? 12.678 4.167 -3.194 1.00 95.81 354 GLY A O 1
ATOM 2830 N N . LEU A 1 355 ? 12.567 4.281 -5.442 1.00 95.75 355 LEU A N 1
ATOM 2831 C CA . LEU A 1 355 ? 11.711 5.466 -5.493 1.00 95.75 355 LEU A CA 1
ATOM 2832 C C . LEU A 1 355 ? 10.331 5.210 -4.877 1.00 95.75 355 LEU A C 1
ATOM 2834 O O . LEU A 1 355 ? 9.873 6.034 -4.092 1.00 95.75 355 LEU A O 1
ATOM 2838 N N . ILE A 1 356 ? 9.700 4.062 -5.161 1.00 96.94 356 ILE A N 1
ATOM 2839 C CA . ILE A 1 356 ? 8.412 3.695 -4.545 1.00 96.94 356 ILE A CA 1
ATOM 2840 C C . ILE A 1 356 ? 8.556 3.592 -3.023 1.00 96.94 356 ILE A C 1
ATOM 2842 O O . ILE A 1 356 ? 7.744 4.152 -2.289 1.00 96.94 356 ILE A O 1
ATOM 2846 N N . ILE A 1 357 ? 9.598 2.911 -2.532 1.00 96.62 357 ILE A N 1
ATOM 2847 C CA . ILE A 1 357 ? 9.845 2.767 -1.087 1.00 96.62 357 ILE A CA 1
ATOM 2848 C C . ILE A 1 357 ? 10.054 4.135 -0.435 1.00 96.62 357 ILE A C 1
ATOM 2850 O O . ILE A 1 357 ? 9.511 4.399 0.635 1.00 96.62 357 ILE A O 1
ATOM 2854 N N . TYR A 1 358 ? 10.822 5.016 -1.078 1.00 96.50 358 TYR A N 1
ATOM 2855 C CA . TYR A 1 358 ? 11.063 6.355 -0.557 1.00 96.50 358 TYR A CA 1
ATOM 2856 C C . TYR A 1 358 ? 9.787 7.205 -0.556 1.00 96.50 358 TYR A C 1
ATOM 2858 O O . TYR A 1 358 ? 9.479 7.829 0.457 1.00 96.50 358 TYR A O 1
ATOM 2866 N N . GLY A 1 359 ? 9.048 7.207 -1.669 1.00 95.50 359 GLY A N 1
ATOM 2867 C CA . GLY A 1 359 ? 7.839 8.008 -1.864 1.00 95.50 359 GLY A CA 1
ATOM 2868 C C . GLY A 1 359 ? 6.662 7.570 -0.993 1.00 95.50 359 GLY A C 1
ATOM 2869 O O . GLY A 1 359 ? 5.886 8.411 -0.560 1.00 95.50 359 GLY A O 1
ATOM 2870 N N . THR A 1 360 ? 6.552 6.278 -0.679 1.00 95.38 360 THR A N 1
ATOM 2871 C CA . THR A 1 360 ? 5.509 5.759 0.227 1.00 95.38 360 THR A CA 1
ATOM 2872 C C . THR A 1 360 ? 5.857 5.906 1.708 1.00 95.38 360 THR A C 1
ATOM 2874 O O . THR A 1 360 ? 4.968 5.806 2.553 1.00 95.38 360 THR A O 1
ATOM 2877 N N . ASN A 1 361 ? 7.126 6.145 2.054 1.00 93.44 361 ASN A N 1
ATOM 2878 C CA . ASN A 1 361 ? 7.525 6.331 3.441 1.00 93.44 361 ASN A CA 1
ATOM 2879 C C . ASN A 1 361 ? 7.142 7.735 3.939 1.00 93.44 361 ASN A C 1
ATOM 2881 O O . ASN A 1 361 ? 7.851 8.715 3.709 1.00 93.44 361 ASN A O 1
ATOM 2885 N N . ILE A 1 362 ? 6.023 7.803 4.660 1.00 92.25 362 ILE A N 1
ATOM 2886 C CA . ILE A 1 362 ? 5.408 9.031 5.179 1.00 92.25 362 ILE A CA 1
ATOM 2887 C C . ILE A 1 362 ? 6.373 9.813 6.093 1.00 92.25 362 ILE A C 1
ATOM 2889 O O . ILE A 1 362 ? 6.366 11.048 6.074 1.00 92.25 362 ILE A O 1
ATOM 2893 N N . ASP A 1 363 ? 7.261 9.127 6.826 1.00 87.56 363 ASP A N 1
ATOM 2894 C CA . ASP A 1 363 ? 8.267 9.762 7.692 1.00 87.56 363 ASP A CA 1
ATOM 2895 C C . ASP A 1 363 ? 9.195 10.716 6.918 1.00 87.56 363 ASP A C 1
ATOM 2897 O O . ASP A 1 363 ? 9.686 11.692 7.483 1.00 87.56 363 ASP A O 1
ATOM 2901 N N . ASN A 1 364 ? 9.411 10.485 5.616 1.00 87.88 364 ASN A N 1
ATOM 2902 C CA . ASN A 1 364 ? 10.263 11.342 4.784 1.00 87.88 364 ASN A CA 1
ATOM 2903 C C . ASN A 1 364 ? 9.641 12.720 4.494 1.00 87.88 364 ASN A C 1
ATOM 2905 O O . ASN A 1 364 ? 10.355 13.636 4.085 1.00 87.88 364 ASN A O 1
ATOM 2909 N N . PHE A 1 365 ? 8.325 12.874 4.671 1.00 88.31 365 PHE A N 1
ATOM 2910 C CA . PHE A 1 365 ? 7.574 14.053 4.215 1.00 88.31 365 PHE A CA 1
ATOM 2911 C C . PHE A 1 365 ? 6.901 14.831 5.345 1.00 88.31 365 PHE A C 1
ATOM 2913 O O . PHE A 1 365 ? 6.488 15.976 5.148 1.00 88.31 365 PHE A O 1
ATOM 2920 N N . TYR A 1 366 ? 6.778 14.233 6.527 1.00 85.69 366 TYR A N 1
ATOM 2921 C CA . TYR A 1 366 ? 6.063 14.825 7.649 1.00 85.69 366 TYR A CA 1
ATOM 2922 C C . TYR A 1 366 ? 6.998 15.162 8.806 1.00 85.69 366 TYR A C 1
ATOM 2924 O O . TYR A 1 366 ? 7.825 14.368 9.239 1.00 85.69 366 TYR A O 1
ATOM 2932 N N . ASN A 1 367 ? 6.808 16.358 9.362 1.00 83.56 367 ASN A N 1
ATOM 2933 C CA . ASN A 1 367 ? 7.565 16.811 10.522 1.00 83.56 367 ASN A CA 1
ATOM 2934 C C . ASN A 1 367 ? 7.129 16.096 11.808 1.00 83.56 367 ASN A C 1
ATOM 2936 O O . ASN A 1 367 ? 5.959 15.745 11.993 1.00 83.56 367 ASN A O 1
ATOM 2940 N N . VAL A 1 368 ? 8.065 15.996 12.750 1.00 78.31 368 VAL A N 1
ATOM 2941 C CA . VAL A 1 368 ? 7.802 15.577 14.130 1.00 78.31 368 VAL A CA 1
ATOM 2942 C C . VAL A 1 368 ? 7.426 16.803 14.965 1.00 78.31 368 VAL A C 1
ATOM 2944 O O . VAL A 1 368 ? 8.161 17.790 15.000 1.00 78.31 368 VAL A O 1
ATOM 2947 N N . LYS A 1 369 ? 6.290 16.752 15.665 1.00 67.81 369 LYS A N 1
ATOM 2948 C CA . LYS A 1 369 ? 5.836 17.789 16.599 1.00 67.81 369 LYS A CA 1
ATOM 2949 C C . LYS A 1 369 ? 5.799 17.201 18.007 1.00 67.81 369 LYS A C 1
ATOM 2951 O O . LYS A 1 369 ? 5.072 16.251 18.261 1.00 67.81 369 LYS A O 1
ATOM 2956 N N . ASN A 1 370 ? 6.577 17.766 18.932 1.00 66.69 370 ASN A N 1
ATOM 2957 C CA . ASN A 1 370 ? 6.678 17.287 20.321 1.00 66.69 370 ASN A CA 1
ATOM 2958 C C . ASN A 1 370 ? 7.055 15.794 20.440 1.00 66.69 370 ASN A C 1
ATOM 2960 O O . ASN A 1 370 ? 6.522 15.084 21.285 1.00 66.69 370 ASN A O 1
ATOM 2964 N N . GLY A 1 371 ? 7.944 15.302 19.570 1.00 70.50 371 GLY A N 1
ATOM 2965 C CA . GLY A 1 371 ? 8.338 13.886 19.540 1.00 70.50 371 GLY A CA 1
ATOM 2966 C C . GLY A 1 371 ? 7.318 12.944 18.887 1.00 70.50 371 GLY A C 1
ATOM 2967 O O . GLY A 1 371 ? 7.615 11.764 18.742 1.00 70.50 371 GLY A O 1
ATOM 2968 N N . ILE A 1 372 ? 6.156 13.451 18.455 1.00 72.88 372 ILE A N 1
ATOM 2969 C CA . ILE A 1 372 ? 5.115 12.678 17.770 1.00 72.88 372 ILE A CA 1
ATOM 2970 C C . ILE A 1 372 ? 5.105 13.049 16.281 1.00 72.88 372 ILE A C 1
ATOM 2972 O O . ILE A 1 372 ? 5.058 14.240 15.948 1.00 72.88 372 ILE A O 1
ATOM 2976 N N . PRO A 1 373 ? 5.148 12.076 15.360 1.00 83.38 373 PRO A N 1
ATOM 2977 C CA . PRO A 1 373 ? 5.020 12.368 13.940 1.00 83.38 373 PRO A CA 1
ATOM 2978 C C . PRO A 1 373 ? 3.653 12.981 13.612 1.00 83.38 373 PRO A C 1
ATOM 2980 O O . PRO A 1 373 ? 2.613 12.473 14.028 1.00 83.38 373 PRO A O 1
ATOM 2983 N N . LYS A 1 374 ? 3.629 14.084 12.851 1.00 87.56 374 LYS A N 1
ATOM 2984 C CA . LYS A 1 374 ? 2.376 14.789 12.528 1.00 87.56 374 LYS A CA 1
ATOM 2985 C C . LYS A 1 374 ? 1.354 13.889 11.821 1.00 87.56 374 LYS A C 1
ATOM 2987 O O . LYS A 1 374 ? 0.161 14.034 12.067 1.00 87.56 374 LYS A O 1
ATOM 2992 N N . TYR A 1 375 ? 1.809 12.973 10.967 1.00 90.62 375 TYR A N 1
ATOM 2993 C CA . TYR A 1 375 ? 0.916 12.096 10.212 1.00 90.62 375 TYR A CA 1
ATOM 2994 C C . TYR A 1 375 ? 0.098 11.154 11.108 1.00 90.62 375 TYR A C 1
ATOM 2996 O O . TYR A 1 375 ? -1.042 10.863 10.756 1.00 90.62 375 TYR A O 1
ATOM 3004 N N . GLU A 1 376 ? 0.631 10.748 12.268 1.00 90.00 376 GLU A N 1
ATOM 3005 C CA . GLU A 1 376 ? -0.086 9.952 13.276 1.00 90.00 376 GLU A CA 1
ATOM 3006 C C . GLU A 1 376 ? -1.195 10.764 13.944 1.00 90.00 376 GLU A C 1
ATOM 3008 O O . GLU A 1 376 ? -2.320 10.297 14.078 1.00 90.00 376 GLU A O 1
ATOM 3013 N N . MET A 1 377 ? -0.920 12.027 14.290 1.00 88.62 377 MET A N 1
ATOM 3014 C CA . MET A 1 377 ? -1.950 12.924 14.833 1.00 88.62 377 MET A CA 1
ATOM 3015 C C . MET A 1 377 ? -3.059 13.205 13.809 1.00 88.62 377 MET A C 1
ATOM 3017 O O . MET A 1 377 ? -4.235 13.306 14.161 1.00 88.62 377 MET A O 1
ATOM 3021 N N . ASP A 1 378 ? -2.692 13.346 12.533 1.00 91.50 378 ASP A N 1
ATOM 3022 C CA . ASP A 1 378 ? -3.652 13.526 11.444 1.00 91.50 378 ASP A CA 1
ATOM 3023 C C . ASP A 1 378 ? -4.503 12.253 11.232 1.00 91.50 378 ASP A C 1
ATOM 3025 O O . ASP A 1 378 ? -5.683 12.363 10.890 1.00 91.50 378 ASP A O 1
ATOM 3029 N N . ALA A 1 379 ? -3.934 11.062 11.461 1.00 93.75 379 ALA A N 1
ATOM 3030 C CA . ALA A 1 379 ? -4.636 9.778 11.421 1.00 93.75 379 ALA A CA 1
ATOM 3031 C C . ALA A 1 379 ? -5.586 9.583 12.614 1.00 93.75 379 ALA A C 1
ATOM 3033 O O . ALA A 1 379 ? -6.763 9.288 12.389 1.00 93.75 379 ALA A O 1
ATOM 3034 N N . ASP A 1 380 ? -5.143 9.897 13.837 1.00 92.38 380 ASP A N 1
ATOM 3035 C CA . ASP A 1 380 ? -5.988 9.937 15.041 1.00 92.38 380 ASP A CA 1
ATOM 3036 C C . ASP A 1 380 ? -7.212 10.851 14.808 1.00 92.38 380 ASP A C 1
ATOM 3038 O O . ASP A 1 380 ? -8.368 10.475 15.025 1.00 92.38 380 ASP A O 1
ATOM 3042 N N . SER A 1 381 ? -6.960 12.064 14.299 1.00 92.75 381 SER A N 1
ATOM 3043 C CA . SER A 1 381 ? -7.994 13.062 14.000 1.00 92.75 381 SER A CA 1
ATOM 3044 C C . SER A 1 381 ? -8.985 12.580 12.937 1.00 92.75 381 SER A C 1
ATOM 3046 O O . SER A 1 381 ? -10.192 12.794 13.066 1.00 92.75 381 SER A O 1
ATOM 3048 N N . TYR A 1 382 ? -8.496 11.893 11.901 1.00 95.81 382 TYR A N 1
ATOM 3049 C CA . TYR A 1 382 ? -9.337 11.303 10.861 1.00 95.81 382 TYR A CA 1
ATOM 3050 C C . TYR A 1 382 ? -10.225 10.175 11.415 1.00 95.81 382 TYR A C 1
ATOM 3052 O O . TYR A 1 382 ? -11.432 10.152 11.160 1.00 95.81 382 TYR A O 1
ATOM 3060 N N . ALA A 1 383 ? -9.660 9.280 12.231 1.00 97.00 383 ALA A N 1
ATOM 3061 C CA . ALA A 1 383 ? -10.368 8.146 12.824 1.00 97.00 383 ALA A CA 1
ATOM 3062 C C . ALA A 1 383 ? -11.403 8.556 13.887 1.00 97.00 383 ALA A C 1
ATOM 3064 O O . ALA A 1 383 ? -12.365 7.822 14.137 1.00 97.00 383 ALA A O 1
ATOM 3065 N N . LYS A 1 384 ? -11.257 9.744 14.489 1.00 96.12 384 LYS A N 1
ATOM 3066 C CA . LYS A 1 384 ? -12.157 10.276 15.526 1.00 96.12 384 LYS A CA 1
ATOM 3067 C C . LYS A 1 384 ? -13.635 10.226 15.142 1.00 96.12 384 LYS A C 1
ATOM 3069 O O . LYS A 1 384 ? -14.471 9.899 15.981 1.00 96.12 384 LYS A O 1
ATOM 3074 N N . THR A 1 385 ? -13.980 10.527 13.889 1.00 96.50 385 THR A N 1
ATOM 3075 C CA . THR A 1 385 ? -15.378 10.472 13.422 1.00 96.50 385 THR A CA 1
ATOM 3076 C C . THR A 1 385 ? -15.942 9.055 13.520 1.00 96.50 385 THR A C 1
ATOM 3078 O O . THR A 1 385 ? -17.070 8.869 13.979 1.00 96.50 385 THR A O 1
ATOM 3081 N N . THR A 1 386 ? -15.138 8.051 13.167 1.00 98.12 386 THR A N 1
ATOM 3082 C CA . THR A 1 386 ? -15.504 6.639 13.303 1.00 98.12 386 THR A CA 1
ATOM 3083 C C . THR A 1 386 ? -15.673 6.269 14.773 1.00 98.12 386 THR A C 1
ATOM 3085 O O . THR A 1 386 ? -16.717 5.735 15.135 1.00 98.12 386 THR A O 1
ATOM 3088 N N . TYR A 1 387 ? -14.731 6.630 15.650 1.00 97.81 387 TYR A N 1
ATOM 3089 C CA . TYR A 1 387 ? -14.868 6.365 17.089 1.00 97.81 387 TYR A CA 1
ATOM 3090 C C . TYR A 1 387 ? -16.101 7.035 17.709 1.00 97.81 387 TYR A C 1
ATOM 3092 O O . TYR A 1 387 ? -16.804 6.406 18.496 1.00 97.81 387 TYR A O 1
ATOM 3100 N N . ASN A 1 388 ? -16.431 8.266 17.315 1.00 97.69 388 ASN A N 1
ATOM 3101 C CA . ASN A 1 388 ? -17.655 8.931 17.771 1.00 97.69 388 ASN A CA 1
ATOM 3102 C C . ASN A 1 388 ? -18.919 8.178 17.325 1.00 97.69 388 ASN A C 1
ATOM 3104 O O . ASN A 1 388 ? -19.869 8.066 18.098 1.00 97.69 388 ASN A O 1
ATOM 3108 N N . SER A 1 389 ? -18.933 7.633 16.103 1.00 98.38 389 SER A N 1
ATOM 3109 C CA . SER A 1 389 ? -20.048 6.804 15.632 1.00 98.38 389 SER A CA 1
ATOM 3110 C C . SER A 1 389 ? -20.160 5.499 16.420 1.00 98.38 389 SER A C 1
ATOM 3112 O O . SER A 1 389 ? -21.266 5.112 16.789 1.00 98.38 389 SER A O 1
ATOM 3114 N N . ILE A 1 390 ? -19.037 4.844 16.716 1.00 98.50 390 ILE A N 1
ATOM 3115 C CA . ILE A 1 390 ? -19.009 3.625 17.533 1.00 98.50 390 ILE A CA 1
ATOM 3116 C C . ILE A 1 390 ? -19.535 3.927 18.943 1.00 98.50 390 ILE A C 1
ATOM 3118 O O . ILE A 1 390 ? -20.372 3.187 19.458 1.00 98.50 390 ILE A O 1
ATOM 3122 N N . LYS A 1 391 ? -19.109 5.048 19.541 1.00 98.19 391 LYS A N 1
ATOM 3123 C CA . LYS A 1 391 ? -19.578 5.501 20.856 1.00 98.19 391 LYS A CA 1
ATOM 3124 C C . LYS A 1 391 ? -21.087 5.683 20.857 1.00 98.19 391 LYS A C 1
ATOM 3126 O O . LYS A 1 391 ? -21.758 5.103 21.702 1.00 98.19 391 LYS A O 1
ATOM 3131 N N . TYR A 1 392 ? -21.612 6.402 19.868 1.00 98.31 392 TYR A N 1
ATOM 3132 C CA . TYR A 1 392 ? -23.048 6.597 19.708 1.00 98.31 392 TYR A CA 1
ATOM 3133 C C . TYR A 1 392 ? -23.817 5.268 19.617 1.00 98.31 392 TYR A C 1
ATOM 3135 O O . TYR A 1 392 ? -24.840 5.108 20.283 1.00 98.31 392 TYR A O 1
ATOM 3143 N N . ASN A 1 393 ? -23.319 4.296 18.843 1.00 98.38 393 ASN A N 1
ATOM 3144 C CA . ASN A 1 393 ? -23.976 2.991 18.708 1.00 98.38 393 ASN A CA 1
ATOM 3145 C C . ASN A 1 393 ? -24.033 2.248 20.056 1.00 98.38 393 ASN A C 1
ATOM 3147 O O . ASN A 1 393 ? -25.086 1.736 20.436 1.00 98.38 393 ASN A O 1
ATOM 3151 N N . ILE A 1 394 ? -22.926 2.245 20.808 1.00 98.06 394 ILE A N 1
ATOM 3152 C CA . ILE A 1 394 ? -22.844 1.597 22.125 1.00 98.06 394 ILE A CA 1
ATOM 3153 C C . ILE A 1 394 ? -23.746 2.304 23.144 1.00 98.06 394 ILE A C 1
ATOM 3155 O O . ILE A 1 394 ? -24.450 1.633 23.897 1.00 98.06 394 ILE A O 1
ATOM 3159 N N . GLU A 1 395 ? -23.763 3.640 23.165 1.00 97.62 395 GLU A N 1
ATOM 3160 C CA . GLU A 1 395 ? -24.638 4.433 24.040 1.00 97.62 395 GLU A CA 1
ATOM 3161 C C . GLU A 1 395 ? -26.119 4.165 23.742 1.00 97.62 395 GLU A C 1
ATOM 3163 O O . GLU A 1 395 ? -26.905 3.927 24.660 1.00 97.62 395 GLU A O 1
ATOM 3168 N N . SER A 1 396 ? -26.494 4.148 22.460 1.00 97.19 396 SER A N 1
ATOM 3169 C CA . SER A 1 396 ? -27.864 3.873 22.024 1.00 97.19 396 SER A CA 1
ATOM 3170 C C . SER A 1 396 ? -28.314 2.460 22.399 1.00 97.19 396 SER A C 1
ATOM 3172 O O . SER A 1 396 ? -29.422 2.277 22.905 1.00 97.19 396 SER A O 1
ATOM 3174 N N . TRP A 1 397 ? -27.452 1.457 22.217 1.00 97.69 397 TRP A N 1
ATOM 3175 C CA . TRP A 1 397 ? -27.734 0.087 22.643 1.00 97.69 397 TRP A CA 1
ATOM 3176 C C . TRP A 1 397 ? -27.864 -0.025 24.172 1.00 97.69 397 TRP A C 1
ATOM 3178 O O . TRP A 1 397 ? -28.807 -0.652 24.664 1.00 97.69 397 TRP A O 1
ATOM 3188 N N . ALA A 1 398 ? -26.962 0.614 24.925 1.00 97.38 398 ALA A N 1
ATOM 3189 C CA . ALA A 1 398 ? -26.901 0.528 26.384 1.00 97.38 398 ALA A CA 1
ATOM 3190 C C . ALA A 1 398 ? -28.162 1.077 27.069 1.00 97.38 398 ALA A C 1
ATOM 3192 O O . ALA A 1 398 ? -28.613 0.501 28.055 1.00 97.38 398 ALA A O 1
ATOM 3193 N N . GLN A 1 399 ? -28.780 2.129 26.521 1.00 96.38 399 GLN A N 1
ATOM 3194 C CA . GLN A 1 399 ? -30.027 2.712 27.045 1.00 96.38 399 GLN A CA 1
ATOM 3195 C C . GLN A 1 399 ? -31.202 1.721 27.095 1.00 96.38 399 GLN A C 1
ATOM 3197 O O . GLN A 1 399 ? -32.144 1.918 27.861 1.00 96.38 399 GLN A O 1
ATOM 3202 N N . ASN A 1 400 ? -31.146 0.642 26.309 1.00 95.44 400 ASN A N 1
ATOM 3203 C CA . ASN A 1 400 ? -32.179 -0.393 26.280 1.00 95.44 400 ASN A CA 1
ATOM 3204 C C . ASN A 1 400 ? -31.920 -1.541 27.274 1.00 95.44 400 ASN A C 1
ATOM 3206 O O . ASN A 1 400 ? -32.707 -2.485 27.341 1.00 95.44 400 ASN A O 1
ATOM 3210 N N . GLN A 1 401 ? -30.830 -1.485 28.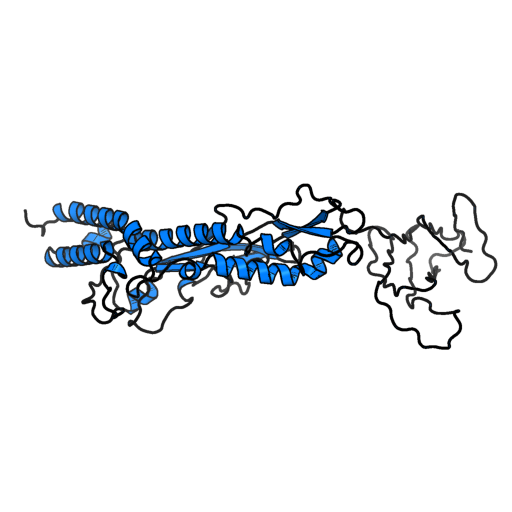045 1.00 96.38 401 GLN A N 1
ATOM 3211 C CA . GLN A 1 401 ? -30.408 -2.569 28.930 1.00 96.38 401 GLN A CA 1
ATOM 3212 C C . GLN A 1 401 ? -30.982 -2.427 30.343 1.00 96.38 401 GLN A C 1
ATOM 3214 O O . GLN A 1 401 ? -31.089 -1.332 30.892 1.00 96.38 401 GLN A O 1
ATOM 3219 N N . LEU A 1 402 ? -31.299 -3.560 30.982 1.00 94.94 402 LEU A N 1
ATOM 3220 C CA . LEU A 1 402 ? -31.914 -3.593 32.321 1.00 94.94 402 LEU A CA 1
ATOM 3221 C C . LEU A 1 402 ? -31.048 -2.957 33.417 1.00 94.94 402 LEU A C 1
ATOM 3223 O O . LEU A 1 402 ? -31.573 -2.466 34.413 1.00 94.94 402 LEU A O 1
ATOM 3227 N N . TRP A 1 403 ? -29.727 -2.992 33.250 1.00 95.81 403 TRP A N 1
ATOM 3228 C CA . TRP A 1 403 ? -28.761 -2.434 34.194 1.00 95.81 403 TRP A CA 1
ATOM 3229 C C . TRP A 1 403 ? -28.500 -0.936 33.984 1.00 95.81 403 TRP A C 1
ATOM 3231 O O . TRP A 1 403 ? -27.758 -0.346 34.770 1.00 95.81 403 TRP A O 1
ATOM 3241 N N . PHE A 1 404 ? -29.056 -0.317 32.937 1.00 94.25 404 PHE A N 1
ATOM 3242 C CA . PHE A 1 404 ? -28.831 1.094 32.635 1.00 94.25 404 PHE A CA 1
ATOM 3243 C C . PHE A 1 404 ? -29.674 1.992 33.564 1.00 94.25 404 PHE A C 1
ATOM 3245 O O . PHE A 1 404 ? -30.879 1.754 33.702 1.00 94.25 404 PHE A O 1
ATOM 3252 N N . PRO A 1 405 ? -29.085 3.012 34.222 1.00 88.56 405 PRO A N 1
ATOM 3253 C CA . PRO A 1 405 ? -29.835 3.953 35.049 1.00 88.56 405 PRO A CA 1
ATOM 3254 C C . PRO A 1 405 ? -30.875 4.701 34.212 1.00 88.56 405 PRO A C 1
ATOM 3256 O O . PRO A 1 405 ? -30.538 5.257 33.169 1.00 88.56 405 PRO A O 1
ATOM 3259 N N . LYS A 1 406 ? -32.127 4.698 34.673 1.00 78.56 406 LYS A N 1
ATOM 3260 C CA . LYS A 1 406 ? -33.242 5.387 34.014 1.00 78.56 406 LYS A CA 1
ATOM 3261 C C . LYS A 1 406 ? -33.333 6.851 34.405 1.00 78.56 406 LYS A C 1
ATOM 3263 O O . LYS A 1 406 ? -33.081 7.146 35.597 1.00 78.56 406 LYS A O 1
#

Foldseek 3Di:
DKWKDDPHDTDDDDDDDDDDDPPPDKIWTDDDPPDDQPDWDWDFDFDQDDFQWDWDDQDPVARETETDGHPDGDDDDPDDDSPDDGNPDTDIDNDPDRHIYDHDPDFPDDAAADPDPDFDQDDAPQEDEAEAQAKDWAQAPVRHIDIWAQHLVLCVVDDPDDQAFDFKDKAWPQWGRPRTPPPDIDGQLRRKDWAWHWYCVDVVWIKIATDIPPHHTYMYIAGSCPRLCVNQLPQACALQQPVVSCVVQVVAPVSLVLVLVQLVDLLCNQLNVPLDPRNRPDPPDRSYDYRQLSSQLRVLLVVLLSVLLSVQLRDCNHSVCCVDPPNMDTCVVPVYPVSSCVVCVVVVSVSNSVSSNCSSPNVNPFDQDSNGTVSSSVSSNRSSVSSVSSSVSNVVSLVPDPNDDD

Secondary structure (DSSP, 8-state):
--EEEETTEEEE--SS-----S--SPEEEEPPTT--TT---EE-----SS----EEEE-SSS-EEEE------PPPPTT--SS----S--EE--SS--EEEE-----SS--PBPS--SPPPPPTT-EEEE-TT-EEEEE-TTS-EEEEE--SGGGTTPPSSSSS--SEEEEE-SEESTT-TTS--EETTTT-EEEEEEE-SSTTS-EEEEEEES--EEEEEEE-THHHHHTT--EE-TTS--HHHHHHH--SHHHHHHHHHHHHHHHH-TTGGGTTS-SSTT----SEE-HHHHHHHHHHHHHHHHHHHHHHHTSTTTGGGGGSTTT-EETTT--SHHHHHHHHHHHHHHHHHHHHHHHH-GGGTS-EETTEEHHHHHHHHHHHHHHHHHHHHHHHHHTTSTTS--

pLDDT: mean 74.44, std 24.91, range [24.94, 98.5]

Sequence (406 aa):
MLEGCDAGQILVGGALAPYFGEVNQPIYFVAASDLTETDTVKVRVGLIESSASRPMQTNKEREIITLRKNTTTQQKPFGENTATYCFPGEIVWPKMGDGFVVVGDECDEEIVVCDNYDPQIFPEHIVEIVKENDPWQWLDYLGDPQSTNTGTACKEGARSGCETIRFGVTYVMQEIGKYSNTGKKYVLAEDIKIKPCLDKSDPVDEKWFFDIENIRVPIFSAICSEQPNNCGWKIDLLDGKNHDTLEKYITNYETYKEVLKAIDWWAIGPYTNNSNNNYYSKLNITKYYFSQGIIAHEQKHVLQADSCLNVYMNSDNGMKIFRRPPYILSRQNYSCPEDVINVLKKGLRTSFKGLIIYGTNIDNFYNVKNGIPKYEMDADSYAKTTYNSIKYNIESWAQNQLWFPK